Protein AF-M4S5E6-F1 (afdb_monomer_lite)

pLDDT: mean 72.38, std 21.4, range [24.56, 97.56]

Structure (mmCIF, N/CA/C/O backbone):
data_AF-M4S5E6-F1
#
_entry.id   AF-M4S5E6-F1
#
loop_
_atom_site.group_PDB
_atom_site.id
_atom_site.type_symbol
_atom_site.label_atom_id
_atom_site.label_alt_id
_atom_site.label_comp_id
_atom_site.label_asym_id
_atom_site.label_entity_id
_atom_site.label_seq_id
_atom_site.pdbx_PDB_ins_code
_atom_site.Cartn_x
_atom_site.Cartn_y
_atom_site.Cartn_z
_atom_site.occupancy
_atom_site.B_iso_or_equiv
_atom_site.auth_seq_id
_atom_site.auth_comp_id
_atom_site.auth_asym_id
_atom_site.auth_atom_id
_atom_site.pdbx_PDB_model_num
ATOM 1 N N . MET A 1 1 ? 58.798 8.214 -95.261 1.00 38.53 1 MET A N 1
ATOM 2 C CA . MET A 1 1 ? 59.029 8.785 -93.914 1.00 38.53 1 MET A CA 1
ATOM 3 C C . MET A 1 1 ? 57.693 8.671 -93.190 1.00 38.53 1 MET A C 1
ATOM 5 O O . MET A 1 1 ? 56.718 9.162 -93.731 1.00 38.53 1 MET A O 1
ATOM 9 N N . ALA A 1 2 ? 57.518 7.728 -92.259 1.00 44.12 2 ALA A N 1
ATOM 10 C CA . ALA A 1 2 ? 57.900 7.825 -90.839 1.00 44.12 2 ALA A CA 1
ATOM 11 C C . ALA A 1 2 ? 57.135 8.971 -90.123 1.00 44.12 2 ALA A C 1
ATOM 13 O O . ALA A 1 2 ? 57.183 10.090 -90.612 1.00 44.12 2 ALA A O 1
ATOM 14 N N . ALA A 1 3 ? 56.422 8.771 -89.004 1.00 45.62 3 ALA A N 1
ATOM 15 C CA . ALA A 1 3 ? 56.493 7.672 -88.029 1.00 45.62 3 ALA A CA 1
ATOM 16 C C . ALA A 1 3 ? 55.135 7.278 -87.394 1.00 45.62 3 ALA A C 1
ATOM 18 O O . ALA A 1 3 ? 54.182 8.052 -87.380 1.00 45.62 3 ALA A O 1
ATOM 19 N N . PHE A 1 4 ? 55.091 6.065 -86.830 1.00 50.75 4 PHE A N 1
ATOM 20 C CA . PHE A 1 4 ? 54.060 5.568 -85.904 1.00 50.75 4 PHE A CA 1
ATOM 21 C C . PHE A 1 4 ? 54.247 6.164 -84.492 1.00 50.75 4 PHE A C 1
ATOM 23 O O . PHE A 1 4 ? 55.373 6.459 -84.098 1.00 50.75 4 PHE A O 1
ATOM 30 N N . GLY A 1 5 ? 53.180 6.228 -83.684 1.00 39.44 5 GLY A N 1
ATOM 31 C CA . GLY A 1 5 ? 53.283 6.567 -82.256 1.00 39.44 5 GLY A CA 1
ATOM 32 C C . GLY A 1 5 ? 51.943 6.534 -81.514 1.00 39.44 5 GLY A C 1
ATOM 33 O O . GLY A 1 5 ? 51.248 7.542 -81.446 1.00 39.44 5 GLY A O 1
ATOM 34 N N . GLY A 1 6 ? 51.560 5.377 -80.967 1.00 51.69 6 GLY A N 1
ATOM 35 C CA . GLY A 1 6 ? 50.270 5.200 -80.286 1.00 51.69 6 GLY A CA 1
ATOM 36 C C . GLY A 1 6 ? 50.254 5.640 -78.814 1.00 51.69 6 GLY A C 1
ATOM 37 O O . GLY A 1 6 ? 51.246 5.495 -78.103 1.00 51.69 6 GLY A O 1
ATOM 38 N N . ARG A 1 7 ? 49.088 6.102 -78.335 1.00 46.75 7 ARG A N 1
ATOM 39 C CA . ARG A 1 7 ? 48.746 6.236 -76.904 1.00 46.75 7 ARG A CA 1
ATOM 40 C C . ARG A 1 7 ? 47.263 5.936 -76.655 1.00 46.75 7 ARG A C 1
ATOM 42 O O . ARG A 1 7 ? 46.425 6.831 -76.662 1.00 46.75 7 ARG A O 1
ATOM 49 N N . HIS A 1 8 ? 46.958 4.680 -76.347 1.00 49.62 8 HIS A N 1
ATOM 50 C CA . HIS A 1 8 ? 45.717 4.285 -75.678 1.00 49.62 8 HIS A CA 1
ATOM 51 C C . HIS A 1 8 ? 46.049 3.359 -74.498 1.00 49.62 8 HIS A C 1
ATOM 53 O O . HIS A 1 8 ? 47.057 2.661 -74.536 1.00 49.62 8 HIS A O 1
ATOM 59 N N . SER A 1 9 ? 45.174 3.346 -73.483 1.00 52.41 9 SER A N 1
ATOM 60 C CA . SER A 1 9 ? 45.289 2.606 -72.208 1.00 52.41 9 SER A CA 1
ATOM 61 C C . SER A 1 9 ? 46.124 3.257 -71.088 1.00 52.41 9 SER A C 1
ATOM 63 O O . SER A 1 9 ? 47.212 2.794 -70.758 1.00 52.41 9 SER A O 1
ATOM 65 N N . MET A 1 10 ? 45.570 4.286 -70.423 1.00 49.97 10 MET A N 1
ATOM 66 C CA . MET A 1 10 ? 45.970 4.630 -69.040 1.00 49.97 10 MET A CA 1
ATOM 67 C C . MET A 1 10 ? 44.893 5.373 -68.211 1.00 49.97 10 MET A C 1
ATOM 69 O O . MET A 1 10 ? 45.209 6.191 -67.358 1.00 49.97 10 MET A O 1
ATOM 73 N N . THR A 1 11 ? 43.601 5.096 -68.441 1.00 50.59 11 THR A N 1
ATOM 74 C CA . THR A 1 11 ? 42.473 5.803 -67.779 1.00 50.59 11 THR A CA 1
ATOM 75 C C . THR A 1 11 ? 41.405 4.889 -67.157 1.00 50.59 11 THR A C 1
ATOM 77 O O . THR A 1 11 ? 40.325 5.356 -66.809 1.00 50.59 11 THR A O 1
ATOM 80 N N . ARG A 1 12 ? 41.681 3.586 -66.976 1.00 49.38 12 ARG A N 1
ATOM 81 C CA . ARG A 1 12 ? 40.729 2.627 -66.364 1.00 49.38 12 ARG A CA 1
ATOM 82 C C . ARG A 1 12 ? 41.062 2.168 -64.936 1.00 49.38 12 ARG A C 1
ATOM 84 O O . ARG A 1 12 ? 40.238 1.491 -64.337 1.00 49.38 12 ARG A O 1
ATOM 91 N N . PHE A 1 13 ? 42.206 2.558 -64.367 1.00 51.47 13 PHE A N 1
ATOM 92 C CA . PHE A 1 13 ? 42.596 2.148 -63.004 1.00 51.47 13 PHE A CA 1
ATOM 93 C C . PHE A 1 13 ? 42.173 3.119 -61.885 1.00 51.47 13 PHE A C 1
ATOM 95 O O . PHE A 1 13 ? 42.012 2.689 -60.747 1.00 51.47 13 PHE A O 1
ATOM 102 N N . SER A 1 14 ? 41.928 4.401 -62.181 1.00 51.34 14 SER A N 1
ATOM 103 C CA . SER A 1 14 ? 41.626 5.402 -61.139 1.00 51.34 14 SER A CA 1
ATOM 104 C C . SER A 1 14 ? 40.183 5.370 -60.614 1.00 51.34 14 SER A C 1
ATOM 106 O O . SER A 1 14 ? 39.930 5.846 -59.512 1.00 51.34 14 SER A O 1
ATOM 108 N N . ALA A 1 15 ? 39.231 4.806 -61.367 1.00 50.84 15 ALA A N 1
ATOM 109 C CA . ALA A 1 15 ? 37.825 4.739 -60.950 1.00 50.84 15 ALA A CA 1
ATOM 110 C C . ALA A 1 15 ? 37.584 3.687 -59.849 1.00 50.84 15 ALA A C 1
ATOM 112 O O . ALA A 1 15 ? 36.850 3.939 -58.896 1.00 50.84 15 ALA A O 1
ATOM 113 N N . SER A 1 16 ? 38.246 2.529 -59.942 1.00 51.50 16 SER A N 1
ATOM 114 C CA . SER A 1 16 ? 38.062 1.415 -59.002 1.00 51.50 16 SER A CA 1
ATOM 115 C C . SER A 1 16 ? 38.546 1.735 -57.583 1.00 51.50 16 SER A C 1
ATOM 117 O O . SER A 1 16 ? 37.972 1.241 -56.615 1.00 51.50 16 SER A O 1
ATOM 119 N N . LEU A 1 17 ? 39.568 2.590 -57.443 1.00 51.94 17 LEU A N 1
ATOM 120 C CA . LEU A 1 17 ? 40.122 2.962 -56.138 1.00 51.94 17 LEU A CA 1
ATOM 121 C C . LEU A 1 17 ? 39.159 3.858 -55.332 1.00 51.94 17 LEU A C 1
ATOM 123 O O . LEU A 1 17 ? 39.015 3.677 -54.128 1.00 51.94 17 LEU A O 1
ATOM 127 N N . LEU A 1 18 ? 38.444 4.772 -56.001 1.00 52.03 18 LEU A N 1
ATOM 128 C CA . LEU A 1 18 ? 37.476 5.682 -55.366 1.00 52.03 18 LEU A CA 1
ATOM 129 C C . LEU A 1 18 ? 36.196 4.967 -54.895 1.00 52.03 18 LEU A C 1
ATOM 131 O O . LEU A 1 18 ? 35.620 5.332 -53.867 1.00 52.03 18 LEU A O 1
ATOM 135 N N . ILE A 1 19 ? 35.772 3.919 -55.609 1.00 55.81 19 ILE A N 1
ATOM 136 C CA . ILE A 1 19 ? 34.625 3.082 -55.217 1.00 55.81 19 ILE A CA 1
ATOM 137 C C . ILE A 1 19 ? 34.988 2.194 -54.010 1.00 55.81 19 ILE A C 1
ATOM 139 O O . ILE A 1 19 ? 34.179 2.024 -53.100 1.00 55.81 19 ILE A O 1
ATOM 143 N N . ALA A 1 20 ? 36.226 1.691 -53.935 1.00 55.38 20 ALA A N 1
ATOM 144 C CA . ALA A 1 20 ? 36.696 0.926 -52.778 1.00 55.38 20 ALA A CA 1
ATOM 145 C C . ALA A 1 20 ? 36.758 1.771 -51.488 1.00 55.38 20 ALA A C 1
ATOM 147 O O . ALA A 1 20 ? 36.385 1.293 -50.418 1.00 55.38 20 ALA A O 1
ATOM 148 N N . SER A 1 21 ? 37.176 3.041 -51.574 1.00 56.50 21 SER A N 1
ATOM 149 C CA . SER A 1 21 ? 37.283 3.927 -50.402 1.00 56.50 21 SER A CA 1
ATOM 150 C C . SER A 1 21 ? 35.936 4.305 -49.774 1.00 56.50 21 SER A C 1
ATOM 152 O O . SER A 1 21 ? 35.877 4.574 -48.576 1.00 56.50 21 SER A O 1
ATOM 154 N N . SER A 1 22 ? 34.851 4.330 -50.552 1.00 56.53 22 SER A N 1
ATOM 155 C CA . SER A 1 22 ? 33.526 4.759 -50.077 1.00 56.53 22 SER A CA 1
ATOM 156 C C . SER A 1 22 ? 32.744 3.649 -49.359 1.00 56.53 22 SER A C 1
ATOM 158 O O . SER A 1 22 ? 31.947 3.946 -48.471 1.00 56.53 22 SER A O 1
ATOM 160 N N . LEU A 1 23 ? 33.029 2.374 -49.649 1.00 55.16 23 LEU A N 1
ATOM 161 C CA . LEU A 1 23 ? 32.424 1.216 -48.969 1.00 55.16 23 LEU A CA 1
ATOM 162 C C . LEU A 1 23 ? 32.985 0.950 -47.556 1.00 55.16 23 LEU A C 1
ATOM 164 O O . LEU A 1 23 ? 32.375 0.218 -46.781 1.00 55.16 23 LEU A O 1
ATOM 168 N N . LEU A 1 24 ? 34.126 1.551 -47.201 1.00 57.75 24 LEU A N 1
ATOM 169 C CA . LEU A 1 24 ? 34.805 1.335 -45.914 1.00 57.75 24 LEU A CA 1
ATOM 170 C C . LEU A 1 24 ? 34.401 2.342 -44.817 1.00 57.75 24 LEU A C 1
ATOM 172 O O . LEU A 1 24 ? 34.719 2.136 -43.650 1.00 57.75 24 LEU A O 1
ATOM 176 N N . ALA A 1 25 ? 33.662 3.406 -45.151 1.00 60.62 25 ALA A N 1
ATOM 177 C CA . ALA A 1 25 ? 33.405 4.551 -44.265 1.00 60.62 25 ALA A CA 1
ATOM 178 C C . ALA A 1 25 ? 32.332 4.337 -43.162 1.00 60.62 25 ALA A C 1
ATOM 180 O O . ALA A 1 25 ? 31.805 5.299 -42.594 1.00 60.62 25 ALA A O 1
ATOM 181 N N . GLY A 1 26 ? 31.984 3.087 -42.841 1.00 68.00 26 GLY A N 1
ATOM 182 C CA . GLY A 1 26 ? 30.906 2.741 -41.909 1.00 68.00 26 GLY A CA 1
ATOM 183 C C . GLY A 1 26 ? 31.215 3.068 -40.440 1.00 68.00 26 GLY A C 1
ATOM 184 O O . GLY A 1 26 ? 31.973 2.363 -39.767 1.00 68.00 26 GLY A O 1
ATOM 185 N N . CYS A 1 27 ? 30.570 4.099 -39.886 1.00 78.12 27 CYS A N 1
ATOM 186 C CA . CYS A 1 27 ? 30.484 4.261 -38.429 1.00 78.12 27 CYS A CA 1
ATOM 187 C C . CYS A 1 27 ? 29.589 3.162 -37.842 1.00 78.12 27 CYS A C 1
ATOM 189 O O . CYS A 1 27 ? 28.492 2.945 -38.349 1.00 78.12 27 CYS A O 1
ATOM 191 N N . ALA A 1 28 ? 30.017 2.522 -36.752 1.00 81.31 28 ALA A N 1
ATOM 192 C CA . ALA A 1 28 ? 29.140 1.615 -36.018 1.00 81.31 28 ALA A CA 1
ATOM 193 C C . ALA A 1 28 ? 28.303 2.428 -35.023 1.00 81.31 28 ALA A C 1
ATOM 195 O O . ALA A 1 28 ? 28.844 3.224 -34.245 1.00 81.31 28 ALA A O 1
ATOM 196 N N . THR A 1 29 ? 26.986 2.250 -35.080 1.00 84.12 29 THR A N 1
ATOM 197 C CA . THR A 1 29 ? 26.014 2.882 -34.185 1.00 84.12 29 THR A CA 1
ATOM 198 C C . THR A 1 29 ? 24.998 1.846 -33.737 1.00 84.12 29 THR A C 1
ATOM 200 O O . THR A 1 29 ? 24.573 1.005 -34.525 1.00 84.12 29 THR A O 1
ATOM 203 N N . ILE A 1 30 ? 24.622 1.893 -32.461 1.00 86.75 30 ILE A N 1
ATOM 204 C CA . ILE A 1 30 ? 23.445 1.163 -31.982 1.00 86.75 30 ILE A CA 1
ATOM 205 C C . ILE A 1 30 ? 22.232 1.980 -32.386 1.00 86.75 30 ILE A C 1
ATOM 207 O O . ILE A 1 30 ? 22.284 3.206 -32.306 1.00 86.75 30 ILE A O 1
ATOM 211 N N . ARG A 1 31 ? 21.148 1.332 -32.795 1.00 88.00 31 ARG A N 1
ATOM 212 C CA . ARG A 1 31 ? 19.888 2.013 -33.085 1.00 88.00 31 ARG A CA 1
ATOM 213 C C . ARG A 1 31 ? 18.858 1.592 -32.054 1.00 88.00 31 ARG A C 1
ATOM 215 O O . ARG A 1 31 ? 18.537 0.411 -31.987 1.00 88.00 31 ARG A O 1
ATOM 222 N N . THR A 1 32 ? 18.336 2.536 -31.275 1.00 89.38 32 THR A N 1
ATOM 223 C CA . THR A 1 32 ? 17.132 2.277 -30.474 1.00 89.38 32 THR A CA 1
ATOM 224 C C . THR A 1 32 ? 15.900 2.771 -31.218 1.00 89.38 32 THR A C 1
ATOM 226 O O . THR A 1 32 ? 15.905 3.865 -31.786 1.00 89.38 32 THR A O 1
ATOM 229 N N . THR A 1 33 ? 14.836 1.975 -31.176 1.00 87.19 33 THR A N 1
ATOM 230 C CA . THR A 1 33 ? 13.482 2.352 -31.601 1.00 87.19 33 THR A CA 1
ATOM 231 C C . THR A 1 33 ? 12.485 2.103 -30.459 1.00 87.19 33 THR A C 1
ATOM 233 O O . THR A 1 33 ? 12.695 1.187 -29.655 1.00 87.19 33 THR A O 1
ATOM 236 N N . PRO A 1 34 ? 11.410 2.902 -30.325 1.00 85.25 34 PRO A N 1
ATOM 237 C CA . PRO A 1 34 ? 10.325 2.601 -29.393 1.00 85.25 34 PRO A CA 1
ATOM 238 C C . PRO A 1 34 ? 9.632 1.296 -29.800 1.00 85.25 34 PRO A C 1
ATOM 240 O O . PRO A 1 34 ? 9.165 1.173 -30.931 1.00 85.25 34 PRO A O 1
ATOM 243 N N . TYR A 1 35 ? 9.515 0.328 -28.889 1.00 81.50 35 TYR A N 1
ATOM 244 C CA . TYR A 1 35 ? 8.867 -0.947 -29.199 1.00 81.50 35 TYR A CA 1
ATOM 245 C C . TYR A 1 35 ? 7.342 -0.771 -29.178 1.00 81.50 35 TYR A C 1
ATOM 247 O O . TYR A 1 35 ? 6.707 -0.792 -28.120 1.00 81.50 35 TYR A O 1
ATOM 255 N N . ARG A 1 36 ? 6.764 -0.537 -30.361 1.00 69.75 36 ARG A N 1
ATOM 256 C CA . ARG A 1 36 ? 5.315 -0.353 -30.580 1.00 69.75 36 ARG A CA 1
ATOM 257 C C . ARG A 1 36 ? 4.696 -1.381 -31.515 1.00 69.75 36 ARG A C 1
ATOM 259 O O . ARG A 1 36 ? 3.475 -1.486 -31.572 1.00 69.75 36 ARG A O 1
ATOM 266 N N . GLU A 1 37 ? 5.524 -2.093 -32.262 1.00 60.28 37 GLU A N 1
ATOM 267 C CA . GLU A 1 37 ? 5.084 -2.976 -33.331 1.00 60.28 37 GLU A CA 1
ATOM 268 C C . GLU A 1 37 ? 4.768 -4.361 -32.762 1.00 60.28 37 GLU A C 1
ATOM 270 O O . GLU A 1 37 ? 5.607 -5.007 -32.136 1.00 60.28 37 GLU A O 1
ATOM 275 N N . GLN A 1 38 ? 3.534 -4.812 -32.978 1.00 60.75 38 GLN A N 1
ATOM 276 C CA . GLN A 1 38 ? 3.244 -6.239 -33.024 1.00 60.75 38 GLN A CA 1
ATOM 277 C C . GLN A 1 38 ? 3.497 -6.689 -34.460 1.00 60.75 38 GLN A C 1
ATOM 279 O O . GLN A 1 38 ? 3.002 -6.068 -35.400 1.00 60.75 38 GLN A O 1
ATOM 284 N N . THR A 1 39 ? 4.276 -7.752 -34.620 1.00 65.38 39 THR A N 1
ATOM 285 C CA . THR A 1 39 ? 4.518 -8.398 -35.912 1.00 65.38 39 THR A CA 1
ATOM 286 C C . THR A 1 39 ? 3.188 -8.888 -36.476 1.00 65.38 39 THR A C 1
ATOM 288 O O . THR A 1 39 ? 2.497 -9.657 -35.803 1.00 65.38 39 THR A O 1
ATOM 291 N N . VAL A 1 40 ? 2.812 -8.432 -37.674 1.00 70.62 40 VAL A N 1
ATOM 292 C CA . VAL A 1 40 ? 1.523 -8.797 -38.292 1.00 70.62 40 VAL A CA 1
ATOM 293 C C . VAL A 1 40 ? 1.488 -10.294 -38.601 1.00 70.62 40 VAL A C 1
ATOM 295 O O . VAL A 1 40 ? 0.469 -10.945 -38.372 1.00 70.62 40 VAL A O 1
ATOM 298 N N . GLU A 1 41 ? 2.619 -10.854 -39.034 1.00 75.00 41 GLU A N 1
ATOM 299 C CA . GLU A 1 41 ? 2.796 -12.284 -39.258 1.00 75.00 41 GLU A CA 1
ATOM 300 C C . GLU A 1 41 ? 3.919 -12.857 -38.383 1.00 75.00 41 GLU A C 1
ATOM 302 O O . GLU A 1 41 ? 4.901 -12.188 -38.064 1.00 75.00 41 GLU A O 1
ATOM 307 N N . ALA A 1 42 ? 3.815 -14.140 -38.022 1.00 66.75 42 ALA A N 1
ATOM 308 C CA . ALA A 1 42 ? 4.824 -14.828 -37.207 1.00 66.75 42 ALA A CA 1
ATOM 309 C C . ALA A 1 42 ? 6.194 -14.990 -37.909 1.00 66.75 42 ALA A C 1
ATOM 311 O O . ALA A 1 42 ? 7.170 -15.367 -37.262 1.00 66.75 42 ALA A O 1
ATOM 312 N N . GLY A 1 43 ? 6.265 -14.729 -39.221 1.00 65.94 43 GLY A N 1
ATOM 313 C CA . GLY A 1 43 ? 7.507 -14.705 -39.997 1.00 65.94 43 GLY A CA 1
ATOM 314 C C . GLY A 1 43 ? 8.288 -13.389 -39.895 1.00 65.94 43 GLY A C 1
ATOM 315 O O . GLY A 1 43 ? 9.497 -13.395 -40.126 1.00 65.94 43 GLY A O 1
ATOM 316 N N . ASP A 1 44 ? 7.643 -12.287 -39.498 1.00 73.44 44 ASP A N 1
ATOM 317 C CA . ASP A 1 44 ? 8.236 -10.943 -39.447 1.00 73.44 44 ASP A CA 1
ATOM 318 C C . ASP A 1 44 ? 9.049 -10.717 -38.162 1.00 73.44 44 ASP A C 1
ATOM 320 O O . ASP A 1 44 ? 8.851 -9.743 -37.438 1.00 73.44 44 ASP A O 1
ATOM 324 N N . ALA A 1 45 ? 9.959 -11.636 -37.831 1.00 70.81 45 ALA A N 1
ATOM 325 C CA . ALA A 1 45 ? 10.751 -11.559 -36.607 1.00 70.81 45 ALA A CA 1
ATOM 326 C C . ALA A 1 45 ? 11.546 -10.238 -36.532 1.00 70.81 45 ALA A C 1
ATOM 328 O O . ALA A 1 45 ? 12.524 -10.041 -37.261 1.00 70.81 45 ALA A O 1
ATOM 329 N N . LEU A 1 46 ? 11.135 -9.339 -35.629 1.00 72.94 46 LEU A N 1
ATOM 330 C CA . LEU A 1 46 ? 11.782 -8.042 -35.438 1.00 72.94 46 LEU A CA 1
ATOM 331 C C . LEU A 1 46 ? 13.248 -8.234 -35.005 1.00 72.94 46 LEU A C 1
ATOM 333 O O . LEU A 1 46 ? 13.508 -8.867 -33.977 1.00 72.94 46 LEU A O 1
ATOM 337 N N . PRO A 1 47 ? 14.226 -7.692 -35.752 1.00 75.50 47 PRO A N 1
ATOM 338 C CA . PRO A 1 47 ? 15.633 -7.838 -35.418 1.00 75.50 47 PRO A CA 1
ATOM 339 C C . PRO A 1 47 ? 16.010 -6.886 -34.279 1.00 75.50 47 PRO A C 1
ATOM 341 O O . PRO A 1 47 ? 16.075 -5.672 -34.468 1.00 75.50 47 PRO A O 1
ATOM 344 N N . GLY A 1 48 ? 16.320 -7.435 -33.106 1.00 84.88 48 GLY A N 1
ATOM 345 C CA . GLY A 1 48 ? 16.861 -6.652 -32.001 1.00 84.88 48 GLY A CA 1
ATOM 346 C C . GLY A 1 48 ? 16.808 -7.344 -30.644 1.00 84.88 48 GLY A C 1
ATOM 347 O O . GLY A 1 48 ? 16.275 -8.442 -30.501 1.00 84.88 48 GLY A O 1
ATOM 348 N N . LEU A 1 49 ? 17.351 -6.669 -29.632 1.00 90.50 49 LEU A N 1
ATOM 349 C CA . LEU A 1 49 ? 17.142 -6.995 -28.224 1.00 90.50 49 LEU A CA 1
ATOM 350 C C . LEU A 1 49 ? 16.164 -5.986 -27.620 1.00 90.50 49 LEU A C 1
ATOM 352 O O . LEU A 1 49 ? 16.418 -4.779 -27.609 1.00 90.50 49 LEU A O 1
ATOM 356 N N . THR A 1 50 ? 15.033 -6.472 -27.113 1.00 92.50 50 THR A N 1
ATOM 357 C CA . THR A 1 50 ? 14.045 -5.631 -26.433 1.00 92.50 50 THR A CA 1
ATOM 358 C C . THR A 1 50 ? 14.404 -5.441 -24.967 1.00 92.50 50 THR A C 1
ATOM 360 O O . THR A 1 50 ? 14.623 -6.426 -24.265 1.00 92.50 50 THR A O 1
ATOM 363 N N . TYR A 1 51 ? 14.344 -4.207 -24.474 1.00 94.88 51 TYR A N 1
ATOM 364 C CA . TYR A 1 51 ? 14.403 -3.904 -23.047 1.00 94.88 51 TYR A CA 1
ATOM 365 C C . TYR A 1 51 ? 13.229 -3.047 -22.606 1.00 94.88 51 TYR A C 1
ATOM 367 O O . TYR A 1 51 ? 12.508 -2.466 -23.420 1.00 94.88 51 TYR A O 1
ATOM 375 N N . ARG A 1 52 ? 13.028 -2.977 -21.291 1.00 95.00 52 ARG A N 1
ATOM 376 C CA . ARG A 1 52 ? 11.981 -2.163 -20.684 1.00 95.00 52 ARG A CA 1
ATOM 377 C C . ARG A 1 52 ? 12.559 -1.281 -19.594 1.00 95.00 52 ARG A C 1
ATOM 379 O O . ARG A 1 52 ? 13.304 -1.754 -18.730 1.00 95.00 52 ARG A O 1
ATOM 386 N N . LEU A 1 53 ? 12.199 -0.004 -19.641 1.00 94.88 53 LEU A N 1
ATOM 387 C CA . LEU A 1 53 ? 12.465 0.919 -18.546 1.00 94.88 53 LEU A CA 1
ATOM 388 C C . LEU A 1 53 ? 11.535 0.580 -17.371 1.00 94.88 53 LEU A C 1
ATOM 390 O O . LEU A 1 53 ? 10.412 0.116 -17.598 1.00 94.88 53 LEU A O 1
ATOM 394 N N . PRO A 1 54 ? 11.975 0.765 -16.118 1.00 96.12 54 PRO A N 1
ATOM 395 C CA . PRO A 1 54 ? 11.113 0.551 -14.967 1.00 96.12 54 PRO A CA 1
ATOM 396 C C . PRO A 1 54 ? 9.956 1.554 -14.935 1.00 96.12 54 PRO A C 1
ATOM 398 O O . PRO A 1 54 ? 9.981 2.603 -15.575 1.00 96.12 54 PRO A O 1
ATOM 401 N N . MET A 1 55 ? 8.935 1.210 -14.161 1.00 95.12 55 MET A N 1
ATOM 402 C CA . MET A 1 55 ? 7.772 2.025 -13.840 1.00 95.12 55 MET A CA 1
ATOM 403 C C . MET A 1 55 ? 7.374 1.726 -12.394 1.00 95.12 55 MET A C 1
ATOM 405 O O . MET A 1 55 ? 7.281 0.557 -12.015 1.00 95.12 55 MET A O 1
ATOM 409 N N . ALA A 1 56 ? 7.124 2.759 -11.592 1.00 95.75 56 ALA A N 1
ATOM 410 C CA . ALA A 1 56 ? 6.533 2.597 -10.268 1.00 95.75 56 ALA A CA 1
ATOM 411 C C . ALA A 1 56 ? 5.054 2.211 -10.413 1.00 95.75 56 ALA A C 1
ATOM 413 O O . ALA A 1 56 ? 4.301 2.920 -11.083 1.00 95.75 56 ALA A O 1
ATOM 414 N N . ARG A 1 57 ? 4.650 1.107 -9.781 1.00 95.75 57 ARG A N 1
ATOM 415 C CA . ARG A 1 57 ? 3.272 0.616 -9.705 1.00 95.75 57 ARG A CA 1
ATOM 416 C C . ARG A 1 57 ? 2.893 0.342 -8.258 1.00 95.75 57 ARG A C 1
ATOM 418 O O . ARG A 1 57 ? 3.578 -0.409 -7.566 1.00 95.75 57 ARG A O 1
ATOM 425 N N . TYR A 1 58 ? 1.766 0.899 -7.857 1.00 95.94 58 TYR A N 1
ATOM 426 C CA . TYR A 1 58 ? 1.171 0.763 -6.545 1.00 95.94 58 TYR A CA 1
ATOM 427 C C . TYR A 1 58 ? 0.041 -0.267 -6.570 1.00 95.94 58 TYR A C 1
ATOM 429 O O . TYR A 1 58 ? -0.802 -0.259 -7.473 1.00 95.94 58 TYR A O 1
ATOM 437 N N . GLU A 1 59 ? 0.022 -1.145 -5.572 1.00 96.81 59 GLU A N 1
ATOM 438 C CA . GLU A 1 59 ? -1.156 -1.923 -5.203 1.00 96.81 59 GLU A CA 1
ATOM 439 C C . GLU A 1 59 ? -1.826 -1.219 -4.015 1.00 96.81 59 GLU A C 1
ATOM 441 O O . GLU A 1 59 ? -1.271 -1.116 -2.923 1.00 96.81 59 GLU A O 1
ATOM 446 N N . LEU A 1 60 ? -2.996 -0.642 -4.278 1.00 95.81 60 LEU A N 1
ATOM 447 C CA . LEU A 1 60 ? -3.765 0.178 -3.354 1.00 95.81 60 LEU A CA 1
ATOM 448 C C . LEU A 1 60 ? -4.826 -0.691 -2.690 1.00 95.81 60 LEU A C 1
ATOM 450 O O . LEU A 1 60 ? -5.779 -1.122 -3.341 1.00 95.81 60 LEU A O 1
ATOM 454 N N . THR A 1 61 ? -4.668 -0.927 -1.394 1.00 96.75 61 THR A N 1
ATOM 455 C CA . THR A 1 61 ? -5.707 -1.502 -0.544 1.00 96.75 61 THR A CA 1
ATOM 456 C C . THR A 1 61 ? -6.585 -0.368 -0.032 1.00 96.75 61 THR A C 1
ATOM 458 O O . THR A 1 61 ? -6.143 0.442 0.778 1.00 96.75 61 THR A O 1
ATOM 461 N N . ILE A 1 62 ? -7.829 -0.318 -0.501 1.00 96.38 62 ILE A N 1
ATOM 462 C CA . ILE A 1 62 ? -8.812 0.703 -0.132 1.00 96.38 62 ILE A CA 1
ATOM 463 C C . ILE A 1 62 ? -9.865 0.035 0.748 1.00 96.38 62 ILE A C 1
ATOM 465 O O . ILE A 1 62 ? -10.578 -0.856 0.285 1.00 96.38 62 ILE A O 1
ATOM 469 N N . VAL A 1 63 ? -9.983 0.456 2.004 1.00 96.38 63 VAL A N 1
ATOM 470 C CA . VAL A 1 63 ? -11.021 -0.011 2.930 1.00 96.38 63 VAL A CA 1
ATOM 471 C C . VAL A 1 63 ? -12.014 1.120 3.147 1.00 96.38 63 VAL A C 1
ATOM 473 O O . VAL A 1 63 ? -11.666 2.163 3.691 1.00 96.38 63 VAL A O 1
ATOM 476 N N . ARG A 1 64 ? -13.264 0.930 2.721 1.00 95.88 64 ARG A N 1
ATOM 477 C CA . ARG A 1 64 ? -14.358 1.877 2.982 1.00 95.88 64 ARG A CA 1
ATOM 478 C C . ARG A 1 64 ? -15.273 1.292 4.038 1.00 95.88 64 ARG A C 1
ATOM 480 O O . ARG A 1 64 ? -15.797 0.202 3.832 1.00 95.88 64 ARG A O 1
ATOM 487 N N . THR A 1 65 ? -15.488 2.015 5.131 1.00 96.38 65 THR A N 1
ATOM 488 C CA . THR A 1 65 ? -16.282 1.550 6.277 1.00 96.38 65 THR A CA 1
ATOM 489 C C . THR A 1 65 ? -17.417 2.522 6.535 1.00 96.38 65 THR A C 1
ATOM 491 O O . THR A 1 65 ? -17.172 3.717 6.710 1.00 96.38 65 THR A O 1
ATOM 494 N N . LEU A 1 66 ? -18.656 2.028 6.578 1.00 96.31 66 LEU A N 1
ATOM 495 C CA . LEU A 1 66 ? -19.791 2.818 7.048 1.00 96.31 66 LEU A CA 1
ATOM 496 C C . LEU A 1 66 ? -19.566 3.158 8.527 1.00 96.31 66 LEU A C 1
ATOM 498 O O . LEU A 1 66 ? -19.535 2.265 9.370 1.00 96.31 66 LEU A O 1
ATOM 502 N N . ALA A 1 67 ? -19.364 4.442 8.821 1.00 94.38 67 ALA A N 1
ATOM 503 C CA . ALA A 1 67 ? -19.035 4.941 10.153 1.00 94.38 67 ALA A CA 1
ATOM 504 C C . ALA A 1 67 ? -20.255 5.543 10.863 1.00 94.38 67 ALA A C 1
ATOM 506 O O . ALA A 1 67 ? -20.346 5.474 12.085 1.00 94.38 67 ALA A O 1
ATOM 507 N N . GLU A 1 68 ? -21.192 6.126 10.110 1.00 92.75 68 GLU A N 1
ATOM 508 C CA . GLU A 1 68 ? -22.363 6.796 10.673 1.00 92.75 68 GLU A CA 1
ATOM 509 C C . GLU A 1 68 ? -23.565 6.735 9.727 1.00 92.75 68 GLU A C 1
ATOM 511 O O . GLU A 1 68 ? -23.428 6.877 8.509 1.00 92.75 68 GLU A O 1
ATOM 516 N N . CYS A 1 69 ? -24.751 6.542 10.305 1.00 91.00 69 CYS A N 1
ATOM 517 C CA . CYS A 1 69 ? -26.011 6.479 9.576 1.00 91.00 69 CYS A CA 1
ATOM 518 C C . CYS A 1 69 ? -26.781 7.801 9.648 1.00 91.00 69 CYS A C 1
ATOM 520 O O . CYS A 1 69 ? -26.864 8.394 10.728 1.00 91.00 69 CYS A O 1
ATOM 522 N N . PRO A 1 70 ? -27.429 8.222 8.549 1.00 84.00 70 PRO A N 1
ATOM 523 C CA . PRO A 1 70 ? -28.309 9.379 8.556 1.00 84.00 70 PRO A CA 1
ATOM 524 C C . PRO A 1 70 ? -29.593 9.093 9.344 1.00 84.00 70 PRO A C 1
ATOM 526 O O . PRO A 1 70 ? -30.112 7.972 9.336 1.00 84.00 70 PRO A O 1
ATOM 529 N N . GLY A 1 71 ? -30.119 10.127 10.003 1.00 70.12 71 GLY A N 1
ATOM 530 C CA . GLY A 1 71 ? -31.367 10.066 10.778 1.00 70.12 71 GLY A CA 1
ATOM 531 C C . GLY A 1 71 ? -31.189 9.982 12.298 1.00 70.12 71 GLY A C 1
ATOM 532 O O . GLY A 1 71 ? -32.181 9.890 13.019 1.00 70.12 71 GLY A O 1
ATOM 533 N N . GLY A 1 72 ? -29.954 10.050 12.797 1.00 58.38 72 GLY A N 1
ATOM 534 C CA . GLY A 1 72 ? -29.682 10.403 14.187 1.00 58.38 72 GLY A CA 1
ATOM 535 C C . GLY A 1 72 ? -29.805 11.913 14.409 1.00 58.38 72 GLY A C 1
ATOM 536 O O . GLY A 1 72 ? -29.635 12.711 13.486 1.00 58.38 72 GLY A O 1
ATOM 537 N N . MET A 1 73 ? -30.072 12.304 15.655 1.00 53.28 73 MET A N 1
ATOM 538 C CA . MET A 1 73 ? -29.876 13.670 16.141 1.00 53.28 73 MET A CA 1
ATOM 539 C C . MET A 1 73 ? -28.726 13.633 17.147 1.00 53.28 73 MET A C 1
ATOM 541 O O . MET A 1 73 ? -28.919 13.187 18.278 1.00 53.28 73 MET A O 1
ATOM 545 N N . ILE A 1 74 ? -27.538 14.078 16.741 1.00 56.94 74 ILE A N 1
ATOM 546 C CA . ILE A 1 74 ? -26.399 14.274 17.649 1.00 56.94 74 ILE A CA 1
ATOM 547 C C . ILE A 1 74 ? -26.336 15.770 17.949 1.00 56.94 74 ILE A C 1
ATOM 549 O O . ILE A 1 74 ? -26.274 16.585 17.033 1.00 56.94 74 ILE A O 1
ATOM 553 N N . GLU A 1 75 ? -26.444 16.137 19.228 1.00 65.50 75 GLU A N 1
ATOM 554 C CA . GLU A 1 75 ? -26.448 17.541 19.685 1.00 65.50 75 GLU A CA 1
ATOM 555 C C . GLU A 1 75 ? -27.499 18.428 18.974 1.00 65.50 75 GLU A C 1
ATOM 557 O O . GLU A 1 75 ? -27.296 19.619 18.753 1.00 65.50 75 GLU A O 1
ATOM 562 N N . GLY A 1 76 ? -28.637 17.837 18.587 1.00 65.44 76 GLY A N 1
ATOM 563 C CA . GLY A 1 76 ? -29.714 18.528 17.865 1.00 65.44 76 GLY A CA 1
ATOM 564 C C . GLY A 1 76 ? -29.448 18.771 16.374 1.00 65.44 76 GLY A C 1
ATOM 565 O O . GLY A 1 76 ? -30.269 19.407 15.715 1.00 65.44 76 GLY A O 1
ATOM 566 N N . LYS A 1 77 ? -28.341 18.258 15.824 1.00 66.25 77 LYS A N 1
ATOM 567 C CA . LYS A 1 77 ? -28.026 18.303 14.391 1.00 66.25 77 LYS A CA 1
ATOM 568 C C . LYS A 1 77 ? -28.338 16.957 13.726 1.00 66.25 77 LYS A C 1
ATOM 570 O O . LYS A 1 77 ? -28.089 15.913 14.338 1.00 66.25 77 LYS A O 1
ATOM 575 N N . PRO A 1 78 ? -28.857 16.953 12.484 1.00 66.19 78 PRO A N 1
ATOM 576 C CA . PRO A 1 78 ? -29.039 15.724 11.722 1.00 66.19 78 PRO A CA 1
ATOM 577 C C . PRO A 1 78 ? -27.679 15.096 11.413 1.00 66.19 78 PRO A C 1
ATOM 579 O O . PRO A 1 78 ? -26.772 15.773 10.929 1.00 66.19 78 PRO A O 1
ATOM 582 N N . THR A 1 79 ? -27.544 13.796 11.651 1.00 75.25 79 THR A N 1
ATOM 583 C CA . THR A 1 79 ? -26.366 13.048 11.203 1.00 75.25 79 THR A CA 1
ATOM 584 C C . THR A 1 79 ? -26.408 12.876 9.684 1.00 75.25 79 THR A C 1
ATOM 586 O O . THR A 1 79 ? -27.460 12.576 9.108 1.00 75.25 79 THR A O 1
ATOM 589 N N . SER A 1 80 ? -25.272 13.076 9.016 1.00 82.81 80 SER A N 1
ATOM 590 C CA . SER A 1 80 ? -25.107 12.743 7.600 1.00 82.81 80 SER A CA 1
ATOM 591 C C . SER A 1 80 ? -24.614 11.301 7.445 1.00 82.81 80 SER A C 1
ATOM 593 O O . SER A 1 80 ? -24.096 10.691 8.380 1.00 82.81 80 SER A O 1
ATOM 595 N N . LEU A 1 81 ? -24.792 10.727 6.254 1.00 88.38 81 LEU A N 1
ATOM 596 C CA . LEU A 1 81 ? -24.212 9.428 5.923 1.00 88.38 81 LEU A CA 1
ATOM 597 C C . LEU A 1 81 ? -22.687 9.574 5.843 1.00 88.38 81 LEU A C 1
ATOM 599 O O . LEU A 1 81 ? -22.182 10.240 4.939 1.00 88.38 81 LEU A O 1
ATOM 603 N N . LYS A 1 82 ? -21.952 8.955 6.773 1.00 91.06 82 LYS A N 1
ATOM 604 C CA . LYS A 1 82 ? -20.493 9.090 6.849 1.00 91.06 82 LYS A CA 1
ATOM 605 C C . LYS A 1 82 ? -19.803 7.757 6.612 1.00 91.06 82 LYS A C 1
ATOM 607 O O . LYS A 1 82 ? -20.027 6.784 7.331 1.00 91.06 82 LYS A O 1
ATOM 612 N N . PHE A 1 83 ? -18.886 7.754 5.653 1.00 92.88 83 PHE A N 1
ATOM 613 C CA . PHE A 1 83 ? -17.932 6.671 5.447 1.00 92.88 83 PHE A CA 1
ATOM 614 C C . PHE A 1 83 ? -16.532 7.113 5.881 1.00 92.88 83 PHE A C 1
ATOM 616 O O . PHE A 1 83 ? -16.078 8.206 5.515 1.00 92.88 83 PHE A O 1
ATOM 623 N N . SER A 1 84 ? -15.847 6.247 6.632 1.00 93.88 84 SER A N 1
ATOM 624 C CA . SER A 1 84 ? -14.385 6.277 6.724 1.00 93.88 84 SER A CA 1
ATOM 625 C C . SER A 1 84 ? -13.802 5.648 5.462 1.00 93.88 84 SER A C 1
ATOM 627 O O . SER A 1 84 ? -14.427 4.780 4.843 1.00 93.88 84 SER A O 1
ATOM 629 N N . THR A 1 85 ? -12.622 6.089 5.048 1.00 94.56 85 THR A N 1
ATOM 630 C CA . THR A 1 85 ? -11.904 5.481 3.927 1.00 94.56 85 THR A CA 1
ATOM 631 C C . THR A 1 85 ? -10.425 5.481 4.237 1.00 94.56 85 THR A C 1
ATOM 633 O O . THR A 1 85 ? -9.802 6.536 4.251 1.00 94.56 85 THR A O 1
ATOM 636 N N . ASP A 1 86 ? -9.897 4.288 4.470 1.00 94.19 86 ASP A N 1
ATOM 637 C CA . ASP A 1 86 ? -8.502 4.054 4.805 1.00 94.19 86 ASP A CA 1
ATOM 638 C C . ASP A 1 86 ? -7.812 3.499 3.551 1.00 94.19 86 ASP A C 1
ATOM 640 O O . ASP A 1 86 ? -8.288 2.529 2.950 1.00 94.19 86 ASP A O 1
ATOM 644 N N . VAL A 1 87 ? -6.714 4.123 3.120 1.00 94.69 87 VAL A N 1
ATOM 645 C CA . VAL A 1 87 ? -5.985 3.730 1.904 1.00 94.69 87 VAL A CA 1
ATOM 646 C C . VAL A 1 87 ? -4.544 3.387 2.260 1.00 94.69 87 VAL A C 1
ATOM 648 O O . VAL A 1 87 ? -3.790 4.234 2.727 1.00 94.69 87 VAL A O 1
ATOM 651 N N . ALA A 1 88 ? -4.150 2.142 2.004 1.00 94.31 88 ALA A N 1
ATOM 652 C CA . ALA A 1 88 ? -2.769 1.680 2.099 1.00 94.31 88 ALA A CA 1
ATOM 653 C C . ALA A 1 88 ? -2.211 1.425 0.693 1.00 94.31 88 ALA A C 1
ATOM 655 O O . ALA A 1 88 ? -2.916 0.898 -0.168 1.00 94.31 88 ALA A O 1
ATOM 656 N N . ALA A 1 89 ? -0.946 1.776 0.458 1.00 94.88 89 ALA A N 1
ATOM 657 C CA . ALA A 1 89 ? -0.322 1.718 -0.861 1.00 94.88 89 ALA A CA 1
ATOM 658 C C . ALA A 1 89 ? 1.015 0.967 -0.822 1.00 94.88 89 ALA A C 1
ATOM 660 O O . ALA A 1 89 ? 1.985 1.448 -0.240 1.00 94.88 89 ALA A O 1
ATOM 661 N N . GLU A 1 90 ? 1.091 -0.189 -1.482 1.00 95.56 90 GLU A N 1
ATOM 662 C CA . GLU A 1 90 ? 2.329 -0.962 -1.610 1.00 95.56 90 GLU A CA 1
ATOM 663 C C . GLU A 1 90 ? 3.011 -0.668 -2.952 1.00 95.56 90 GLU A C 1
ATOM 665 O O . GLU A 1 90 ? 2.406 -0.823 -4.012 1.00 95.56 90 GLU A O 1
ATOM 670 N N . LYS A 1 91 ? 4.277 -0.232 -2.925 1.00 95.12 91 LYS A N 1
ATOM 671 C CA . LYS A 1 91 ? 5.036 0.175 -4.118 1.00 95.12 91 LYS A CA 1
ATOM 672 C C . LYS A 1 91 ? 5.878 -0.974 -4.676 1.00 95.12 91 LYS A C 1
ATOM 674 O O . LYS A 1 91 ? 6.714 -1.538 -3.981 1.00 95.12 91 LYS A O 1
ATOM 679 N N . SER A 1 92 ? 5.752 -1.216 -5.977 1.00 95.56 92 SER A N 1
ATOM 680 C CA . SER A 1 92 ? 6.566 -2.157 -6.756 1.00 95.56 92 SER A CA 1
ATOM 681 C C . SER A 1 92 ? 7.151 -1.474 -7.998 1.00 95.56 92 SER A C 1
ATOM 683 O O . SER A 1 92 ? 6.541 -0.555 -8.544 1.00 95.56 92 SER A O 1
ATOM 685 N N . TYR A 1 93 ? 8.314 -1.922 -8.480 1.00 96.38 93 TYR A N 1
ATOM 686 C CA . TYR A 1 93 ? 8.835 -1.512 -9.791 1.00 96.38 93 TYR A CA 1
ATOM 687 C C . TYR A 1 93 ? 8.617 -2.622 -10.809 1.00 96.38 93 TYR A C 1
ATOM 689 O O . TYR A 1 93 ? 8.986 -3.773 -10.570 1.00 96.38 93 TYR A O 1
ATOM 697 N N . VAL A 1 94 ? 8.031 -2.271 -11.949 1.00 96.19 94 VAL A N 1
ATOM 698 C CA . VAL A 1 94 ? 7.661 -3.210 -13.014 1.00 96.19 94 VAL A CA 1
ATOM 699 C C . VAL A 1 94 ? 8.086 -2.703 -14.391 1.00 96.19 94 VAL A C 1
ATOM 701 O O . VAL A 1 94 ? 8.386 -1.517 -14.532 1.00 96.19 94 VAL A O 1
ATOM 704 N N . PRO A 1 95 ? 8.106 -3.556 -15.428 1.00 96.12 95 PRO A N 1
ATOM 705 C CA . PRO A 1 95 ? 8.461 -3.131 -16.776 1.00 96.12 95 PRO A CA 1
ATOM 706 C C . PRO A 1 95 ? 7.404 -2.190 -17.379 1.00 96.12 95 PRO A C 1
ATOM 708 O O . PRO A 1 95 ? 6.250 -2.582 -17.553 1.00 96.12 95 PRO A O 1
ATOM 711 N N . GLY A 1 96 ? 7.817 -0.961 -17.696 1.00 93.75 96 GLY A N 1
ATOM 712 C CA . GLY A 1 96 ? 7.013 0.103 -18.302 1.00 93.75 96 GLY A CA 1
ATOM 713 C C . GLY A 1 96 ? 7.218 0.210 -19.816 1.00 93.75 96 GLY A C 1
ATOM 714 O O . GLY A 1 96 ? 6.956 -0.745 -20.547 1.00 93.75 96 GLY A O 1
ATOM 715 N N . GLU A 1 97 ? 7.669 1.380 -20.290 1.00 91.25 97 GLU A N 1
ATOM 716 C CA . GLU A 1 97 ? 8.019 1.607 -21.702 1.00 91.25 97 GLU A CA 1
ATOM 717 C C . GLU A 1 97 ? 9.016 0.563 -22.215 1.00 91.25 97 GLU A C 1
ATOM 719 O O . GLU A 1 97 ? 10.040 0.296 -21.580 1.00 91.25 97 GLU A O 1
ATOM 724 N N . ALA A 1 98 ? 8.727 0.018 -23.396 1.00 92.19 98 ALA A N 1
ATOM 725 C CA . ALA A 1 98 ? 9.573 -0.935 -24.094 1.00 92.19 98 ALA A CA 1
ATOM 726 C C . ALA A 1 98 ? 10.314 -0.267 -25.261 1.00 92.19 98 ALA A C 1
ATOM 728 O O . ALA A 1 98 ? 9.762 0.568 -25.981 1.00 92.19 98 ALA A O 1
ATOM 729 N N . TYR A 1 99 ? 11.557 -0.684 -25.467 1.00 91.94 99 TYR A N 1
ATOM 730 C CA . TYR A 1 99 ? 12.454 -0.204 -26.511 1.00 91.94 99 TYR A CA 1
ATOM 731 C C . TYR A 1 99 ? 13.168 -1.392 -27.152 1.00 91.94 99 TYR A C 1
ATOM 733 O O . TYR A 1 99 ? 13.436 -2.391 -26.484 1.00 91.94 99 TYR A O 1
ATOM 741 N N . MET A 1 100 ? 13.489 -1.285 -28.437 1.00 91.38 100 MET A N 1
ATOM 742 C CA . MET A 1 100 ? 14.239 -2.294 -29.179 1.00 91.38 100 MET A CA 1
ATOM 743 C C . MET A 1 100 ? 15.587 -1.725 -29.611 1.00 91.38 100 MET A C 1
ATOM 745 O O . MET A 1 100 ? 15.638 -0.719 -30.321 1.00 91.38 100 MET A O 1
ATOM 749 N N . LEU A 1 101 ? 16.665 -2.381 -29.184 1.00 90.88 101 LEU A N 1
ATOM 750 C CA . LEU A 1 101 ? 18.020 -2.148 -29.671 1.00 90.88 101 LEU A CA 1
ATOM 751 C C . LEU A 1 101 ? 18.235 -3.029 -30.893 1.00 90.88 101 LEU A C 1
ATOM 753 O O . LEU A 1 101 ? 18.284 -4.248 -30.758 1.00 90.88 101 LEU A O 1
ATOM 757 N N . ASP A 1 102 ? 18.402 -2.430 -32.063 1.00 87.94 102 ASP A N 1
ATOM 758 C CA . ASP A 1 102 ? 18.906 -3.132 -33.238 1.00 87.94 102 ASP A CA 1
ATOM 759 C C . ASP A 1 102 ? 20.450 -3.162 -33.162 1.00 87.94 102 ASP A C 1
ATOM 761 O O . ASP A 1 102 ? 21.093 -2.106 -33.268 1.00 87.94 102 ASP A O 1
ATOM 765 N N . PRO A 1 103 ? 21.078 -4.341 -32.960 1.00 73.31 103 PRO A N 1
ATOM 766 C CA . PRO A 1 103 ? 22.523 -4.493 -32.872 1.00 73.31 103 PRO A CA 1
ATOM 767 C C . PRO A 1 103 ? 23.189 -4.547 -34.257 1.00 73.31 103 PRO A C 1
ATOM 769 O O . PRO A 1 103 ? 24.269 -5.126 -34.379 1.00 73.31 103 PRO A O 1
ATOM 772 N N . ARG A 1 104 ? 22.592 -3.950 -35.306 1.00 69.75 104 ARG A N 1
ATOM 773 C CA . ARG A 1 104 ? 23.211 -3.708 -36.628 1.00 69.75 104 ARG A CA 1
ATOM 774 C C . ARG A 1 104 ? 24.403 -2.741 -36.563 1.00 69.75 104 ARG A C 1
ATOM 776 O O . ARG A 1 104 ? 24.472 -1.713 -37.233 1.00 69.75 104 ARG A O 1
ATOM 783 N N . LEU A 1 105 ? 25.428 -3.162 -35.835 1.00 62.69 105 LEU A N 1
ATOM 784 C CA . LEU A 1 105 ? 26.790 -2.636 -35.803 1.00 62.69 105 LEU A CA 1
ATOM 785 C C . LEU A 1 105 ? 27.592 -3.162 -37.017 1.00 62.69 105 LEU A C 1
ATOM 787 O O . LEU A 1 105 ? 28.812 -3.310 -36.972 1.00 62.69 105 LEU A O 1
ATOM 791 N N . THR A 1 106 ? 26.886 -3.454 -38.116 1.00 53.34 106 THR A N 1
ATOM 792 C CA . THR A 1 106 ? 27.339 -4.202 -39.291 1.00 53.34 106 THR A CA 1
ATOM 793 C C . THR A 1 106 ? 28.216 -3.356 -40.208 1.00 53.34 106 THR A C 1
ATOM 795 O O . THR A 1 106 ? 27.807 -2.941 -41.292 1.00 53.34 106 THR A O 1
ATOM 798 N N . GLY A 1 107 ? 29.460 -3.141 -39.791 1.00 60.47 107 GLY A N 1
ATOM 799 C CA . GLY A 1 107 ? 30.576 -3.113 -40.730 1.00 60.47 107 GLY A CA 1
ATOM 800 C C . GLY A 1 107 ? 31.171 -4.518 -40.813 1.00 60.47 107 GLY A C 1
ATOM 801 O O . GLY A 1 107 ? 31.415 -5.121 -39.775 1.00 60.47 107 GLY A O 1
ATOM 802 N N . PHE A 1 108 ? 31.469 -5.022 -42.016 1.00 62.03 108 PHE A N 1
ATOM 803 C CA . PHE A 1 108 ? 32.159 -6.316 -42.219 1.00 62.03 108 PHE A CA 1
ATOM 804 C C . PHE A 1 108 ? 33.475 -6.441 -41.416 1.00 62.03 108 PHE A C 1
ATOM 806 O O . PHE A 1 108 ? 33.934 -7.536 -41.114 1.00 62.03 108 PHE A O 1
ATOM 813 N N . LEU A 1 109 ? 34.063 -5.300 -41.048 1.00 64.88 109 LEU A N 1
ATOM 814 C CA . LEU A 1 109 ? 35.334 -5.165 -40.341 1.00 64.88 109 LEU A CA 1
ATOM 815 C C . LEU A 1 109 ? 35.183 -4.869 -38.839 1.00 64.88 109 LEU A C 1
ATOM 817 O O . LEU A 1 109 ? 36.166 -4.502 -38.202 1.00 64.88 109 LEU A O 1
ATOM 821 N N . LYS A 1 110 ? 33.979 -4.962 -38.259 1.00 70.62 110 LYS A N 1
ATOM 822 C CA . LYS A 1 110 ? 33.726 -4.585 -36.859 1.00 70.62 110 LYS A CA 1
ATOM 823 C C . LYS A 1 110 ? 33.174 -5.754 -36.061 1.00 70.62 110 LYS A C 1
ATOM 825 O O . LYS A 1 110 ? 32.218 -6.399 -36.478 1.00 70.62 110 LYS A O 1
ATOM 830 N N . THR A 1 111 ? 33.762 -6.002 -34.895 1.00 77.38 111 THR A N 1
ATOM 831 C CA . THR A 1 111 ? 33.215 -6.942 -33.912 1.00 77.38 111 THR A CA 1
ATOM 832 C C . THR A 1 111 ? 32.594 -6.172 -32.771 1.00 77.38 111 THR A C 1
ATOM 834 O O . THR A 1 111 ? 33.236 -5.306 -32.179 1.00 77.38 111 THR A O 1
ATOM 837 N N . SER A 1 112 ? 31.353 -6.512 -32.447 1.00 82.19 112 SER A N 1
ATOM 838 C CA . SER A 1 112 ? 30.612 -5.909 -31.350 1.00 82.19 112 SER A CA 1
ATOM 839 C C . SER A 1 112 ? 30.046 -6.959 -30.413 1.00 82.19 112 SER A C 1
ATOM 841 O O . SER A 1 112 ? 29.460 -7.937 -30.878 1.00 82.19 112 SER A O 1
ATOM 843 N N . SER A 1 113 ? 30.137 -6.707 -29.112 1.00 86.19 113 SER A N 1
ATOM 844 C CA . SER A 1 113 ? 29.359 -7.407 -28.095 1.00 86.19 113 SER A CA 1
ATOM 845 C C . SER A 1 113 ? 28.317 -6.458 -27.510 1.00 86.19 113 SER A C 1
ATOM 847 O O . SER A 1 113 ? 28.608 -5.300 -27.209 1.00 86.19 113 SER A O 1
ATOM 849 N N . LEU A 1 114 ? 27.093 -6.960 -27.362 1.00 89.88 114 LEU A N 1
ATOM 850 C CA . LEU A 1 114 ? 26.003 -6.306 -26.649 1.00 89.88 114 LEU A CA 1
ATOM 851 C C . LEU A 1 114 ? 25.570 -7.256 -25.533 1.00 89.88 114 LEU A C 1
ATOM 853 O O . LEU A 1 114 ? 25.083 -8.350 -25.805 1.00 89.88 114 LEU A O 1
ATOM 857 N N . GLU A 1 115 ? 25.784 -6.842 -24.292 1.00 92.62 115 GLU A N 1
ATOM 858 C CA . GLU A 1 115 ? 25.389 -7.564 -23.088 1.00 92.62 115 GLU A CA 1
ATOM 859 C C . GLU A 1 115 ? 24.283 -6.779 -22.385 1.00 92.62 115 GLU A C 1
ATOM 861 O O . GLU A 1 115 ? 24.372 -5.558 -22.235 1.00 92.62 115 GLU A O 1
ATOM 866 N N . MET A 1 116 ? 23.229 -7.469 -21.958 1.00 94.62 116 MET A N 1
ATOM 867 C CA . MET A 1 116 ? 22.097 -6.850 -21.277 1.00 94.62 116 MET A CA 1
ATOM 868 C C . MET A 1 116 ? 21.706 -7.689 -20.073 1.00 94.62 116 MET A C 1
ATOM 870 O O . MET A 1 116 ? 21.330 -8.851 -20.219 1.00 94.62 116 MET A O 1
ATOM 874 N N . ASN A 1 117 ? 21.765 -7.083 -18.892 1.00 95.88 117 ASN A N 1
ATOM 875 C CA . ASN A 1 117 ? 21.348 -7.717 -17.651 1.00 95.88 117 ASN A CA 1
ATOM 876 C C . ASN A 1 117 ? 20.028 -7.113 -17.178 1.00 95.88 117 ASN A C 1
ATOM 878 O O . ASN A 1 117 ? 19.792 -5.908 -17.313 1.00 95.88 117 ASN A O 1
ATOM 882 N N . TYR A 1 118 ? 19.191 -7.950 -16.571 1.00 97.38 118 TYR A N 1
ATOM 883 C CA . TYR A 1 118 ? 17.861 -7.590 -16.089 1.00 97.38 118 TYR A CA 1
ATOM 884 C C . TYR A 1 118 ? 17.724 -7.891 -14.597 1.00 97.38 118 TYR A C 1
ATOM 886 O O . TYR A 1 118 ? 18.392 -8.773 -14.056 1.00 97.38 118 TYR A O 1
ATOM 894 N N . TYR A 1 119 ? 16.847 -7.151 -13.928 1.00 97.19 119 TYR A N 1
ATOM 895 C CA . TYR A 1 119 ? 16.371 -7.493 -12.591 1.00 97.19 119 TYR A CA 1
ATOM 896 C C . TYR A 1 119 ? 15.316 -8.619 -12.654 1.00 97.19 119 TYR A C 1
ATOM 898 O O . TYR A 1 119 ? 14.702 -8.817 -13.705 1.00 97.19 119 TYR A O 1
ATOM 906 N N . PRO A 1 120 ? 15.032 -9.331 -11.542 1.00 96.62 120 PRO A N 1
ATOM 907 C CA . PRO A 1 120 ? 14.014 -10.393 -11.507 1.00 96.62 120 PRO A CA 1
ATOM 908 C C . PRO A 1 120 ? 12.593 -9.946 -11.894 1.00 96.62 120 PRO A C 1
ATOM 910 O O . PRO A 1 120 ? 11.779 -10.763 -12.310 1.00 96.62 120 PRO A O 1
ATOM 913 N N . ASN A 1 121 ? 12.289 -8.650 -11.790 1.00 92.56 121 ASN A N 1
ATOM 914 C CA . ASN A 1 121 ? 11.033 -8.045 -12.247 1.00 92.56 121 ASN A CA 1
ATOM 915 C C . ASN A 1 121 ? 10.983 -7.790 -13.773 1.00 92.56 121 ASN A C 1
ATOM 917 O O . ASN A 1 121 ? 9.971 -7.294 -14.264 1.00 92.56 121 ASN A O 1
ATOM 921 N N . GLY A 1 122 ? 12.056 -8.077 -14.519 1.00 94.75 122 GLY A N 1
ATOM 922 C CA . GLY A 1 122 ? 12.169 -7.851 -15.962 1.00 94.75 122 GLY A CA 1
ATOM 923 C C . GLY A 1 122 ? 12.537 -6.421 -16.382 1.00 94.75 122 GLY A C 1
ATOM 924 O O . GLY A 1 122 ? 12.439 -6.105 -17.569 1.00 94.75 122 GLY A O 1
ATOM 925 N N . THR A 1 123 ? 12.932 -5.537 -15.457 1.00 95.62 123 THR A N 1
ATOM 926 C CA . THR A 1 123 ? 13.441 -4.198 -15.809 1.00 95.62 123 THR A CA 1
ATOM 927 C C . THR A 1 123 ? 14.936 -4.243 -16.115 1.00 95.62 123 THR A C 1
ATOM 929 O O . THR A 1 123 ? 15.665 -5.119 -15.644 1.00 95.62 123 THR A O 1
ATOM 932 N N . LEU A 1 124 ? 15.405 -3.306 -16.940 1.00 95.62 124 LEU A N 1
ATOM 933 C CA . LEU A 1 124 ? 16.815 -3.218 -17.309 1.00 95.62 124 LEU A CA 1
ATOM 934 C C . LEU A 1 124 ? 17.704 -2.900 -16.089 1.00 95.62 124 LEU A C 1
ATOM 936 O O . LEU A 1 124 ? 17.479 -1.896 -15.417 1.00 95.62 124 LEU A O 1
ATOM 940 N N . LYS A 1 125 ? 18.738 -3.720 -15.856 1.00 96.44 125 LYS A N 1
ATOM 941 C CA . LYS A 1 125 ? 19.778 -3.514 -14.829 1.00 96.44 125 LYS A CA 1
ATOM 942 C C . LYS A 1 125 ? 21.059 -2.931 -15.422 1.00 96.44 125 LYS A C 1
ATOM 944 O O . LYS A 1 125 ? 21.608 -1.974 -14.886 1.00 96.44 125 LYS A O 1
ATOM 949 N N . SER A 1 126 ? 21.555 -3.483 -16.529 1.00 95.56 126 SER A N 1
ATOM 950 C CA . SER A 1 126 ? 22.702 -2.893 -17.227 1.00 95.56 126 SER A CA 1
ATOM 951 C C . SER A 1 126 ? 22.720 -3.180 -18.722 1.00 95.56 126 SER A C 1
ATOM 953 O O . SER A 1 126 ? 22.164 -4.177 -19.183 1.00 95.56 126 SER A O 1
ATOM 955 N N . ILE A 1 127 ? 23.380 -2.291 -19.467 1.00 94.06 127 ILE A N 1
ATOM 956 C CA . ILE A 1 127 ? 23.747 -2.474 -20.874 1.00 94.06 127 ILE A CA 1
ATOM 957 C C . ILE A 1 127 ? 25.256 -2.273 -20.987 1.00 94.06 127 ILE A C 1
ATOM 959 O O . ILE A 1 127 ? 25.765 -1.183 -20.714 1.00 94.06 127 ILE A O 1
ATOM 963 N N . GLY A 1 128 ? 25.953 -3.328 -21.397 1.00 91.88 128 GLY A N 1
ATOM 964 C CA . GLY A 1 128 ? 27.341 -3.288 -21.835 1.00 91.88 128 GLY A CA 1
ATOM 965 C C . GLY A 1 128 ? 27.398 -3.349 -23.356 1.00 91.88 128 GLY A C 1
ATOM 966 O O . GLY A 1 128 ? 26.780 -4.216 -23.968 1.00 91.88 128 GLY A O 1
ATOM 967 N N . VAL A 1 129 ? 28.138 -2.440 -23.979 1.00 89.81 129 VAL A N 1
ATOM 968 C CA . VAL A 1 129 ? 28.381 -2.458 -25.424 1.00 89.81 129 VAL A CA 1
ATOM 969 C C . VAL A 1 129 ? 29.859 -2.254 -25.654 1.00 89.81 129 VAL A C 1
ATOM 971 O O . VAL A 1 129 ? 30.372 -1.193 -25.314 1.00 89.81 129 VAL A O 1
ATOM 974 N N . ALA A 1 130 ? 30.534 -3.216 -26.266 1.00 88.50 130 ALA A N 1
ATOM 975 C CA . ALA A 1 130 ? 31.860 -2.995 -26.825 1.00 88.50 130 ALA A CA 1
ATOM 976 C C . ALA A 1 130 ? 31.765 -3.084 -28.346 1.00 88.50 130 ALA A C 1
ATOM 978 O O . ALA A 1 130 ? 31.076 -3.951 -28.886 1.00 88.50 130 ALA A O 1
ATOM 979 N N . ALA A 1 131 ? 32.454 -2.193 -29.051 1.00 87.56 131 ALA A N 1
ATOM 980 C CA . ALA A 1 131 ? 32.631 -2.298 -30.492 1.00 87.56 131 ALA A CA 1
ATOM 981 C C . ALA A 1 131 ? 34.085 -1.990 -30.853 1.00 87.56 131 ALA A C 1
ATOM 983 O O . ALA A 1 131 ? 34.593 -0.907 -30.558 1.00 87.56 131 ALA A O 1
ATOM 984 N N . GLU A 1 132 ? 34.730 -2.956 -31.501 1.00 83.56 132 GLU A N 1
ATOM 985 C CA . GLU A 1 132 ? 36.124 -2.929 -31.932 1.00 83.56 132 GLU A CA 1
ATOM 986 C C . G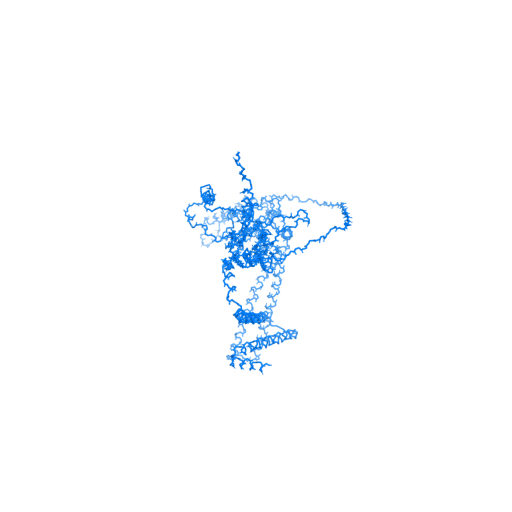LU A 1 132 ? 36.196 -2.853 -33.463 1.00 83.56 132 GLU A C 1
ATOM 988 O O . GLU A 1 132 ? 35.537 -3.618 -34.175 1.00 83.56 132 GLU A O 1
ATOM 993 N N . ASP A 1 133 ? 37.012 -1.931 -33.977 1.00 76.44 133 ASP A N 1
ATOM 994 C CA . ASP A 1 133 ? 37.299 -1.815 -35.404 1.00 76.44 133 ASP A CA 1
ATOM 995 C C . ASP A 1 133 ? 38.504 -2.686 -35.788 1.00 76.44 133 ASP A C 1
ATOM 997 O O . ASP A 1 133 ? 39.657 -2.343 -35.516 1.00 76.44 133 ASP A O 1
ATOM 1001 N N . ARG A 1 134 ? 38.236 -3.818 -36.446 1.00 72.00 134 ARG A N 1
ATOM 1002 C CA . ARG A 1 134 ? 39.244 -4.780 -36.908 1.00 72.00 134 ARG A CA 1
ATOM 1003 C C . ARG A 1 134 ? 39.794 -4.468 -38.295 1.00 72.00 134 ARG A C 1
ATOM 1005 O O . ARG A 1 134 ? 40.515 -5.298 -38.844 1.00 72.00 134 ARG A O 1
ATOM 1012 N N . THR A 1 135 ? 39.538 -3.285 -38.863 1.00 67.00 135 THR A N 1
ATOM 1013 C CA . THR A 1 135 ? 40.091 -2.898 -40.175 1.00 67.00 135 THR A CA 1
ATOM 1014 C C . THR A 1 135 ? 41.615 -3.081 -40.234 1.00 67.00 135 THR A C 1
ATOM 1016 O O . THR A 1 135 ? 42.123 -3.575 -41.236 1.00 67.00 135 THR A O 1
ATOM 1019 N N . GLY A 1 136 ? 42.347 -2.800 -39.145 1.00 60.25 136 GLY A N 1
ATOM 1020 C CA . GLY A 1 136 ? 43.789 -3.078 -39.058 1.00 60.25 136 GLY A CA 1
ATOM 1021 C C . GLY A 1 136 ? 44.138 -4.570 -39.175 1.00 60.25 136 GLY A C 1
ATOM 1022 O O . GLY A 1 136 ? 44.954 -4.948 -40.012 1.00 60.25 136 GLY A O 1
ATOM 1023 N N . GLN A 1 137 ? 43.463 -5.429 -38.402 1.00 60.56 137 GLN A N 1
ATOM 1024 C CA . GLN A 1 137 ? 43.669 -6.886 -38.433 1.00 60.56 137 GLN A CA 1
ATOM 1025 C C . GLN A 1 137 ? 43.267 -7.503 -39.781 1.00 60.56 137 GLN A C 1
ATOM 1027 O O . GLN A 1 137 ? 43.885 -8.465 -40.228 1.00 60.56 137 GLN A O 1
ATOM 1032 N N . VAL A 1 138 ? 42.239 -6.971 -40.451 1.00 57.31 138 VAL A N 1
ATOM 1033 C CA . VAL A 1 138 ? 41.806 -7.476 -41.762 1.00 57.31 138 VAL A CA 1
ATOM 1034 C C . VAL A 1 138 ? 42.715 -6.988 -42.889 1.00 57.31 138 VAL A C 1
ATOM 1036 O O . VAL A 1 138 ? 42.921 -7.745 -43.827 1.00 57.31 138 VAL A O 1
ATOM 1039 N N . VAL A 1 139 ? 43.337 -5.808 -42.798 1.00 54.78 139 VAL A N 1
ATOM 1040 C CA . VAL A 1 139 ? 44.412 -5.420 -43.733 1.00 54.78 139 VAL A CA 1
ATOM 1041 C C . VAL A 1 139 ? 45.637 -6.328 -43.555 1.00 54.78 139 VAL A C 1
ATOM 1043 O O . VAL A 1 139 ? 46.179 -6.820 -44.545 1.00 54.78 139 VAL A O 1
ATOM 1046 N N . GLU A 1 140 ? 46.027 -6.634 -42.314 1.00 49.00 140 GLU A N 1
ATOM 1047 C CA . GLU A 1 140 ? 47.126 -7.568 -42.030 1.00 49.00 140 GLU A CA 1
ATOM 1048 C C . GLU A 1 140 ? 46.812 -8.999 -42.509 1.00 49.00 140 GLU A C 1
ATOM 1050 O O . GLU A 1 140 ? 47.648 -9.662 -43.124 1.00 49.00 140 GLU A O 1
ATOM 1055 N N . ASN A 1 141 ? 45.583 -9.473 -42.289 1.00 45.47 141 ASN A N 1
ATOM 1056 C CA . ASN A 1 141 ? 45.158 -10.791 -42.749 1.00 45.47 141 ASN A CA 1
ATOM 1057 C C . ASN A 1 141 ? 44.892 -10.834 -44.259 1.00 45.47 141 ASN A C 1
ATOM 1059 O O . ASN A 1 141 ? 45.160 -11.863 -44.862 1.00 45.47 141 ASN A O 1
ATOM 1063 N N . ALA A 1 142 ? 44.470 -9.750 -44.914 1.00 43.28 142 ALA A N 1
ATOM 1064 C CA . ALA A 1 142 ? 44.369 -9.686 -46.375 1.00 43.28 142 ALA A CA 1
ATOM 1065 C C . ALA A 1 142 ? 45.751 -9.795 -47.043 1.00 43.28 142 ALA A C 1
ATOM 1067 O O . ALA A 1 142 ? 45.882 -10.467 -48.066 1.00 43.28 142 ALA A O 1
ATOM 1068 N N . ALA A 1 143 ? 46.798 -9.234 -46.424 1.00 36.56 143 ALA A N 1
ATOM 1069 C CA . ALA A 1 143 ? 48.180 -9.447 -46.856 1.00 36.56 143 ALA A CA 1
ATOM 1070 C C . ALA A 1 143 ? 48.630 -10.919 -46.715 1.00 36.56 143 ALA A C 1
ATOM 1072 O O . ALA A 1 143 ? 49.431 -11.390 -47.518 1.00 36.56 143 ALA A O 1
ATOM 1073 N N . L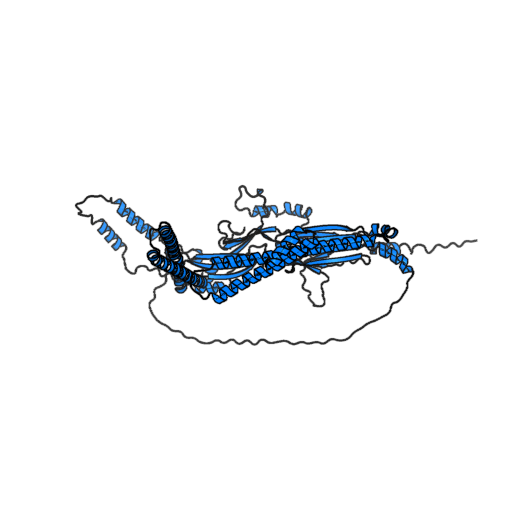YS A 1 144 ? 48.083 -11.670 -45.745 1.00 39.75 144 LYS A N 1
ATOM 1074 C CA . LYS A 1 144 ? 48.344 -13.114 -45.553 1.00 39.75 144 LYS A CA 1
ATOM 1075 C C . LYS A 1 144 ? 47.435 -14.021 -46.404 1.00 39.75 144 LYS A C 1
ATOM 1077 O O . LYS A 1 144 ? 47.852 -15.100 -46.810 1.00 39.75 144 LYS A O 1
ATOM 1082 N N . ILE A 1 145 ? 46.213 -13.589 -46.720 1.00 35.66 145 ILE A N 1
ATOM 1083 C CA . ILE A 1 145 ? 45.195 -14.354 -47.469 1.00 35.66 145 ILE A CA 1
ATOM 1084 C C . ILE A 1 145 ? 45.415 -14.284 -48.991 1.00 35.66 145 ILE A C 1
ATOM 1086 O O . ILE A 1 145 ? 44.901 -15.124 -49.727 1.00 35.66 145 ILE A O 1
ATOM 1090 N N . ALA A 1 146 ? 46.313 -13.416 -49.470 1.00 31.09 146 ALA A N 1
ATOM 1091 C CA . ALA A 1 146 ? 46.886 -13.521 -50.816 1.00 31.09 146 ALA A CA 1
ATOM 1092 C C . ALA A 1 146 ? 47.625 -14.860 -51.087 1.00 31.09 146 ALA A C 1
ATOM 1094 O O . ALA A 1 146 ? 48.009 -15.117 -52.226 1.00 31.09 146 ALA A O 1
ATOM 1095 N N . ALA A 1 147 ? 47.812 -15.714 -50.069 1.00 30.98 147 ALA A N 1
ATOM 1096 C CA . ALA A 1 147 ? 48.468 -17.020 -50.159 1.00 30.98 147 ALA A CA 1
ATOM 1097 C C . ALA A 1 147 ? 47.535 -18.248 -49.998 1.00 30.98 147 ALA A C 1
ATOM 1099 O O . ALA A 1 147 ? 48.038 -19.369 -49.949 1.00 30.98 147 ALA A O 1
ATOM 1100 N N . ALA A 1 148 ? 46.204 -18.089 -49.920 1.00 26.94 148 ALA A N 1
ATOM 1101 C CA . ALA A 1 148 ? 45.277 -19.223 -49.770 1.00 26.94 148 ALA A CA 1
ATOM 1102 C C . ALA A 1 148 ? 44.004 -19.058 -50.617 1.00 26.94 148 ALA A C 1
ATOM 1104 O O . ALA A 1 148 ? 43.126 -18.257 -50.304 1.00 26.94 148 ALA A O 1
ATOM 1105 N N . GLY A 1 149 ? 43.897 -19.836 -51.697 1.00 25.11 149 GLY A N 1
ATOM 1106 C CA . GLY A 1 149 ? 42.757 -19.803 -52.613 1.00 25.11 149 GLY A CA 1
ATOM 1107 C C . GLY A 1 149 ? 41.781 -20.975 -52.459 1.00 25.11 149 GLY A C 1
ATOM 1108 O O . GLY A 1 149 ? 42.191 -22.091 -52.170 1.00 25.11 149 GLY A O 1
ATOM 1109 N N . VAL A 1 150 ? 40.517 -20.690 -52.801 1.00 25.64 150 VAL A N 1
ATOM 1110 C CA . VAL A 1 150 ? 39.507 -21.605 -53.379 1.00 25.64 150 VAL A CA 1
ATOM 1111 C C . VAL A 1 150 ? 39.018 -22.789 -52.521 1.00 25.64 150 VAL A C 1
ATOM 1113 O O . VAL A 1 150 ? 39.711 -23.785 -52.377 1.00 25.64 150 VAL A O 1
ATOM 1116 N N . MET A 1 151 ? 37.728 -22.759 -52.150 1.00 28.47 151 MET A N 1
ATOM 1117 C CA . MET A 1 151 ? 36.712 -23.724 -52.629 1.00 28.47 151 MET A CA 1
ATOM 1118 C C . MET A 1 151 ? 35.282 -23.172 -52.449 1.00 28.47 151 MET A C 1
ATOM 1120 O O . MET A 1 151 ? 34.966 -22.535 -51.449 1.00 28.47 151 MET A O 1
ATOM 1124 N N . LEU A 1 152 ? 34.421 -23.431 -53.439 1.00 29.09 152 LEU A N 1
ATOM 1125 C CA . LEU A 1 152 ? 32.980 -23.136 -53.482 1.00 29.09 152 LEU A CA 1
ATOM 1126 C C . LEU A 1 152 ? 32.256 -24.401 -53.965 1.00 29.09 152 LEU A C 1
ATOM 1128 O O . LEU A 1 152 ? 32.639 -24.906 -55.018 1.00 29.09 152 LEU A O 1
ATOM 1132 N N . ALA A 1 153 ? 31.194 -24.854 -53.283 1.00 24.56 153 ALA A N 1
ATOM 1133 C CA . ALA A 1 153 ? 30.151 -25.719 -53.863 1.00 24.56 153 ALA A CA 1
ATOM 1134 C C . ALA A 1 153 ? 28.917 -25.885 -52.941 1.00 24.56 153 ALA A C 1
ATOM 1136 O O . ALA A 1 153 ? 29.087 -26.306 -51.806 1.00 24.56 153 ALA A O 1
ATOM 1137 N N . ALA A 1 154 ? 27.723 -25.596 -53.496 1.00 27.95 154 ALA A N 1
ATOM 1138 C CA . ALA A 1 154 ? 26.406 -26.283 -53.392 1.00 27.95 154 ALA A CA 1
ATOM 1139 C C . ALA A 1 154 ? 25.833 -26.771 -52.022 1.00 27.95 154 ALA A C 1
ATOM 1141 O O . ALA A 1 154 ? 26.563 -27.188 -51.141 1.00 27.95 154 ALA A O 1
ATOM 1142 N N . GLY A 1 155 ? 24.510 -26.835 -51.779 1.00 25.98 155 GLY A N 1
ATOM 1143 C CA . GLY A 1 155 ? 23.319 -26.661 -52.637 1.00 25.98 155 GLY A CA 1
ATOM 1144 C C . GLY A 1 155 ? 21.983 -26.665 -51.836 1.00 25.98 155 GLY A C 1
ATOM 1145 O O . GLY A 1 155 ? 21.999 -26.474 -50.625 1.00 25.98 155 GLY A O 1
ATOM 1146 N N . VAL A 1 156 ? 20.835 -26.833 -52.521 1.00 27.09 156 VAL A N 1
ATOM 1147 C CA . VAL A 1 156 ? 19.417 -26.497 -52.143 1.00 27.09 156 VAL A CA 1
ATOM 1148 C C . VAL A 1 156 ? 18.457 -27.383 -53.016 1.00 27.09 156 VAL A C 1
ATOM 1150 O O . VAL A 1 156 ? 18.982 -27.806 -54.053 1.00 27.09 156 VAL A O 1
ATOM 1153 N N . PRO A 1 157 ? 17.132 -27.689 -52.768 1.00 36.56 157 PRO A N 1
ATOM 1154 C CA . PRO A 1 157 ? 16.117 -27.133 -51.827 1.00 36.56 157 PRO A CA 1
ATOM 1155 C C . PRO A 1 157 ? 15.393 -28.057 -50.756 1.00 36.56 157 PRO A C 1
ATOM 1157 O O . PRO A 1 157 ? 15.945 -28.102 -49.661 1.00 36.56 157 PRO A O 1
ATOM 1160 N N . PRO A 1 158 ? 14.157 -28.653 -50.890 1.00 39.81 158 PRO A N 1
ATOM 1161 C CA . PRO A 1 158 ? 13.098 -28.481 -49.847 1.00 39.81 158 PRO A CA 1
ATOM 1162 C C . PRO A 1 158 ? 12.299 -29.754 -49.410 1.00 39.81 158 PRO A C 1
ATOM 1164 O O . PRO A 1 158 ? 12.616 -30.841 -49.878 1.00 39.81 158 PRO A O 1
ATOM 1167 N N . VAL A 1 159 ? 11.212 -29.614 -48.601 1.00 25.00 159 VAL A N 1
ATOM 1168 C CA . VAL A 1 159 ? 9.854 -30.232 -48.816 1.00 25.00 159 VAL A CA 1
ATOM 1169 C C . VAL A 1 159 ? 8.781 -29.906 -47.723 1.00 25.00 159 VAL A C 1
ATOM 1171 O O . VAL A 1 159 ? 9.052 -29.969 -46.532 1.00 25.00 159 VAL A O 1
ATOM 1174 N N . ALA A 1 160 ? 7.558 -29.595 -48.198 1.00 28.67 160 ALA A N 1
ATOM 1175 C CA . ALA A 1 160 ? 6.169 -29.717 -47.666 1.00 28.67 160 ALA A CA 1
ATOM 1176 C C . ALA A 1 160 ? 5.720 -29.421 -46.199 1.00 28.67 160 ALA A C 1
ATOM 1178 O O . ALA A 1 160 ? 5.904 -30.212 -45.282 1.00 28.67 160 ALA A O 1
ATOM 1179 N N . VAL A 1 161 ? 4.902 -28.361 -46.071 1.00 27.59 161 VAL A N 1
ATOM 1180 C CA . VAL A 1 161 ? 3.443 -28.349 -45.745 1.00 27.59 161 VAL A CA 1
ATOM 1181 C C . VAL A 1 161 ? 2.811 -29.525 -44.963 1.00 27.59 161 VAL A C 1
ATOM 1183 O O . VAL A 1 161 ? 2.712 -30.629 -45.492 1.00 27.59 161 VAL A O 1
ATOM 1186 N N . VAL A 1 162 ? 2.119 -29.202 -43.854 1.00 28.67 162 VAL A N 1
ATOM 1187 C CA . VAL A 1 162 ? 0.813 -29.797 -43.468 1.00 28.67 162 VAL A CA 1
ATOM 1188 C C . VAL A 1 162 ? -0.117 -28.689 -42.946 1.00 28.67 162 VAL A C 1
ATOM 1190 O O . VAL A 1 162 ? 0.311 -27.831 -42.179 1.00 28.67 162 VAL A O 1
ATOM 1193 N N . ALA A 1 163 ? -1.386 -28.703 -43.365 1.00 28.03 163 ALA A N 1
ATOM 1194 C CA . ALA A 1 163 ? -2.431 -27.777 -42.916 1.00 28.03 163 ALA A CA 1
ATOM 1195 C C . ALA A 1 163 ? -3.345 -28.415 -41.851 1.00 28.03 163 ALA A C 1
ATOM 1197 O O . ALA A 1 163 ? -3.507 -29.633 -41.823 1.00 28.03 163 ALA A O 1
ATOM 1198 N N . GLY A 1 164 ? -3.998 -27.594 -41.022 1.00 28.89 164 GLY A N 1
ATOM 1199 C CA . GLY A 1 164 ? -4.957 -28.060 -40.015 1.00 28.89 164 GLY A CA 1
ATOM 1200 C C . GLY A 1 164 ? -5.905 -26.954 -39.557 1.00 28.89 164 GLY A C 1
ATOM 1201 O O . GLY A 1 164 ? -5.605 -26.230 -38.614 1.00 28.89 164 GLY A O 1
ATOM 1202 N N . ALA A 1 165 ? -7.047 -26.819 -40.234 1.00 27.14 165 ALA A N 1
ATOM 1203 C CA . ALA A 1 165 ? -8.129 -25.924 -39.829 1.00 27.14 165 ALA A CA 1
ATOM 1204 C C . ALA A 1 165 ? -9.114 -26.638 -38.883 1.00 27.14 165 ALA A C 1
ATOM 1206 O O . ALA A 1 165 ? -9.366 -27.832 -39.034 1.00 27.14 165 ALA A O 1
ATOM 1207 N N . GLY A 1 166 ? -9.723 -25.895 -37.956 1.00 28.17 166 GLY A N 1
ATOM 1208 C CA . GLY A 1 166 ? -10.796 -26.386 -37.086 1.00 28.17 166 GLY A CA 1
ATOM 1209 C C . GLY A 1 166 ? -11.471 -25.226 -36.356 1.00 28.17 166 GLY A C 1
ATOM 1210 O O . GLY A 1 166 ? -10.801 -24.468 -35.663 1.00 28.17 166 GLY A O 1
ATOM 1211 N N . ALA A 1 167 ? -12.781 -25.056 -36.547 1.00 27.14 167 ALA A N 1
ATOM 1212 C CA . ALA A 1 167 ? -13.542 -23.901 -36.069 1.00 27.14 167 ALA A CA 1
ATOM 1213 C C . ALA A 1 167 ? -14.851 -24.311 -35.371 1.00 27.14 167 ALA A C 1
ATOM 1215 O O . ALA A 1 167 ? -15.382 -25.386 -35.641 1.00 27.14 167 ALA A O 1
ATOM 1216 N N . ALA A 1 168 ? -15.402 -23.371 -34.587 1.00 28.41 168 ALA A N 1
ATOM 1217 C CA . ALA A 1 168 ? -16.740 -23.386 -33.970 1.00 28.41 168 ALA A CA 1
ATOM 1218 C C . ALA A 1 168 ? -16.953 -24.427 -32.829 1.00 28.41 168 ALA A C 1
ATOM 1220 O O . ALA A 1 168 ? -16.172 -25.356 -32.676 1.00 28.41 168 ALA A O 1
ATOM 1221 N N . ALA A 1 169 ? -17.952 -24.306 -31.941 1.00 30.17 169 ALA A N 1
ATOM 1222 C CA . ALA A 1 169 ? -19.076 -23.360 -31.873 1.00 30.17 169 ALA A CA 1
ATOM 1223 C C . ALA A 1 169 ? -19.506 -23.042 -30.417 1.00 30.17 169 ALA A C 1
ATOM 1225 O O . ALA A 1 169 ? -19.168 -23.763 -29.482 1.00 30.17 169 ALA A O 1
ATOM 1226 N N . ILE A 1 170 ? -20.316 -21.989 -30.255 1.00 34.34 170 ILE A N 1
ATOM 1227 C CA . ILE A 1 170 ? -21.029 -21.602 -29.020 1.00 34.34 170 ILE A CA 1
ATOM 1228 C C . ILE A 1 170 ? -22.480 -22.121 -29.085 1.00 34.34 170 ILE A C 1
ATOM 1230 O O . ILE A 1 170 ? -23.084 -22.017 -30.154 1.00 34.34 170 ILE A O 1
ATOM 1234 N N . PRO A 1 171 ? -23.094 -22.557 -27.968 1.00 40.16 171 PRO A N 1
ATOM 1235 C CA . PRO A 1 171 ? -24.548 -22.615 -27.818 1.00 40.16 171 PRO A CA 1
ATOM 1236 C C . PRO A 1 171 ? -25.085 -21.556 -26.821 1.00 40.16 171 PRO A C 1
ATOM 1238 O O . PRO A 1 171 ? -24.571 -21.452 -25.706 1.00 40.16 171 PRO A O 1
ATOM 1241 N N . PRO A 1 172 ? -26.139 -20.792 -27.167 1.00 40.84 172 PRO A N 1
ATOM 1242 C CA . PRO A 1 172 ? -26.904 -19.975 -26.225 1.00 40.84 172 PRO A CA 1
ATOM 1243 C C . PRO A 1 172 ? -28.226 -20.654 -25.820 1.00 40.84 172 PRO A C 1
ATOM 1245 O O . PRO A 1 172 ? -28.874 -21.292 -26.647 1.00 40.84 172 PRO A O 1
ATOM 1248 N N . THR A 1 173 ? -28.698 -20.419 -24.593 1.00 34.00 173 THR A N 1
ATOM 1249 C CA . THR A 1 173 ? -30.107 -20.646 -24.210 1.00 34.00 173 THR A CA 1
ATOM 1250 C C . THR A 1 173 ? -30.572 -19.593 -23.210 1.00 34.00 173 THR A C 1
ATOM 1252 O O . THR A 1 173 ? -30.058 -19.522 -22.094 1.00 34.00 173 THR A O 1
ATOM 1255 N N . SER A 1 174 ? -31.560 -18.795 -23.611 1.00 35.16 174 SER A N 1
ATOM 1256 C CA . SER A 1 174 ? -32.362 -17.926 -22.745 1.00 35.16 174 SER A CA 1
ATOM 1257 C C . SER A 1 174 ? -33.581 -18.678 -22.194 1.00 35.16 174 SER A C 1
ATOM 1259 O O . SER A 1 174 ? -34.013 -19.678 -22.768 1.00 35.16 174 SER A O 1
ATOM 1261 N N . GLY A 1 175 ? -34.160 -18.181 -21.099 1.00 31.47 175 GLY A N 1
ATOM 1262 C CA . GLY A 1 175 ? -35.409 -18.698 -20.544 1.00 31.47 175 GLY A CA 1
ATOM 1263 C C . GLY A 1 175 ? -36.153 -17.636 -19.738 1.00 31.47 175 GLY A C 1
ATOM 1264 O O . GLY A 1 175 ? -35.697 -17.246 -18.667 1.00 31.47 175 GLY A O 1
ATOM 1265 N N . ASP A 1 176 ? -37.301 -17.200 -20.253 1.00 31.41 176 ASP A N 1
ATOM 1266 C CA . ASP A 1 176 ? -38.281 -16.356 -19.560 1.00 31.41 176 ASP A CA 1
ATOM 1267 C C . ASP A 1 176 ? -39.414 -17.219 -18.978 1.00 31.41 176 ASP A C 1
ATOM 1269 O O . ASP A 1 176 ? -39.818 -18.178 -19.635 1.00 31.41 176 ASP A O 1
ATOM 1273 N N . ALA A 1 177 ? -39.974 -16.851 -17.810 1.00 28.77 177 ALA A N 1
ATOM 1274 C CA . ALA A 1 177 ? -41.432 -16.796 -17.549 1.00 28.77 177 ALA A CA 1
ATOM 1275 C C . ALA A 1 177 ? -41.821 -16.594 -16.060 1.00 28.77 177 ALA A C 1
ATOM 1277 O O . ALA A 1 177 ? -41.184 -17.116 -15.152 1.00 28.77 177 ALA A O 1
ATOM 1278 N N . ASN A 1 178 ? -42.993 -15.963 -15.880 1.00 30.80 178 ASN A N 1
ATOM 1279 C CA . ASN A 1 178 ? -43.867 -15.873 -14.690 1.00 30.80 178 ASN A CA 1
ATOM 1280 C C . ASN A 1 178 ? -43.390 -15.007 -13.498 1.00 30.80 178 ASN A C 1
ATOM 1282 O O . ASN A 1 178 ? -42.317 -15.221 -12.957 1.00 30.80 178 ASN A O 1
ATOM 1286 N N . VAL A 1 179 ? -44.081 -13.943 -13.048 1.00 29.28 179 VAL A N 1
ATOM 1287 C CA . VAL A 1 179 ? -45.526 -13.618 -12.845 1.00 29.28 179 VAL A CA 1
ATOM 1288 C C . VAL A 1 179 ? -46.103 -14.135 -11.518 1.00 29.28 179 VAL A C 1
ATOM 1290 O O . VAL A 1 179 ? -46.363 -15.324 -11.383 1.00 29.28 179 VAL A O 1
ATOM 1293 N N . LEU A 1 180 ? -46.357 -13.188 -10.596 1.00 30.17 180 LEU A N 1
ATOM 1294 C CA . LEU A 1 180 ? -47.501 -13.016 -9.664 1.00 30.17 180 LEU A CA 1
ATOM 1295 C C . LEU A 1 180 ? -47.049 -11.995 -8.587 1.00 30.17 180 LEU A C 1
ATOM 1297 O O . LEU A 1 180 ? -46.178 -12.287 -7.783 1.00 30.17 180 LEU A O 1
ATOM 1301 N N . SER A 1 181 ? -47.439 -10.716 -8.611 1.00 33.91 181 SER A N 1
ATOM 1302 C CA . SER A 1 181 ? -48.785 -10.176 -8.352 1.00 33.91 181 SER A CA 1
ATOM 1303 C C . SER A 1 181 ? -49.386 -10.640 -7.020 1.00 33.91 181 SER A C 1
ATOM 1305 O O . SER A 1 181 ? -50.049 -11.673 -6.963 1.00 33.91 181 SER A O 1
ATOM 1307 N N . ASN A 1 182 ? -49.249 -9.818 -5.974 1.00 30.06 182 ASN A N 1
ATOM 1308 C CA . ASN A 1 182 ? -50.186 -9.831 -4.853 1.00 30.06 182 ASN A CA 1
ATOM 1309 C C . ASN A 1 182 ? -50.541 -8.392 -4.440 1.00 30.06 182 ASN A C 1
ATOM 1311 O O . ASN A 1 182 ? -49.662 -7.583 -4.144 1.00 30.06 182 ASN A O 1
ATOM 1315 N N . LYS A 1 183 ? -51.836 -8.061 -4.465 1.00 36.66 183 LYS A N 1
ATOM 1316 C CA . LYS A 1 183 ? -52.374 -6.762 -4.038 1.00 36.66 183 LYS A CA 1
ATOM 1317 C C . LYS A 1 183 ? -52.790 -6.863 -2.574 1.00 36.66 183 LYS A C 1
ATOM 1319 O O . LYS A 1 183 ? -53.666 -7.656 -2.253 1.00 36.66 183 LYS A O 1
ATOM 1324 N N . SER A 1 184 ? -52.271 -5.976 -1.730 1.00 33.03 184 SER A N 1
ATOM 1325 C CA . SER A 1 184 ? -52.911 -5.624 -0.459 1.00 33.03 184 SER A CA 1
ATOM 1326 C C . SER A 1 184 ? -53.164 -4.119 -0.416 1.00 33.03 184 SER A C 1
ATOM 1328 O O . SER A 1 184 ? -52.445 -3.337 -1.041 1.00 33.03 184 SER A O 1
ATOM 1330 N N . SER A 1 185 ? -54.254 -3.719 0.231 1.00 37.03 185 SER A N 1
ATOM 1331 C CA . SER A 1 185 ? -54.936 -2.453 -0.032 1.00 37.03 185 SER A CA 1
ATOM 1332 C C . SER A 1 185 ? -54.959 -1.493 1.157 1.00 37.03 185 SER A C 1
ATOM 1334 O O . SER A 1 185 ? -55.289 -1.881 2.271 1.00 37.03 185 SER A O 1
ATOM 1336 N N . ASN A 1 186 ? -54.801 -0.207 0.831 1.00 39.34 186 ASN A N 1
ATOM 1337 C CA . ASN A 1 186 ? -55.398 0.944 1.519 1.00 39.34 186 ASN A CA 1
ATOM 1338 C C . ASN A 1 186 ? -54.881 1.336 2.917 1.00 39.34 186 ASN A C 1
ATOM 1340 O O . ASN A 1 186 ? -55.631 1.347 3.887 1.00 39.34 186 ASN A O 1
ATOM 1344 N N . PHE A 1 187 ? -53.681 1.925 2.947 1.00 36.44 187 PHE A N 1
ATOM 1345 C CA . PHE A 1 187 ? -53.489 3.193 3.667 1.00 36.44 187 PHE A CA 1
ATOM 1346 C C . PHE A 1 187 ? -52.511 4.095 2.894 1.00 36.44 187 PHE A C 1
ATOM 1348 O O . PHE A 1 187 ? -51.300 3.891 2.927 1.00 36.44 187 PHE A O 1
ATOM 1355 N N . LYS A 1 188 ? -53.028 5.074 2.134 1.00 36.88 188 LYS A N 1
ATOM 1356 C CA . LYS A 1 188 ? -52.194 6.030 1.383 1.00 36.88 188 LYS A CA 1
ATOM 1357 C C . LYS A 1 188 ? -51.774 7.199 2.276 1.00 36.88 188 LYS A C 1
ATOM 1359 O O . LYS A 1 188 ? -52.330 8.290 2.181 1.00 36.88 188 LYS A O 1
ATOM 1364 N N . LEU A 1 189 ? -50.727 6.989 3.068 1.00 46.06 189 LEU A N 1
ATOM 1365 C CA . LEU A 1 189 ? -49.813 8.089 3.373 1.00 46.06 189 LEU A CA 1
ATOM 1366 C C . LEU A 1 189 ? -49.180 8.518 2.045 1.00 46.06 189 LEU A C 1
ATOM 1368 O O . LEU A 1 189 ? -48.551 7.699 1.377 1.00 46.06 189 LEU A O 1
ATOM 1372 N N . GLN A 1 190 ? -49.374 9.770 1.629 1.00 49.31 190 GLN A N 1
ATOM 1373 C CA . GLN A 1 190 ? -48.579 10.334 0.541 1.00 49.31 190 GLN A CA 1
ATOM 1374 C C . GLN A 1 190 ? -47.195 10.680 1.109 1.00 49.31 190 GLN A C 1
ATOM 1376 O O . GLN A 1 190 ? -47.118 11.521 2.007 1.00 49.31 190 GLN A O 1
ATOM 1381 N N . PRO A 1 191 ? -46.099 10.063 0.634 1.00 49.94 191 PRO A N 1
ATOM 1382 C CA . PRO A 1 191 ? -44.766 10.497 1.014 1.00 49.94 191 PRO A CA 1
ATOM 1383 C C . PRO A 1 191 ? -44.458 11.818 0.297 1.00 49.94 191 PRO A C 1
ATOM 1385 O O . PRO A 1 191 ? -44.102 11.832 -0.875 1.00 49.94 191 PRO A O 1
ATOM 1388 N N . ILE A 1 192 ? -44.620 12.933 1.011 1.00 57.62 192 ILE A N 1
ATOM 1389 C CA . ILE A 1 192 ? -44.277 14.291 0.536 1.00 57.62 192 ILE A CA 1
ATOM 1390 C C . ILE A 1 192 ? -42.831 14.663 0.957 1.00 57.62 192 ILE A C 1
ATOM 1392 O O . ILE A 1 192 ? -42.360 15.775 0.741 1.00 57.62 192 ILE A O 1
ATOM 1396 N N . GLY A 1 193 ? -42.100 13.731 1.580 1.00 62.88 193 GLY A N 1
ATOM 1397 C CA . GLY A 1 193 ? -40.688 13.903 1.924 1.00 62.88 193 GLY A CA 1
ATOM 1398 C C . GLY A 1 193 ? -39.765 13.598 0.736 1.00 62.88 193 GLY A C 1
ATOM 1399 O O . GLY A 1 193 ? -40.077 12.689 -0.037 1.00 62.88 193 GLY A O 1
ATOM 1400 N N . PRO A 1 194 ? -38.620 14.294 0.600 1.00 72.75 194 PRO A N 1
ATOM 1401 C CA . PRO A 1 194 ? -37.596 13.906 -0.363 1.00 72.75 194 PRO A CA 1
ATOM 1402 C C . PRO A 1 194 ? -37.109 12.482 -0.067 1.00 72.75 194 PRO A C 1
ATOM 1404 O O . PRO A 1 194 ? -37.031 12.063 1.094 1.00 72.75 194 PRO A O 1
ATOM 1407 N N . THR A 1 195 ? -36.764 11.741 -1.116 1.00 73.75 195 THR A N 1
ATOM 1408 C CA . THR A 1 195 ? -36.096 10.447 -0.968 1.00 73.75 195 THR A CA 1
ATOM 1409 C C . THR A 1 195 ? -34.715 10.680 -0.365 1.00 73.75 195 THR A C 1
ATOM 1411 O O . THR A 1 195 ? -33.944 11.490 -0.872 1.00 73.75 195 THR A O 1
ATOM 1414 N N . GLN A 1 196 ? -34.407 9.989 0.725 1.00 83.19 196 GLN A N 1
ATOM 1415 C CA . GLN A 1 196 ? -33.129 10.073 1.422 1.00 83.19 196 GLN A CA 1
ATOM 1416 C C . GLN A 1 196 ? -32.493 8.687 1.472 1.00 83.19 196 GLN A C 1
ATOM 1418 O O . GLN A 1 196 ? -33.185 7.665 1.486 1.00 83.19 196 GLN A O 1
ATOM 1423 N N . VAL A 1 197 ? -31.165 8.644 1.518 1.00 87.81 197 VAL A N 1
ATOM 1424 C CA . VAL A 1 197 ? -30.462 7.407 1.857 1.00 87.81 197 VAL A CA 1
ATOM 1425 C C . VAL A 1 197 ? -30.687 7.135 3.342 1.00 87.81 197 VAL A C 1
ATOM 1427 O O . VAL A 1 197 ? -30.495 8.026 4.165 1.00 87.81 197 VAL A O 1
ATOM 1430 N N . ILE A 1 198 ? -31.094 5.918 3.686 1.00 90.31 198 ILE A N 1
ATOM 1431 C CA . ILE A 1 198 ? -31.241 5.433 5.061 1.00 90.31 198 ILE A CA 1
ATOM 1432 C C . ILE A 1 198 ? -30.454 4.135 5.223 1.00 90.31 198 ILE A C 1
ATOM 1434 O O . ILE A 1 198 ? -30.337 3.352 4.287 1.00 90.31 198 ILE A O 1
ATOM 1438 N N . CYS A 1 199 ? -29.912 3.875 6.409 1.00 94.12 199 CYS A N 1
ATOM 1439 C CA . CYS A 1 199 ? -29.276 2.586 6.671 1.00 94.12 199 CYS A CA 1
ATOM 1440 C C . CYS A 1 199 ? -30.298 1.456 6.814 1.00 94.12 199 CYS A C 1
ATOM 1442 O O . CYS A 1 199 ? -31.391 1.659 7.359 1.00 94.12 199 CYS A O 1
ATOM 1444 N N . THR A 1 200 ? -29.903 0.250 6.407 1.00 95.38 200 THR A N 1
ATOM 1445 C CA . THR A 1 200 ? -30.626 -0.980 6.748 1.00 95.38 200 THR A CA 1
ATOM 1446 C C . THR A 1 200 ? -30.542 -1.256 8.249 1.00 95.38 200 THR A C 1
ATOM 1448 O O . THR A 1 200 ? -29.650 -0.766 8.946 1.00 95.38 200 THR A O 1
ATOM 1451 N N . ASP A 1 201 ? -31.490 -2.027 8.782 1.00 95.19 201 ASP A N 1
ATOM 1452 C CA . ASP A 1 201 ? -31.513 -2.332 10.217 1.00 95.19 201 ASP A CA 1
ATOM 1453 C C . ASP A 1 201 ? -30.329 -3.215 10.641 1.00 95.19 201 ASP A C 1
ATOM 1455 O O . ASP A 1 201 ? -29.802 -3.041 11.737 1.00 95.19 201 ASP A O 1
ATOM 1459 N N . GLU A 1 202 ? -29.826 -4.060 9.736 1.00 96.62 202 GLU A N 1
ATOM 1460 C CA . GLU A 1 202 ? -28.569 -4.797 9.906 1.00 96.62 202 GLU A CA 1
ATOM 1461 C C . GLU A 1 202 ? -27.362 -3.849 10.036 1.00 96.62 202 GLU A C 1
ATOM 1463 O O . GLU A 1 202 ? -26.558 -3.992 10.956 1.00 96.62 202 GLU A O 1
ATOM 1468 N N . ALA A 1 203 ? -27.254 -2.825 9.180 1.00 96.56 203 ALA A N 1
ATOM 1469 C CA . ALA A 1 203 ? -26.188 -1.829 9.284 1.00 96.56 203 ALA A CA 1
ATOM 1470 C C . ALA A 1 203 ? -26.270 -1.029 10.599 1.00 96.56 203 ALA A C 1
ATOM 1472 O O . ALA A 1 203 ? -25.255 -0.835 11.270 1.00 96.56 203 ALA A O 1
ATOM 1473 N N . LYS A 1 204 ? -27.479 -0.631 11.028 1.00 95.56 204 LYS A N 1
ATOM 1474 C CA . LYS A 1 204 ? -27.702 0.016 12.338 1.00 95.56 204 LYS A CA 1
ATOM 1475 C C . LYS A 1 204 ? -27.303 -0.899 13.499 1.00 95.56 204 LYS A C 1
ATOM 1477 O O . LYS A 1 204 ? -26.674 -0.437 14.449 1.00 95.56 204 LYS A O 1
ATOM 1482 N N . GLN A 1 205 ? -27.653 -2.186 13.429 1.00 96.56 205 GLN A N 1
ATOM 1483 C CA . GLN A 1 205 ? -27.295 -3.169 14.449 1.00 96.56 205 GLN A CA 1
ATOM 1484 C C . GLN A 1 205 ? -25.776 -3.339 14.538 1.00 96.56 205 GLN A C 1
ATOM 1486 O O . GLN A 1 205 ? -25.232 -3.257 15.636 1.00 96.56 205 GLN A O 1
ATOM 1491 N N . ASN A 1 206 ? -25.083 -3.486 13.407 1.00 97.25 206 ASN A N 1
ATOM 1492 C CA . ASN A 1 206 ? -23.626 -3.606 13.382 1.00 97.25 206 ASN A CA 1
ATOM 1493 C C . ASN A 1 206 ? -22.926 -2.334 13.898 1.00 97.25 206 ASN A C 1
ATOM 1495 O O . ASN A 1 206 ? -21.979 -2.442 14.672 1.00 97.25 206 ASN A O 1
ATOM 1499 N N . LEU A 1 207 ? -23.415 -1.131 13.570 1.00 96.06 207 LEU A N 1
ATOM 1500 C CA . LEU A 1 207 ? -22.885 0.131 14.122 1.00 96.06 207 LEU A CA 1
ATOM 1501 C C . LEU A 1 207 ? -23.102 0.258 15.632 1.00 96.06 207 LEU A C 1
ATOM 1503 O O . LEU A 1 207 ? -22.237 0.761 16.356 1.00 96.06 207 LEU A O 1
ATOM 1507 N N . LYS A 1 208 ? -24.239 -0.235 16.131 1.00 95.75 208 LYS A N 1
ATOM 1508 C CA . LYS A 1 208 ? -24.472 -0.337 17.569 1.00 95.75 208 LYS A CA 1
ATOM 1509 C C . LYS A 1 208 ? -23.488 -1.323 18.205 1.00 95.75 208 LYS A C 1
ATOM 1511 O O . LYS A 1 208 ? -22.832 -0.954 19.170 1.00 95.75 208 LYS A O 1
ATOM 1516 N N . THR A 1 209 ? -23.318 -2.521 17.641 1.00 96.44 209 THR A N 1
ATOM 1517 C CA . THR A 1 209 ? -22.333 -3.510 18.112 1.00 96.44 209 THR A CA 1
ATOM 1518 C C . THR A 1 209 ? -20.909 -2.955 18.106 1.00 96.44 209 THR A C 1
ATOM 1520 O O . THR A 1 209 ? -20.170 -3.203 19.053 1.00 96.44 209 THR A O 1
ATOM 1523 N N . LEU A 1 210 ? -20.534 -2.159 17.100 1.00 96.12 210 LEU A N 1
ATOM 1524 C CA . LEU A 1 210 ? -19.246 -1.465 17.042 1.00 96.12 210 LEU A CA 1
ATOM 1525 C C . LEU A 1 210 ? -19.065 -0.514 18.239 1.00 96.12 210 LEU A C 1
ATOM 1527 O O . LEU A 1 210 ? -18.046 -0.560 18.927 1.00 96.12 210 LEU A O 1
ATOM 1531 N N . THR A 1 211 ? -20.086 0.301 18.512 1.00 95.19 211 THR A N 1
ATOM 1532 C CA . THR A 1 211 ? -20.106 1.287 19.604 1.00 95.19 211 THR A CA 1
ATOM 1533 C C . THR A 1 211 ? -20.095 0.617 20.983 1.00 95.19 211 THR A C 1
ATOM 1535 O O . THR A 1 211 ? -19.322 1.006 21.860 1.00 95.19 211 THR A O 1
ATOM 1538 N N . ASP A 1 212 ? -20.921 -0.416 21.165 1.00 96.38 212 ASP A N 1
ATOM 1539 C CA . ASP A 1 212 ? -21.010 -1.211 22.392 1.00 96.38 212 ASP A CA 1
ATOM 1540 C C . ASP A 1 212 ? -19.684 -1.951 22.659 1.00 96.38 212 ASP A C 1
ATOM 1542 O O . ASP A 1 212 ? -19.208 -1.969 23.795 1.00 96.38 212 ASP A O 1
ATOM 1546 N N . ALA A 1 213 ? -19.036 -2.491 21.619 1.00 95.38 213 ALA A N 1
ATOM 1547 C CA . ALA A 1 213 ? -17.726 -3.133 21.723 1.00 95.38 213 ALA A CA 1
ATOM 1548 C C . ALA A 1 213 ? -16.609 -2.138 22.080 1.00 95.38 213 ALA A C 1
ATOM 1550 O O . ALA A 1 213 ? -15.806 -2.420 22.968 1.00 95.38 213 ALA A O 1
ATOM 1551 N N . ASP A 1 214 ? -16.568 -0.954 21.459 1.00 92.69 214 ASP A N 1
ATOM 1552 C CA . ASP A 1 214 ? -15.589 0.086 21.807 1.00 92.69 214 ASP A CA 1
ATOM 1553 C C . ASP A 1 214 ? -15.776 0.624 23.231 1.00 92.69 214 ASP A C 1
ATOM 1555 O O . ASP A 1 214 ? -14.796 0.941 23.915 1.00 92.69 214 ASP A O 1
ATOM 1559 N N . LYS A 1 215 ? -17.021 0.695 23.712 1.00 96.75 215 LYS A N 1
ATOM 1560 C CA . LYS A 1 215 ? -17.313 1.002 25.113 1.00 96.75 215 LYS A CA 1
ATOM 1561 C C . LYS A 1 215 ? -16.823 -0.117 26.039 1.00 96.75 215 LYS A C 1
ATOM 1563 O O . LYS A 1 215 ? -16.100 0.179 26.990 1.00 96.75 215 LYS A O 1
ATOM 1568 N N . ALA A 1 216 ? -17.145 -1.376 25.737 1.00 95.94 216 ALA A N 1
ATOM 1569 C CA . ALA A 1 216 ? -16.724 -2.531 26.530 1.00 95.94 216 ALA A CA 1
ATOM 1570 C C . ALA A 1 216 ? -15.193 -2.643 26.626 1.00 95.94 216 ALA A C 1
ATOM 1572 O O . ALA A 1 216 ? -14.664 -2.804 27.722 1.00 95.94 216 ALA A O 1
ATOM 1573 N N . ILE A 1 217 ? -14.463 -2.455 25.517 1.00 90.56 217 ILE A N 1
ATOM 1574 C CA . ILE A 1 217 ? -12.990 -2.436 25.513 1.00 90.56 217 ILE A CA 1
ATOM 1575 C C . ILE A 1 217 ? -12.460 -1.352 26.464 1.00 90.56 217 ILE A C 1
ATOM 1577 O O . ILE A 1 217 ? -11.554 -1.627 27.250 1.00 90.56 217 ILE A O 1
ATOM 1581 N N . LYS A 1 218 ? -13.023 -0.135 26.445 1.00 91.69 218 LYS A N 1
ATOM 1582 C CA . LYS A 1 218 ? -12.599 0.964 27.337 1.00 91.69 218 LYS A CA 1
ATOM 1583 C C . LYS A 1 218 ? -12.903 0.678 28.811 1.00 91.69 218 LYS A C 1
ATOM 1585 O O . LYS A 1 218 ? -12.055 0.938 29.666 1.00 91.69 218 LYS A O 1
ATOM 1590 N N . GLU A 1 219 ? -14.088 0.152 29.115 1.00 96.88 219 GLU A N 1
ATOM 1591 C CA . GLU A 1 219 ? -14.515 -0.159 30.486 1.00 96.88 219 GLU A CA 1
ATOM 1592 C C . GLU A 1 219 ? -13.712 -1.328 31.082 1.00 96.88 219 GLU A C 1
ATOM 1594 O O . GLU A 1 219 ? -13.177 -1.202 32.185 1.00 96.88 219 GLU A O 1
ATOM 1599 N N . GLU A 1 220 ? -13.515 -2.413 30.331 1.00 95.81 220 GLU A N 1
ATOM 1600 C CA . GLU A 1 220 ? -12.740 -3.579 30.777 1.00 95.81 220 GLU A CA 1
ATOM 1601 C C . GLU A 1 220 ? -11.226 -3.293 30.811 1.00 95.81 220 GLU A C 1
ATOM 1603 O O . GLU A 1 220 ? -10.533 -3.760 31.712 1.00 95.81 220 GLU A O 1
ATOM 1608 N N . THR A 1 221 ? -10.693 -2.432 29.930 1.00 86.50 221 THR A N 1
ATOM 1609 C CA . THR A 1 221 ? -9.298 -1.950 30.050 1.00 86.50 221 THR A CA 1
ATOM 1610 C C . THR A 1 221 ? -9.097 -1.158 31.345 1.00 86.50 221 THR A C 1
ATOM 1612 O O . THR A 1 221 ? -8.075 -1.304 32.017 1.00 86.50 221 THR A O 1
ATOM 1615 N N . LYS A 1 222 ? -10.084 -0.349 31.751 1.00 92.44 222 LYS A N 1
ATOM 1616 C CA . LYS A 1 222 ? -10.049 0.361 33.038 1.00 92.44 222 LYS A CA 1
ATOM 1617 C C . LYS A 1 222 ? -10.124 -0.608 34.226 1.00 92.44 222 LYS A C 1
ATOM 1619 O O . LYS A 1 222 ? -9.409 -0.394 35.206 1.00 92.44 222 LYS A O 1
ATOM 1624 N N . ALA A 1 223 ? -10.930 -1.669 34.139 1.00 94.00 223 ALA A N 1
ATOM 1625 C CA . ALA A 1 223 ? -10.968 -2.732 35.146 1.00 94.00 223 ALA A CA 1
ATOM 1626 C C . ALA A 1 223 ? -9.618 -3.468 35.248 1.00 94.00 223 ALA A C 1
ATOM 1628 O O . ALA A 1 223 ? -9.091 -3.639 36.345 1.00 94.00 223 ALA A O 1
ATOM 1629 N N . LEU A 1 224 ? -8.995 -3.797 34.111 1.00 89.50 224 LEU A N 1
ATOM 1630 C CA . LEU A 1 224 ? -7.677 -4.433 34.043 1.00 89.50 224 LEU A CA 1
ATOM 1631 C C . LEU A 1 224 ? -6.577 -3.583 34.705 1.00 89.50 224 LEU A C 1
ATOM 1633 O O . LEU A 1 224 ? -5.776 -4.101 35.483 1.00 89.50 224 LEU A O 1
ATOM 1637 N N . ILE A 1 225 ? -6.567 -2.268 34.455 1.00 86.62 225 ILE A N 1
ATOM 1638 C CA . ILE A 1 225 ? -5.660 -1.319 35.126 1.00 86.62 225 ILE A CA 1
ATOM 1639 C C . ILE A 1 225 ? -5.921 -1.293 36.643 1.00 86.62 225 ILE A C 1
ATOM 1641 O O . ILE A 1 225 ? -4.974 -1.294 37.431 1.00 86.62 225 ILE A O 1
ATOM 1645 N N . GLY A 1 226 ? -7.191 -1.319 37.065 1.00 92.88 226 GLY A N 1
ATOM 1646 C CA . GLY A 1 226 ? -7.578 -1.405 38.477 1.00 92.88 226 GLY A CA 1
ATOM 1647 C C . GLY A 1 226 ? -7.080 -2.681 39.164 1.00 92.88 226 GLY A C 1
ATOM 1648 O O . GLY A 1 226 ? -6.487 -2.604 40.241 1.00 92.88 226 GLY A O 1
ATOM 1649 N N . ALA A 1 227 ? -7.245 -3.838 38.517 1.00 92.06 227 ALA A N 1
ATOM 1650 C CA . ALA A 1 227 ? -6.761 -5.128 39.005 1.00 92.06 227 ALA A CA 1
ATOM 1651 C C . ALA A 1 227 ? -5.226 -5.160 39.120 1.00 92.06 227 ALA A C 1
ATOM 1653 O O . ALA A 1 227 ? -4.693 -5.602 40.140 1.00 92.06 227 ALA A O 1
ATOM 1654 N N . ASN A 1 228 ? -4.507 -4.623 38.126 1.00 86.12 228 ASN A N 1
ATOM 1655 C CA . ASN A 1 228 ? -3.047 -4.504 38.172 1.00 86.12 228 ASN A CA 1
ATOM 1656 C C . ASN A 1 228 ? -2.591 -3.628 39.354 1.00 86.12 228 ASN A C 1
ATOM 1658 O O . ASN A 1 228 ? -1.743 -4.054 40.136 1.00 86.12 228 ASN A O 1
ATOM 1662 N N . LYS A 1 229 ? -3.219 -2.465 39.572 1.00 94.06 229 LYS A N 1
ATOM 1663 C CA . LYS A 1 229 ? -2.925 -1.613 40.736 1.00 94.06 229 LYS A CA 1
ATOM 1664 C C . LYS A 1 229 ? -3.224 -2.319 42.068 1.00 94.06 229 LYS A C 1
ATOM 1666 O O . LYS A 1 229 ? -2.435 -2.240 43.005 1.00 94.06 229 LYS A O 1
ATOM 1671 N N . ALA A 1 230 ? -4.333 -3.054 42.165 1.00 96.38 230 ALA A N 1
ATOM 1672 C CA . ALA A 1 230 ? -4.654 -3.833 43.363 1.00 96.38 230 ALA A CA 1
ATOM 1673 C C . ALA A 1 230 ? -3.623 -4.951 43.639 1.00 96.38 230 ALA A C 1
ATOM 1675 O O . ALA A 1 230 ? -3.415 -5.323 44.799 1.00 96.38 230 ALA A O 1
ATOM 1676 N N . MET A 1 231 ? -2.968 -5.470 42.594 1.00 93.88 231 MET A N 1
ATOM 1677 C CA . MET A 1 231 ? -1.862 -6.427 42.691 1.00 93.88 231 MET A CA 1
ATOM 1678 C C . MET A 1 231 ? -0.585 -5.772 43.238 1.00 93.88 231 MET A C 1
ATOM 1680 O O . MET A 1 231 ? 0.068 -6.349 44.109 1.00 93.88 231 MET A O 1
ATOM 1684 N N . GLU A 1 232 ? -0.258 -4.558 42.785 1.00 91.81 232 GLU A N 1
ATOM 1685 C CA . GLU A 1 232 ? 0.853 -3.745 43.307 1.00 91.81 232 GLU A CA 1
ATOM 1686 C C . GLU A 1 232 ? 0.641 -3.401 44.791 1.00 91.81 232 GLU A C 1
ATOM 1688 O O . GLU A 1 232 ? 1.510 -3.672 45.621 1.00 91.81 232 GLU A O 1
ATOM 1693 N N . GLU A 1 233 ? -0.550 -2.911 45.157 1.00 95.81 233 GLU A N 1
ATOM 1694 C CA . GLU A 1 233 ? -0.924 -2.622 46.550 1.00 95.81 233 GLU A CA 1
ATOM 1695 C C . GLU A 1 233 ? -0.786 -3.855 47.454 1.00 95.81 233 GLU A C 1
ATOM 1697 O O . GLU A 1 233 ? -0.227 -3.770 48.547 1.00 95.81 233 GLU A O 1
ATOM 1702 N N . LEU A 1 234 ? -1.264 -5.022 47.007 1.00 94.69 234 LEU A N 1
ATOM 1703 C CA . LEU A 1 234 ? -1.133 -6.272 47.759 1.00 94.69 234 LEU A CA 1
ATOM 1704 C C . LEU A 1 234 ? 0.330 -6.735 47.879 1.00 94.69 234 LEU A C 1
ATOM 1706 O O . LEU A 1 234 ? 0.707 -7.346 48.882 1.00 94.69 234 LEU A O 1
ATOM 1710 N N . THR A 1 235 ? 1.157 -6.436 46.877 1.00 91.69 235 THR A N 1
ATOM 1711 C CA . THR A 1 235 ? 2.591 -6.746 46.889 1.00 91.69 235 THR A CA 1
ATOM 1712 C C . THR A 1 235 ? 3.324 -5.883 47.919 1.00 91.69 235 THR A C 1
ATOM 1714 O O . THR A 1 235 ? 4.088 -6.424 48.720 1.00 91.69 235 THR A O 1
ATOM 1717 N N . GLU A 1 236 ? 3.032 -4.581 48.002 1.00 93.81 236 GLU A N 1
ATOM 1718 C CA . GLU A 1 236 ? 3.586 -3.715 49.055 1.00 93.81 236 GLU A CA 1
ATOM 1719 C C . GLU A 1 236 ? 3.024 -4.040 50.452 1.00 93.81 236 GLU A C 1
ATOM 1721 O O . GLU A 1 236 ? 3.788 -4.075 51.415 1.00 93.81 236 GLU A O 1
ATOM 1726 N N . GLU A 1 237 ? 1.736 -4.384 50.594 1.00 94.38 237 GLU A N 1
ATOM 1727 C CA . GLU A 1 237 ? 1.174 -4.878 51.867 1.00 94.38 237 GLU A CA 1
ATOM 1728 C C . GLU A 1 237 ? 1.924 -6.118 52.389 1.00 94.38 237 GLU A C 1
ATOM 1730 O O . GLU A 1 237 ? 2.173 -6.238 53.593 1.00 94.38 237 GLU A O 1
ATOM 1735 N N . LEU A 1 238 ? 2.300 -7.038 51.493 1.00 91.19 238 LEU A N 1
ATOM 1736 C CA . LEU A 1 238 ? 3.126 -8.202 51.817 1.00 91.19 238 LEU A CA 1
ATOM 1737 C C . LEU A 1 238 ? 4.571 -7.806 52.148 1.00 91.19 238 LEU A C 1
ATOM 1739 O O . LEU A 1 238 ? 5.124 -8.305 53.132 1.00 91.19 238 LEU A O 1
ATOM 1743 N N . ARG A 1 239 ? 5.173 -6.891 51.377 1.00 93.94 239 ARG A N 1
ATOM 1744 C CA . ARG A 1 239 ? 6.547 -6.400 51.587 1.00 93.94 239 ARG A CA 1
ATOM 1745 C C . ARG A 1 239 ? 6.711 -5.724 52.950 1.00 93.94 239 ARG A C 1
ATOM 1747 O O . ARG A 1 239 ? 7.690 -5.973 53.651 1.00 93.94 239 ARG A O 1
ATOM 1754 N N . LEU A 1 240 ? 5.715 -4.938 53.352 1.00 94.56 240 LEU A N 1
ATOM 1755 C CA . LEU A 1 240 ? 5.624 -4.265 54.651 1.00 94.56 240 LEU A CA 1
ATOM 1756 C C . LEU A 1 240 ? 5.139 -5.188 55.789 1.00 94.56 240 LEU A C 1
ATOM 1758 O O . LEU A 1 240 ? 5.006 -4.735 56.924 1.00 94.56 240 LEU A O 1
ATOM 1762 N N . LYS A 1 241 ? 4.879 -6.477 55.513 1.00 92.81 241 LYS A N 1
ATOM 1763 C CA . LYS A 1 241 ? 4.347 -7.479 56.460 1.00 92.81 241 LYS A CA 1
ATOM 1764 C C . LYS A 1 241 ? 3.005 -7.092 57.108 1.00 92.81 241 LYS A C 1
ATOM 1766 O O . LYS A 1 241 ? 2.655 -7.622 58.160 1.00 92.81 241 LYS A O 1
ATOM 1771 N N . LEU A 1 242 ? 2.225 -6.217 56.467 1.00 90.44 242 LEU A N 1
ATOM 1772 C CA . LEU A 1 242 ? 0.915 -5.761 56.953 1.00 90.44 242 LEU A CA 1
ATOM 1773 C C . LEU A 1 242 ? -0.165 -6.851 56.856 1.00 90.44 242 LEU A C 1
ATOM 1775 O O . LEU A 1 242 ? -1.181 -6.777 57.547 1.00 90.44 242 LEU A O 1
ATOM 1779 N N . LYS A 1 243 ? 0.041 -7.870 56.011 1.00 87.69 243 LYS A N 1
ATOM 1780 C CA . LYS A 1 243 ? -0.838 -9.043 55.893 1.00 87.69 243 LYS A CA 1
ATOM 1781 C C . LYS A 1 243 ? -0.048 -10.341 55.926 1.00 87.69 243 LYS A C 1
ATOM 1783 O O . LYS A 1 243 ? 1.061 -10.438 55.405 1.00 87.69 243 LYS A O 1
ATOM 1788 N N . THR A 1 244 ? -0.660 -11.378 56.493 1.00 92.81 244 THR A N 1
ATOM 1789 C CA . THR A 1 244 ? -0.109 -12.737 56.422 1.00 92.81 244 THR A CA 1
ATOM 1790 C C . THR A 1 244 ? -0.263 -13.308 55.003 1.00 92.81 244 THR A C 1
ATOM 1792 O O . THR A 1 244 ? -1.264 -13.018 54.336 1.00 92.81 244 THR A O 1
ATOM 1795 N N . PRO A 1 245 ? 0.634 -14.204 54.542 1.00 90.56 245 PRO A N 1
ATOM 1796 C CA . PRO A 1 245 ? 0.497 -14.861 53.236 1.00 90.56 245 PRO A CA 1
ATOM 1797 C C . PRO A 1 245 ? -0.852 -15.573 53.039 1.00 90.56 245 PRO A C 1
ATOM 1799 O O . PRO A 1 245 ? -1.388 -15.614 51.933 1.00 90.56 245 PRO A O 1
ATOM 1802 N N . ARG A 1 246 ? -1.450 -16.090 54.125 1.00 92.69 246 ARG A N 1
ATOM 1803 C CA . ARG A 1 246 ? -2.767 -16.745 54.103 1.00 92.69 246 ARG A CA 1
ATOM 1804 C C . ARG A 1 246 ? -3.911 -15.763 53.825 1.00 92.69 246 ARG A C 1
ATOM 1806 O O . ARG A 1 246 ? -4.826 -16.122 53.091 1.00 92.69 246 ARG A O 1
ATOM 1813 N N . GLN A 1 247 ? -3.851 -14.542 54.364 1.00 89.38 247 GLN A N 1
ATOM 1814 C CA . GLN A 1 247 ? -4.810 -13.471 54.055 1.00 89.38 247 GLN A CA 1
ATOM 1815 C C . GLN A 1 247 ? -4.608 -12.934 52.632 1.00 89.38 247 GLN A C 1
ATOM 1817 O O . GLN A 1 247 ? -5.579 -12.722 51.908 1.00 89.38 247 GLN A O 1
ATOM 1822 N N . ALA A 1 248 ? -3.352 -12.764 52.206 1.00 92.31 248 ALA A N 1
ATOM 1823 C CA . ALA A 1 248 ? -3.036 -12.268 50.870 1.00 92.31 248 ALA A CA 1
ATOM 1824 C C . ALA A 1 248 ? -3.493 -13.221 49.754 1.00 92.31 248 ALA A C 1
ATOM 1826 O O . ALA A 1 248 ? -4.011 -12.757 48.742 1.00 92.31 248 ALA A O 1
ATOM 1827 N N . LYS A 1 249 ? -3.384 -14.545 49.953 1.00 94.06 249 LYS A N 1
ATOM 1828 C CA . LYS A 1 249 ? -3.777 -15.559 48.957 1.00 94.06 249 LYS A CA 1
ATOM 1829 C C . LYS A 1 249 ? -5.206 -15.372 48.427 1.00 94.06 249 LYS A C 1
ATOM 1831 O O . LYS A 1 249 ? -5.413 -15.499 47.225 1.00 94.06 249 LYS A O 1
ATOM 1836 N N . GLY A 1 250 ? -6.169 -15.042 49.293 1.00 94.06 250 GLY A N 1
ATOM 1837 C CA . GLY A 1 250 ? -7.561 -14.816 48.884 1.00 94.06 250 GLY A CA 1
ATOM 1838 C C . GLY A 1 250 ? -7.728 -13.576 47.998 1.00 94.06 250 GLY A C 1
ATOM 1839 O O . GLY A 1 250 ? -8.316 -13.667 46.923 1.00 94.06 250 GLY A O 1
ATOM 1840 N N . ARG A 1 251 ? -7.146 -12.434 48.403 1.00 95.38 251 ARG A N 1
ATOM 1841 C CA . ARG A 1 251 ? -7.170 -11.188 47.608 1.00 95.38 251 ARG A CA 1
ATOM 1842 C C . ARG A 1 251 ? -6.429 -11.370 46.277 1.00 95.38 251 ARG A C 1
ATOM 1844 O O . ARG A 1 251 ? -6.940 -10.953 45.248 1.00 95.38 251 ARG A O 1
ATOM 1851 N N . TRP A 1 252 ? -5.293 -12.069 46.277 1.00 93.81 252 TRP A N 1
ATOM 1852 C CA . TRP A 1 252 ? -4.531 -12.408 45.070 1.00 93.81 252 TRP A CA 1
ATOM 1853 C C . TRP A 1 252 ? -5.341 -13.263 44.083 1.00 93.81 252 TRP A C 1
ATOM 1855 O O . TRP A 1 252 ? -5.376 -12.972 42.891 1.00 93.81 252 TRP A O 1
ATOM 1865 N N . GLN A 1 253 ? -6.036 -14.299 44.569 1.00 96.06 253 GLN A N 1
ATOM 1866 C CA . GLN A 1 253 ? -6.899 -15.136 43.726 1.00 96.06 253 GLN A CA 1
ATOM 1867 C C . GLN A 1 253 ? -8.077 -14.350 43.132 1.00 96.06 253 GLN A C 1
ATOM 1869 O O . GLN A 1 253 ? -8.414 -14.575 41.971 1.00 96.06 253 GLN A O 1
ATOM 1874 N N . ALA A 1 254 ? -8.665 -13.416 43.887 1.00 96.06 254 ALA A N 1
ATOM 1875 C CA . ALA A 1 254 ? -9.709 -12.527 43.380 1.00 96.06 254 ALA A CA 1
ATOM 1876 C C . ALA A 1 254 ? -9.179 -11.585 42.282 1.00 96.06 254 ALA A C 1
ATOM 1878 O O . ALA A 1 254 ? -9.776 -11.519 41.211 1.00 96.06 254 ALA A O 1
ATOM 1879 N N . ILE A 1 255 ? -8.023 -10.946 42.503 1.00 94.31 255 ILE A N 1
ATOM 1880 C CA . ILE A 1 255 ? -7.372 -10.061 41.521 1.00 94.31 255 ILE A CA 1
ATOM 1881 C C . ILE A 1 255 ? -7.039 -10.816 40.226 1.00 94.31 255 ILE A C 1
ATOM 1883 O O . ILE A 1 255 ? -7.354 -10.336 39.141 1.00 94.31 255 ILE A O 1
ATOM 1887 N N . LEU A 1 256 ? -6.465 -12.023 40.307 1.00 93.12 256 LEU A N 1
ATOM 1888 C CA . LEU A 1 256 ? -6.186 -12.833 39.112 1.00 93.12 256 LEU A CA 1
ATOM 1889 C C . LEU A 1 256 ? -7.459 -13.265 38.368 1.00 93.12 256 LEU A C 1
ATOM 1891 O O . LEU A 1 256 ? -7.442 -13.382 37.142 1.00 93.12 256 LEU A O 1
ATOM 1895 N N . LEU A 1 257 ? -8.558 -13.525 39.083 1.00 96.19 257 LEU A N 1
ATOM 1896 C CA . LEU A 1 257 ? -9.841 -13.856 38.462 1.00 96.19 257 LEU A CA 1
ATOM 1897 C C . LEU A 1 257 ? -10.436 -12.641 37.734 1.00 96.19 257 LEU A C 1
ATOM 1899 O O . LEU A 1 257 ? -10.919 -12.786 36.613 1.00 96.19 257 LEU A O 1
ATOM 1903 N N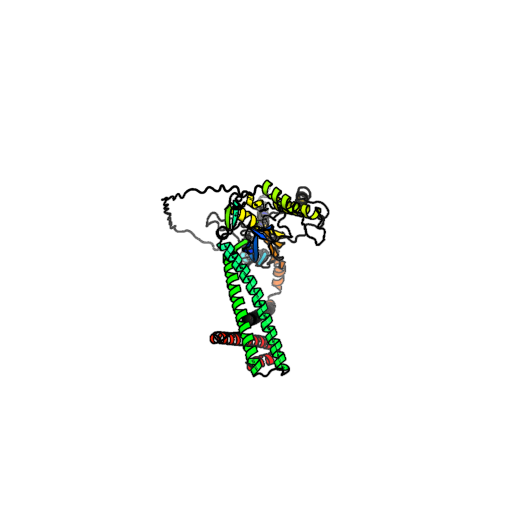 . GLU A 1 258 ? -10.357 -11.456 38.339 1.00 95.25 258 GLU A N 1
ATOM 1904 C CA . GLU A 1 258 ? -10.765 -10.185 37.735 1.00 95.25 258 GLU A CA 1
ATOM 1905 C C . GLU A 1 258 ? -9.922 -9.859 36.493 1.00 95.25 258 GLU A C 1
ATOM 1907 O O . GLU A 1 258 ? -10.479 -9.622 35.424 1.00 95.25 258 GLU A O 1
ATOM 1912 N N . GLN A 1 259 ? -8.594 -9.980 36.585 1.00 94.19 259 GLN A N 1
ATOM 1913 C CA . GLN A 1 259 ? -7.668 -9.781 35.466 1.00 94.19 259 GLN A CA 1
ATOM 1914 C C . GLN A 1 259 ? -7.980 -10.724 34.287 1.00 94.19 259 GLN A C 1
ATOM 1916 O O . GLN A 1 259 ? -8.018 -10.299 33.132 1.00 94.19 259 GLN A O 1
ATOM 1921 N N . ARG A 1 260 ? -8.257 -12.009 34.561 1.00 94.38 260 ARG A N 1
ATOM 1922 C CA . ARG A 1 260 ? -8.672 -12.982 33.532 1.00 94.38 260 ARG A CA 1
ATOM 1923 C C . ARG A 1 260 ? -10.032 -12.656 32.926 1.00 94.38 260 ARG A C 1
ATOM 1925 O O . ARG A 1 260 ? -10.183 -12.790 31.715 1.00 94.38 260 ARG A O 1
ATOM 1932 N N . ARG A 1 261 ? -11.005 -12.238 33.742 1.00 97.56 261 ARG A N 1
ATOM 1933 C CA . ARG A 1 261 ? -12.337 -11.834 33.275 1.00 97.56 261 ARG A CA 1
ATOM 1934 C C . ARG A 1 261 ? -12.248 -10.622 32.348 1.00 97.56 261 ARG A C 1
ATOM 1936 O O . ARG A 1 261 ? -12.800 -10.690 31.255 1.00 97.56 261 ARG A O 1
ATOM 1943 N N . ALA A 1 262 ? -11.531 -9.576 32.756 1.00 91.94 262 ALA A N 1
ATOM 1944 C CA . ALA A 1 262 ? -11.347 -8.366 31.959 1.00 91.94 262 ALA A CA 1
ATOM 1945 C C . ALA A 1 262 ? -10.653 -8.677 30.624 1.00 91.94 262 ALA A C 1
ATOM 1947 O O . ALA A 1 262 ? -11.149 -8.294 29.570 1.00 91.94 262 ALA A O 1
ATOM 1948 N N . ASN A 1 263 ? -9.574 -9.470 30.639 1.00 89.00 263 ASN A N 1
ATOM 1949 C CA . ASN A 1 263 ? -8.907 -9.914 29.409 1.00 89.00 263 ASN A CA 1
ATOM 1950 C C . ASN A 1 263 ? -9.847 -10.707 28.481 1.00 89.00 263 ASN A C 1
ATOM 1952 O O . ASN A 1 263 ? -9.914 -10.420 27.290 1.00 89.00 263 ASN A O 1
ATOM 1956 N N . ALA A 1 264 ? -10.613 -11.668 29.009 1.00 93.56 264 ALA A N 1
ATOM 1957 C CA . ALA A 1 264 ? -11.566 -12.440 28.206 1.00 93.56 264 ALA A CA 1
ATOM 1958 C C . ALA A 1 264 ? -12.692 -11.565 27.618 1.00 93.56 264 ALA A C 1
ATOM 1960 O O . ALA A 1 264 ? -13.113 -11.784 26.482 1.00 93.56 264 ALA A O 1
ATOM 1961 N N . ALA A 1 265 ? -13.157 -10.559 28.365 1.00 95.12 265 ALA A N 1
ATOM 1962 C CA . ALA A 1 265 ? -14.146 -9.595 27.894 1.00 95.12 265 ALA A CA 1
ATOM 1963 C C . ALA A 1 265 ? -13.577 -8.656 26.813 1.00 95.12 265 ALA A C 1
ATOM 1965 O O . ALA A 1 265 ? -14.259 -8.397 25.823 1.00 95.12 265 ALA A O 1
ATOM 1966 N N . ILE A 1 266 ? -12.320 -8.213 26.946 1.00 90.19 266 ILE A N 1
ATOM 1967 C CA . ILE A 1 266 ? -11.611 -7.424 25.926 1.00 90.19 266 ILE A CA 1
ATOM 1968 C C . ILE A 1 266 ? -11.481 -8.211 24.617 1.00 90.19 266 ILE A C 1
ATOM 1970 O O . ILE A 1 266 ? -11.814 -7.667 23.566 1.00 90.19 266 ILE A O 1
ATOM 1974 N N . GLU A 1 267 ? -11.051 -9.478 24.651 1.00 92.06 267 GLU A N 1
ATOM 1975 C CA . GLU A 1 267 ? -10.947 -10.290 23.427 1.00 92.06 267 GLU A CA 1
ATOM 1976 C C . GLU A 1 267 ? -12.325 -10.557 22.798 1.00 92.06 267 GLU A C 1
ATOM 1978 O O . GLU A 1 267 ? -12.504 -10.331 21.603 1.00 92.06 267 GLU A O 1
ATOM 1983 N N . GLY A 1 268 ? -13.348 -10.904 23.590 1.00 93.62 268 GLY A N 1
ATOM 1984 C CA . GLY A 1 268 ? -14.714 -11.066 23.073 1.00 93.62 268 GLY A CA 1
ATOM 1985 C C . GLY A 1 268 ? -15.302 -9.781 22.465 1.00 93.62 268 GLY A C 1
ATOM 1986 O O . GLY A 1 268 ? -16.039 -9.831 21.473 1.00 93.62 268 GLY A O 1
ATOM 1987 N N . ALA A 1 269 ? -14.951 -8.614 23.012 1.00 96.12 269 ALA A N 1
ATOM 1988 C CA . ALA A 1 269 ? -15.328 -7.321 22.452 1.00 96.12 269 ALA A CA 1
ATOM 1989 C C . ALA A 1 269 ? -14.536 -6.988 21.173 1.00 96.12 269 ALA A C 1
ATOM 1991 O O . ALA A 1 269 ? -15.135 -6.502 20.215 1.00 96.12 269 ALA A O 1
ATOM 1992 N N . LYS A 1 270 ? -13.235 -7.308 21.096 1.00 92.62 270 LYS A N 1
ATOM 1993 C CA . LYS A 1 270 ? -12.437 -7.194 19.858 1.00 92.62 270 LYS A CA 1
ATOM 1994 C C . LYS A 1 270 ? -12.996 -8.068 18.736 1.00 92.62 270 LYS A C 1
ATOM 1996 O O . LYS A 1 270 ? -13.169 -7.563 17.631 1.00 92.62 270 LYS A O 1
ATOM 2001 N N . ASP A 1 271 ? -13.347 -9.322 19.017 1.00 95.56 271 ASP A N 1
ATOM 2002 C CA . ASP A 1 271 ? -13.978 -10.229 18.047 1.00 95.56 271 ASP A CA 1
ATOM 2003 C C . ASP A 1 271 ? -15.318 -9.678 17.543 1.00 95.56 271 ASP A C 1
ATOM 2005 O O . ASP A 1 271 ? -15.619 -9.718 16.348 1.00 95.56 271 ASP A O 1
ATOM 2009 N N . SER A 1 272 ? -16.127 -9.132 18.455 1.00 96.94 272 SER A N 1
ATOM 2010 C CA . SER A 1 272 ? -17.410 -8.504 18.120 1.00 96.94 272 SER A CA 1
ATOM 2011 C C . SER A 1 272 ? -17.211 -7.250 17.262 1.00 96.94 272 SER A C 1
ATOM 2013 O O . SER A 1 272 ? -17.914 -7.066 16.267 1.00 96.94 272 SER A O 1
ATOM 2015 N N . LYS A 1 273 ? -16.206 -6.426 17.592 1.00 95.69 273 LYS A N 1
ATOM 2016 C CA . LYS A 1 273 ? -15.801 -5.253 16.811 1.00 95.69 273 LYS A CA 1
ATOM 2017 C C . LYS A 1 273 ? -15.319 -5.651 15.415 1.00 95.69 273 LYS A C 1
ATOM 2019 O O . LYS A 1 273 ? -15.739 -5.036 14.441 1.00 95.69 273 LYS A O 1
ATOM 2024 N N . ALA A 1 274 ? -14.482 -6.682 15.305 1.00 94.25 274 ALA A N 1
ATOM 2025 C CA . ALA A 1 274 ? -13.948 -7.168 14.036 1.00 94.25 274 ALA A CA 1
ATOM 2026 C C . ALA A 1 274 ? -15.062 -7.663 13.102 1.00 94.25 274 ALA A C 1
ATOM 2028 O O . ALA A 1 274 ? -15.104 -7.251 11.947 1.00 94.25 274 ALA A O 1
ATOM 2029 N N . LYS A 1 275 ? -16.017 -8.453 13.613 1.00 97.38 275 LYS A N 1
ATOM 2030 C CA . LYS A 1 275 ? -17.189 -8.915 12.843 1.00 97.38 275 LYS A CA 1
ATOM 2031 C C . LYS A 1 275 ? -18.093 -7.761 12.405 1.00 97.38 275 LYS A C 1
ATOM 2033 O O . LYS A 1 275 ? -18.531 -7.729 11.258 1.00 97.38 275 LYS A O 1
ATOM 2038 N N . ALA A 1 276 ? -18.342 -6.792 13.290 1.00 97.38 276 ALA A N 1
ATOM 2039 C CA . ALA A 1 276 ? -19.118 -5.600 12.950 1.00 97.38 276 ALA A CA 1
ATOM 2040 C C . ALA A 1 276 ? -18.421 -4.756 11.867 1.00 97.38 276 ALA A C 1
ATOM 2042 O O . ALA A 1 276 ? -19.068 -4.335 10.909 1.00 97.38 276 ALA A O 1
ATOM 2043 N N . LEU A 1 277 ? -17.101 -4.558 11.969 1.00 96.81 277 LEU A N 1
ATOM 2044 C CA . LEU A 1 277 ? -16.300 -3.899 10.933 1.00 96.81 277 LEU A CA 1
ATOM 2045 C C . LEU A 1 277 ? -16.320 -4.679 9.618 1.00 96.81 277 LEU A C 1
ATOM 2047 O O . LEU A 1 277 ? -16.505 -4.073 8.571 1.00 96.81 277 LEU A O 1
ATOM 2051 N N . GLU A 1 278 ? -16.167 -6.003 9.635 1.00 96.44 278 GLU A N 1
ATOM 2052 C CA . GLU A 1 278 ? -16.222 -6.832 8.426 1.00 96.44 278 GLU A CA 1
ATOM 2053 C C . GLU A 1 278 ? -17.583 -6.726 7.722 1.00 96.44 278 GLU A C 1
ATOM 2055 O O . GLU A 1 278 ? -17.631 -6.652 6.494 1.00 96.44 278 GLU A O 1
ATOM 2060 N N . ALA A 1 279 ? -18.687 -6.650 8.469 1.00 97.25 279 ALA A N 1
ATOM 2061 C CA . ALA A 1 279 ? -20.015 -6.418 7.905 1.00 97.25 279 ALA A CA 1
ATOM 2062 C C . ALA A 1 279 ? -20.165 -4.999 7.317 1.00 97.25 279 ALA A C 1
ATOM 2064 O O . ALA A 1 279 ? -20.653 -4.848 6.198 1.00 97.25 279 ALA A O 1
ATOM 2065 N N . LEU A 1 280 ? -19.704 -3.969 8.039 1.00 97.56 280 LEU A N 1
ATOM 2066 C CA . LEU A 1 280 ? -19.837 -2.547 7.677 1.00 97.56 280 LEU A CA 1
ATOM 2067 C C . LEU A 1 280 ? -18.818 -2.035 6.650 1.00 97.56 280 LEU A C 1
ATOM 2069 O O . LEU A 1 280 ? -18.970 -0.919 6.145 1.00 97.56 280 LEU A O 1
ATOM 2073 N N . SER A 1 281 ? -17.760 -2.799 6.379 1.00 97.25 281 SER A N 1
ATOM 2074 C CA . SER A 1 281 ? -16.655 -2.382 5.517 1.00 97.25 281 SER A CA 1
ATOM 2075 C C . SER A 1 281 ? -16.582 -3.158 4.214 1.00 97.25 281 SER A C 1
ATOM 2077 O O . SER A 1 281 ? -17.050 -4.292 4.086 1.00 97.25 281 SER A O 1
ATOM 2079 N N . VAL A 1 282 ? -15.930 -2.557 3.227 1.00 97.31 282 VAL A N 1
ATOM 2080 C CA . VAL A 1 282 ? -15.509 -3.252 2.022 1.00 97.31 282 VAL A CA 1
ATOM 2081 C C . VAL A 1 282 ? -14.065 -2.928 1.682 1.00 97.31 282 VAL A C 1
ATOM 2083 O O . VAL A 1 282 ? -13.653 -1.769 1.688 1.00 97.31 282 VAL A O 1
ATOM 2086 N N . LYS A 1 283 ? -13.303 -3.986 1.402 1.00 97.00 283 LYS A N 1
ATOM 2087 C CA . LYS A 1 283 ? -11.908 -3.932 0.977 1.00 97.00 283 LYS A CA 1
ATOM 2088 C C . LYS A 1 283 ? -11.844 -4.111 -0.535 1.00 97.00 283 LYS A C 1
ATOM 2090 O O . LYS A 1 283 ? -12.298 -5.127 -1.056 1.00 97.00 283 LYS A O 1
ATOM 2095 N N . GLU A 1 284 ? -11.234 -3.156 -1.216 1.00 96.56 284 GLU A N 1
ATOM 2096 C CA . GLU A 1 284 ? -10.880 -3.242 -2.629 1.00 96.56 284 GLU A CA 1
ATOM 2097 C C . GLU A 1 284 ? -9.364 -3.240 -2.801 1.00 96.56 284 GLU A C 1
ATOM 2099 O O . GLU A 1 284 ? -8.634 -2.664 -1.994 1.00 96.56 284 GLU A O 1
ATOM 2104 N N . ILE A 1 285 ? -8.900 -3.878 -3.874 1.00 96.00 285 ILE A N 1
ATOM 2105 C CA . ILE A 1 285 ? -7.504 -3.834 -4.304 1.00 96.00 285 ILE A CA 1
ATOM 2106 C C . ILE A 1 285 ? -7.478 -3.244 -5.711 1.00 96.00 285 ILE A C 1
ATOM 2108 O O . ILE A 1 285 ? -7.980 -3.851 -6.659 1.00 96.00 285 ILE A O 1
ATOM 2112 N N . ALA A 1 286 ? -6.896 -2.056 -5.846 1.00 95.25 286 ALA A N 1
ATOM 2113 C CA . ALA A 1 286 ? -6.716 -1.373 -7.120 1.00 95.25 286 ALA A CA 1
ATOM 2114 C C . ALA A 1 286 ? -5.230 -1.317 -7.487 1.00 95.25 286 ALA A C 1
ATOM 2116 O O . ALA A 1 286 ? -4.379 -1.063 -6.642 1.00 95.25 286 ALA A O 1
ATOM 2117 N N . ARG A 1 287 ? -4.899 -1.533 -8.762 1.00 95.50 287 ARG A N 1
ATOM 2118 C CA . ARG A 1 287 ? -3.525 -1.392 -9.270 1.00 95.50 287 ARG A CA 1
ATOM 2119 C C . ARG A 1 287 ? -3.407 -0.114 -10.079 1.00 95.50 287 ARG A C 1
ATOM 2121 O O . ARG A 1 287 ? -4.184 0.075 -11.015 1.00 95.50 287 ARG A O 1
ATOM 2128 N N . TRP A 1 288 ? -2.432 0.721 -9.732 1.00 94.00 288 TRP A N 1
ATOM 2129 C CA . TRP A 1 288 ? -2.213 2.015 -10.367 1.00 94.00 288 TRP A CA 1
ATOM 2130 C C . TRP A 1 288 ? -0.715 2.326 -10.550 1.00 94.00 288 TRP A C 1
ATOM 2132 O O . TRP A 1 288 ? 0.054 2.143 -9.609 1.00 94.00 288 TRP A O 1
ATOM 2142 N N . PRO A 1 289 ? -0.271 2.822 -11.716 1.00 93.31 289 PRO A N 1
ATOM 2143 C CA . PRO A 1 289 ? -0.969 2.765 -12.998 1.00 93.31 289 PRO A CA 1
ATOM 2144 C C . PRO A 1 289 ? -1.138 1.306 -13.468 1.00 93.31 289 PRO A C 1
ATOM 2146 O O . PRO A 1 289 ? -0.334 0.427 -13.141 1.00 93.31 289 PRO A O 1
ATOM 2149 N N . LYS A 1 290 ? -2.164 1.038 -14.277 1.00 89.69 290 LYS A N 1
ATOM 2150 C CA . LYS A 1 290 ? -2.311 -0.219 -15.033 1.00 89.69 290 LYS A CA 1
ATOM 2151 C C . LYS A 1 290 ? -1.388 -0.218 -16.249 1.00 89.69 290 LYS A C 1
ATOM 2153 O O . LYS A 1 290 ? -0.801 -1.248 -16.581 1.00 89.69 290 LYS A O 1
ATOM 2158 N N . HIS A 1 291 ? -1.232 0.947 -16.879 1.00 86.75 291 HIS A N 1
ATOM 2159 C CA . HIS A 1 291 ? -0.411 1.149 -18.071 1.00 86.75 291 HIS A CA 1
ATOM 2160 C C . HIS A 1 291 ? 0.459 2.402 -17.953 1.00 86.75 291 HIS A C 1
ATOM 2162 O O . HIS A 1 291 ? 0.047 3.410 -17.391 1.00 86.75 291 HIS A O 1
ATOM 2168 N N . TYR A 1 292 ? 1.646 2.373 -18.561 1.00 81.12 292 TYR A N 1
ATOM 2169 C CA . TYR A 1 292 ? 2.641 3.447 -18.468 1.00 81.12 292 TYR A CA 1
ATOM 2170 C C . TYR A 1 292 ? 2.097 4.870 -18.704 1.00 81.12 292 TYR A C 1
ATOM 2172 O O . TYR A 1 292 ? 2.455 5.795 -17.979 1.00 81.12 292 TYR A O 1
ATOM 2180 N N . GLY A 1 293 ? 1.201 5.044 -19.681 1.00 78.44 293 GLY A N 1
ATOM 2181 C CA . GLY A 1 293 ? 0.631 6.351 -20.026 1.00 78.44 293 GLY A CA 1
ATOM 2182 C C . GLY A 1 293 ? -0.342 6.948 -18.998 1.00 78.44 293 GLY A C 1
ATOM 2183 O O . GLY A 1 293 ? -0.741 8.097 -19.168 1.00 78.44 293 GLY A O 1
ATOM 2184 N N . GLU A 1 294 ? -0.736 6.203 -17.962 1.00 80.56 294 GLU A N 1
ATOM 2185 C CA . GLU A 1 294 ? -1.695 6.662 -16.946 1.00 80.56 294 GLU A CA 1
ATOM 2186 C C . GLU A 1 294 ? -1.027 7.465 -15.820 1.00 80.56 294 GLU A C 1
ATOM 2188 O O . GLU A 1 294 ? -1.648 8.357 -15.260 1.00 80.56 294 GLU A O 1
ATOM 2193 N N . ALA A 1 295 ? 0.252 7.215 -15.515 1.00 70.88 295 ALA A N 1
ATOM 2194 C CA . ALA A 1 295 ? 0.900 7.766 -14.319 1.00 70.88 295 ALA A CA 1
ATOM 2195 C C . ALA A 1 295 ? 1.030 9.298 -14.284 1.00 70.88 295 ALA A C 1
ATOM 2197 O O . ALA A 1 295 ? 1.168 9.879 -13.212 1.00 70.88 295 ALA A O 1
ATOM 2198 N N . GLY A 1 296 ? 1.053 9.935 -15.458 1.00 66.06 296 GLY A N 1
ATOM 2199 C CA . GLY A 1 296 ? 1.122 11.391 -15.615 1.00 66.06 296 GLY A CA 1
ATOM 2200 C C . GLY A 1 296 ? -0.245 12.058 -15.742 1.00 66.06 296 GLY A C 1
ATOM 2201 O O . GLY A 1 296 ? -0.311 13.223 -16.121 1.00 66.06 296 GLY A O 1
ATOM 2202 N N . ARG A 1 297 ? -1.333 11.320 -15.502 1.00 73.81 297 ARG A N 1
ATOM 2203 C CA . ARG A 1 297 ? -2.696 11.844 -15.507 1.00 73.81 297 ARG A CA 1
ATOM 2204 C C . ARG A 1 297 ? -3.307 11.667 -14.128 1.00 73.81 297 ARG A C 1
ATOM 2206 O O . ARG A 1 297 ? -3.193 10.607 -13.519 1.00 73.81 297 ARG A O 1
ATOM 2213 N N . GLN A 1 298 ? -4.003 12.708 -13.691 1.00 80.69 298 GLN A N 1
ATOM 2214 C CA . GLN A 1 298 ? -5.070 12.581 -12.711 1.00 80.69 298 GLN A CA 1
ATOM 2215 C C . GLN A 1 298 ? -6.015 11.453 -13.141 1.00 80.69 298 GLN A C 1
ATOM 2217 O O . GLN A 1 298 ? -6.395 11.372 -14.315 1.00 80.69 298 GLN A O 1
ATOM 2222 N N . GLN A 1 299 ? -6.351 10.561 -12.215 1.00 88.00 299 GLN A N 1
ATOM 2223 C CA . GLN A 1 299 ? -7.185 9.404 -12.514 1.00 88.00 299 GLN A CA 1
ATOM 2224 C C . GLN A 1 299 ? -8.197 9.172 -11.401 1.00 88.00 299 GLN A C 1
ATOM 2226 O O . GLN A 1 299 ? -7.844 9.072 -10.229 1.00 88.00 299 GLN A O 1
ATOM 2231 N N . ASP A 1 300 ? -9.455 9.013 -11.797 1.00 91.25 300 ASP A N 1
ATOM 2232 C CA . ASP A 1 300 ? -10.502 8.554 -10.898 1.00 91.25 300 ASP A CA 1
ATOM 2233 C C . ASP A 1 300 ? -10.390 7.037 -10.683 1.00 91.25 300 ASP A C 1
ATOM 2235 O O . ASP A 1 300 ? -10.221 6.249 -11.622 1.00 91.25 300 ASP A O 1
ATOM 2239 N N . LEU A 1 301 ? -10.530 6.628 -9.426 1.00 91.88 301 LEU A N 1
ATOM 2240 C CA . LEU A 1 301 ? -10.761 5.260 -8.983 1.00 91.88 301 LEU A CA 1
ATOM 2241 C C . LEU A 1 301 ? -12.264 5.086 -8.727 1.00 91.88 301 LEU A C 1
ATOM 2243 O O . LEU A 1 301 ? -12.731 5.387 -7.620 1.00 91.88 301 LEU A O 1
ATOM 2247 N N . PRO A 1 302 ? -13.031 4.598 -9.722 1.00 92.69 302 PRO A N 1
ATOM 2248 C CA . PRO A 1 302 ? -14.430 4.265 -9.513 1.00 92.69 302 PRO A CA 1
ATOM 2249 C C . PRO A 1 302 ? -14.564 3.152 -8.472 1.00 92.69 302 PRO A C 1
ATOM 2251 O O . PRO A 1 302 ? -13.736 2.239 -8.404 1.00 92.69 302 PRO A O 1
ATOM 2254 N N . LEU A 1 303 ? -15.639 3.212 -7.688 1.00 92.19 303 LEU A N 1
ATOM 2255 C CA . LEU A 1 303 ? -16.026 2.148 -6.765 1.00 92.19 303 LEU A CA 1
ATOM 2256 C C . LEU A 1 303 ? -16.318 0.865 -7.565 1.00 92.19 303 LEU A C 1
ATOM 2258 O O . LEU A 1 303 ? -17.180 0.858 -8.449 1.00 92.19 303 LEU A O 1
ATOM 2262 N N . GLY A 1 304 ? -15.608 -0.228 -7.285 1.00 93.81 304 GLY A N 1
ATOM 2263 C CA . GLY A 1 304 ? -15.781 -1.477 -8.021 1.00 93.81 304 GLY A CA 1
ATOM 2264 C C . GLY A 1 304 ? -17.154 -2.102 -7.776 1.00 93.81 304 GLY A C 1
ATOM 2265 O O . GLY A 1 304 ? -17.743 -1.970 -6.705 1.00 93.81 304 GLY A O 1
ATOM 2266 N N . ASN A 1 305 ? -17.679 -2.822 -8.773 1.00 95.38 305 ASN A N 1
ATOM 2267 C CA . ASN A 1 305 ? -19.057 -3.335 -8.739 1.00 95.38 305 ASN A CA 1
ATOM 2268 C C . ASN A 1 305 ? -19.365 -4.205 -7.506 1.00 95.38 305 ASN A C 1
ATOM 2270 O O . ASN A 1 305 ? -20.428 -4.044 -6.918 1.00 95.38 305 ASN A O 1
ATOM 2274 N N . SER A 1 306 ? -18.435 -5.072 -7.088 1.00 94.62 306 SER A N 1
ATOM 2275 C CA . SER A 1 306 ? -18.593 -5.907 -5.883 1.00 94.62 306 SER A CA 1
ATOM 2276 C C . SER A 1 306 ? -18.636 -5.068 -4.599 1.00 94.62 306 SER A C 1
ATOM 2278 O O . SER A 1 306 ? -19.446 -5.317 -3.706 1.00 94.62 306 SER A O 1
ATOM 2280 N N . ALA A 1 307 ? -17.811 -4.018 -4.521 1.00 94.38 307 ALA A N 1
ATOM 2281 C CA . ALA A 1 307 ? -17.802 -3.121 -3.375 1.00 94.38 307 ALA A CA 1
ATOM 2282 C C . ALA A 1 307 ? -19.062 -2.267 -3.305 1.00 94.38 307 ALA A C 1
ATOM 2284 O O . ALA A 1 307 ? -19.678 -2.154 -2.247 1.00 94.38 307 ALA A O 1
ATOM 2285 N N . ARG A 1 308 ? -19.488 -1.744 -4.455 1.00 95.25 308 ARG A N 1
ATOM 2286 C CA . ARG A 1 308 ? -20.751 -1.034 -4.607 1.00 95.25 308 ARG A CA 1
ATOM 2287 C C . ARG A 1 308 ? -21.937 -1.905 -4.194 1.00 95.25 308 ARG A C 1
ATOM 2289 O O . ARG A 1 308 ? -22.714 -1.461 -3.363 1.00 95.25 308 ARG A O 1
ATOM 2296 N N . GLU A 1 309 ? -22.032 -3.150 -4.663 1.00 95.75 309 GLU A N 1
ATOM 2297 C CA . GLU A 1 309 ? -23.110 -4.072 -4.270 1.00 95.75 309 GLU A CA 1
ATOM 2298 C C . GLU A 1 309 ? -23.104 -4.375 -2.758 1.00 95.75 309 GLU A C 1
ATOM 2300 O O . GLU A 1 309 ? -24.165 -4.456 -2.139 1.00 95.75 309 GLU A O 1
ATOM 2305 N N . LYS A 1 310 ? -21.925 -4.512 -2.128 1.00 96.38 310 LYS A N 1
ATOM 2306 C CA . LYS A 1 310 ? -21.841 -4.696 -0.669 1.00 96.38 310 LYS A CA 1
ATOM 2307 C C . LYS A 1 310 ? -22.328 -3.455 0.086 1.00 96.38 310 LYS A C 1
ATOM 2309 O O . LYS A 1 310 ? -23.078 -3.593 1.048 1.00 96.38 310 LYS A O 1
ATOM 2314 N N . LEU A 1 311 ? -21.957 -2.252 -0.355 1.00 95.31 311 LEU A N 1
ATOM 2315 C CA . LEU A 1 311 ? -22.398 -1.003 0.276 1.00 95.31 311 LEU A CA 1
ATOM 2316 C C . LEU A 1 311 ? -23.886 -0.705 0.014 1.00 95.31 311 LEU A C 1
ATOM 2318 O O . LEU A 1 311 ? -24.582 -0.277 0.931 1.00 95.31 311 LEU A O 1
ATOM 2322 N N . GLU A 1 312 ? -24.411 -1.032 -1.171 1.00 94.94 312 GLU A N 1
ATOM 2323 C CA . GLU A 1 312 ? -25.845 -0.977 -1.515 1.00 94.94 312 GLU A CA 1
ATOM 2324 C C . GLU A 1 312 ? -26.713 -1.937 -0.660 1.00 94.94 312 GLU A C 1
ATOM 2326 O O . GLU A 1 312 ? -27.933 -1.804 -0.649 1.00 94.94 312 GLU A O 1
ATOM 2331 N N . LYS A 1 313 ? -26.120 -2.875 0.102 1.00 96.38 313 LYS A N 1
ATOM 2332 C CA . LYS A 1 313 ? -26.825 -3.698 1.115 1.00 96.38 313 LYS A CA 1
ATOM 2333 C C . LYS A 1 313 ? -26.835 -3.072 2.517 1.00 96.38 313 LYS A C 1
ATOM 2335 O O . LYS A 1 313 ? -27.670 -3.435 3.345 1.00 96.38 313 LYS A O 1
ATOM 2340 N N . LEU A 1 314 ? -25.942 -2.121 2.796 1.00 96.50 314 LEU A N 1
ATOM 2341 C CA . LEU A 1 314 ? -25.892 -1.399 4.075 1.00 96.50 314 LEU A CA 1
ATOM 2342 C C . LEU A 1 314 ? -26.833 -0.187 4.104 1.00 96.50 314 LEU A C 1
ATOM 2344 O O . LEU A 1 314 ? -27.235 0.267 5.176 1.00 96.50 314 LEU A O 1
ATOM 2348 N N . VAL A 1 315 ? -27.199 0.335 2.933 1.00 95.06 315 VAL A N 1
ATOM 2349 C CA . VAL A 1 315 ? -28.056 1.513 2.778 1.00 95.06 315 VAL A CA 1
ATOM 2350 C C . VAL A 1 315 ? -29.125 1.303 1.709 1.00 95.06 315 VAL A C 1
ATOM 2352 O O . VAL A 1 315 ? -28.893 0.648 0.703 1.00 95.06 315 VAL A O 1
ATOM 2355 N N . THR A 1 316 ? -30.302 1.889 1.903 1.00 93.00 316 THR A N 1
ATOM 2356 C CA . THR A 1 316 ? -31.429 1.852 0.965 1.00 93.00 316 THR A CA 1
ATOM 2357 C C . THR A 1 316 ? -31.990 3.253 0.739 1.00 93.00 316 THR A C 1
ATOM 2359 O O . THR A 1 316 ? -31.794 4.163 1.544 1.00 93.00 316 THR A O 1
ATOM 2362 N N . MET A 1 317 ? -32.700 3.449 -0.374 1.00 87.81 317 MET A N 1
ATOM 2363 C CA . MET A 1 317 ? -33.461 4.680 -0.605 1.00 87.81 317 MET A CA 1
ATOM 2364 C C . MET A 1 317 ? -34.795 4.587 0.135 1.00 87.81 317 MET A C 1
ATOM 2366 O O . MET A 1 317 ? -35.620 3.729 -0.178 1.00 87.81 317 MET A O 1
ATOM 2370 N N . GLY A 1 318 ? -35.015 5.478 1.097 1.00 83.12 318 GLY A N 1
ATOM 2371 C CA . GLY A 1 318 ? -36.255 5.580 1.856 1.00 83.12 318 GLY A CA 1
ATOM 2372 C C . GLY A 1 318 ? -36.858 6.973 1.748 1.00 83.12 318 GLY A C 1
ATOM 2373 O O . GLY A 1 318 ? -36.156 7.982 1.756 1.00 83.12 318 GLY A O 1
ATOM 2374 N N . THR A 1 319 ? -38.182 7.065 1.687 1.00 76.50 319 THR A N 1
ATOM 2375 C CA . THR A 1 319 ? -38.857 8.344 1.930 1.00 76.50 319 THR A CA 1
ATOM 2376 C C . THR A 1 319 ? -38.756 8.642 3.417 1.00 76.50 319 THR A C 1
ATOM 2378 O O . THR A 1 319 ? -39.301 7.878 4.221 1.00 76.50 319 THR A O 1
ATOM 2381 N N . ALA A 1 320 ? -38.075 9.725 3.794 1.00 66.19 320 ALA A N 1
ATOM 2382 C CA . ALA A 1 320 ? -37.970 10.114 5.193 1.00 66.19 320 ALA A CA 1
ATOM 2383 C C . ALA A 1 320 ? -39.377 10.318 5.772 1.00 66.19 320 ALA A C 1
ATOM 2385 O O . ALA A 1 320 ? -40.092 11.250 5.390 1.00 66.19 320 ALA A O 1
ATOM 2386 N N . GLN A 1 321 ? -39.792 9.433 6.686 1.00 62.06 321 GLN A N 1
ATOM 2387 C CA . GLN A 1 321 ? -41.035 9.610 7.425 1.00 62.06 321 GLN A CA 1
ATOM 2388 C C . GLN A 1 321 ? -40.839 10.772 8.392 1.00 62.06 321 GLN A C 1
ATOM 2390 O O . GLN A 1 321 ? -40.428 10.598 9.538 1.00 62.06 321 GLN A O 1
ATOM 2395 N N . ARG A 1 322 ? -41.144 11.982 7.918 1.00 58.84 322 ARG A N 1
ATOM 2396 C CA . ARG A 1 322 ? -41.348 13.123 8.799 1.00 58.84 322 ARG A CA 1
ATOM 2397 C C . ARG A 1 322 ? -42.542 12.770 9.675 1.00 58.84 322 ARG A C 1
ATOM 2399 O O . ARG A 1 322 ? -43.683 12.861 9.224 1.00 58.84 322 ARG A O 1
ATOM 2406 N N . VAL A 1 323 ? -42.270 12.353 10.911 1.00 51.34 323 VAL A N 1
ATOM 2407 C CA . VAL A 1 323 ? -43.279 12.219 11.963 1.00 51.34 323 VAL A CA 1
ATOM 2408 C C . VAL A 1 323 ? -43.729 13.633 12.316 1.00 51.34 323 VAL A C 1
ATOM 2410 O O . VAL A 1 323 ? -43.298 14.231 13.297 1.00 51.34 323 VAL A O 1
ATOM 2413 N N . VAL A 1 324 ? -44.566 14.203 11.451 1.00 54.00 324 VAL A N 1
ATOM 2414 C CA . VAL A 1 324 ? -45.419 15.324 11.816 1.00 54.00 324 VAL A CA 1
ATOM 2415 C C . VAL A 1 324 ? -46.340 14.752 12.890 1.00 54.00 324 VAL A C 1
ATOM 2417 O O . VAL A 1 324 ? -47.046 13.785 12.592 1.00 54.00 324 VAL A O 1
ATOM 2420 N N . PRO A 1 325 ? -46.306 15.250 14.138 1.00 47.91 325 PRO A N 1
ATOM 2421 C CA . PRO A 1 325 ? -47.181 14.731 15.175 1.00 47.91 325 PRO A CA 1
ATOM 2422 C C . PRO A 1 325 ? -48.626 14.909 14.710 1.00 47.91 325 PRO A C 1
ATOM 2424 O O . PRO A 1 325 ? -49.097 16.033 14.560 1.00 47.91 325 PRO A O 1
ATOM 2427 N N . VAL A 1 326 ? -49.333 13.800 14.466 1.00 47.03 326 VAL A N 1
ATOM 2428 C CA . VAL A 1 326 ? -50.739 13.798 14.019 1.00 47.03 326 VAL A CA 1
ATOM 2429 C C . VAL A 1 326 ? -51.672 14.022 15.216 1.00 47.03 326 VAL A C 1
ATOM 2431 O O . VAL A 1 326 ? -52.657 13.323 15.427 1.00 47.03 326 VAL A O 1
ATOM 2434 N N . GLY A 1 327 ? -51.333 15.018 16.028 1.00 46.91 327 GLY A N 1
ATOM 2435 C CA . GLY A 1 327 ? -52.299 15.783 16.786 1.00 46.91 327 GLY A CA 1
ATOM 2436 C C . GLY A 1 327 ? -52.510 17.074 16.014 1.00 46.91 327 GLY A C 1
ATOM 2437 O O . GLY A 1 327 ? -51.539 17.760 15.696 1.00 46.91 327 GLY A O 1
ATOM 2438 N N . GLY A 1 328 ? -53.764 17.417 15.725 1.00 44.91 328 GLY A N 1
ATOM 2439 C CA . GLY A 1 328 ? -54.131 18.759 15.287 1.00 44.91 328 GLY A CA 1
ATOM 2440 C C . GLY A 1 328 ? -53.926 19.748 16.430 1.00 44.91 328 GLY A C 1
ATOM 2441 O O . GLY A 1 328 ? -54.897 20.260 16.979 1.00 44.91 328 GLY A O 1
ATOM 2442 N N . VAL A 1 329 ? -52.667 19.987 16.804 1.00 49.88 329 VAL A N 1
ATOM 2443 C CA . VAL A 1 329 ? -52.268 21.135 17.605 1.00 49.88 329 VAL A CA 1
ATOM 2444 C C . VAL A 1 329 ? -52.481 22.328 16.695 1.00 49.88 329 VAL A C 1
ATOM 2446 O O . VAL A 1 329 ? -51.607 22.720 15.922 1.00 49.88 329 VAL A O 1
ATOM 2449 N N . ASP A 1 330 ? -53.698 22.858 16.743 1.00 53.50 330 ASP A N 1
ATOM 2450 C CA . ASP A 1 330 ? -53.979 24.185 16.246 1.00 53.50 330 ASP A CA 1
ATOM 2451 C C . ASP A 1 330 ? -52.960 25.117 16.911 1.00 53.50 330 ASP A C 1
ATOM 2453 O O . ASP A 1 330 ? -52.976 25.340 18.123 1.00 53.50 330 ASP A O 1
ATOM 2457 N N . MET A 1 331 ? -52.010 25.613 16.119 1.00 53.69 331 MET A N 1
ATOM 2458 C CA . MET A 1 331 ? -50.950 26.488 16.615 1.00 53.69 331 MET A CA 1
ATOM 2459 C C . MET A 1 331 ? -51.539 27.782 17.193 1.00 53.69 331 MET A C 1
ATOM 2461 O O . MET A 1 331 ? -50.910 28.408 18.046 1.00 53.69 331 MET A O 1
ATOM 2465 N N . SER A 1 332 ? -52.766 28.157 16.805 1.00 57.22 332 SER A N 1
ATOM 2466 C CA . SER A 1 332 ? -53.514 29.227 17.458 1.00 57.22 332 SER A CA 1
ATOM 2467 C C . SER A 1 332 ? -53.932 28.826 18.879 1.00 57.22 332 SER A C 1
ATOM 2469 O O . SER A 1 332 ? -53.658 29.595 19.804 1.00 57.22 332 SER A O 1
ATOM 2471 N N . ALA A 1 333 ? -54.446 27.605 19.084 1.00 54.25 333 ALA A N 1
ATOM 2472 C CA . ALA A 1 333 ? -54.794 27.056 20.394 1.00 54.25 333 ALA A CA 1
ATOM 2473 C C . ALA A 1 333 ? -53.564 26.933 21.307 1.00 54.25 333 ALA A C 1
ATOM 2475 O O . ALA A 1 333 ? -53.593 27.466 22.415 1.00 54.25 333 ALA A O 1
ATOM 2476 N N . LEU A 1 334 ? -52.443 26.378 20.828 1.00 54.69 334 LEU A N 1
ATOM 2477 C CA . LEU A 1 334 ? -51.207 26.308 21.623 1.00 54.69 334 LEU A CA 1
ATOM 2478 C C . LEU A 1 334 ? -50.660 27.711 21.948 1.00 54.69 334 LEU A C 1
ATOM 2480 O O . LEU A 1 334 ? -50.255 27.976 23.078 1.00 54.69 334 LEU A O 1
ATOM 2484 N N . SER A 1 335 ? -50.727 28.664 21.007 1.00 60.41 335 SER A N 1
ATOM 2485 C CA . SER A 1 335 ? -50.379 30.068 21.290 1.00 60.41 335 SER A CA 1
ATOM 2486 C C . SER A 1 335 ? -51.343 30.746 22.275 1.00 60.41 335 SER A C 1
ATOM 2488 O O . SER A 1 335 ? -50.990 31.768 22.871 1.00 60.41 335 SER A O 1
ATOM 2490 N N . SER A 1 336 ? -52.565 30.222 22.417 1.00 57.62 336 SER A N 1
ATOM 2491 C CA . SER A 1 336 ? -53.580 30.712 23.348 1.00 57.62 336 SER A CA 1
ATOM 2492 C C . SER A 1 336 ? -53.393 30.111 24.741 1.00 57.62 336 SER A C 1
ATOM 2494 O O . SER A 1 336 ? -53.466 30.858 25.708 1.00 57.62 336 SER A O 1
ATOM 2496 N N . GLU A 1 337 ? -53.020 28.832 24.856 1.00 57.50 337 GLU A N 1
ATOM 2497 C CA . GLU A 1 337 ? -52.649 28.198 26.126 1.00 57.50 337 GLU A CA 1
ATOM 2498 C C . GLU A 1 337 ? -51.327 28.749 26.662 1.00 57.50 337 GLU A C 1
ATOM 2500 O O . GLU A 1 337 ? -51.241 29.073 27.841 1.00 57.50 337 GLU A O 1
ATOM 2505 N N . ILE A 1 338 ? -50.327 28.981 25.804 1.00 62.00 338 ILE A N 1
ATOM 2506 C CA . ILE A 1 338 ? -49.080 29.660 26.195 1.00 62.00 338 ILE A CA 1
ATOM 2507 C C . ILE A 1 338 ? -49.370 31.104 26.647 1.00 62.00 338 ILE A C 1
ATOM 2509 O O . ILE A 1 338 ? -48.801 31.562 27.638 1.00 62.00 338 ILE A O 1
ATOM 2513 N N . ARG A 1 339 ? -50.310 31.817 26.003 1.00 61.72 339 ARG A N 1
ATOM 2514 C CA . ARG A 1 339 ? -50.780 33.134 26.482 1.00 61.72 339 ARG A CA 1
ATOM 2515 C C . ARG A 1 339 ? -51.616 33.057 27.761 1.00 61.72 339 ARG A C 1
ATOM 2517 O O . ARG A 1 339 ? -51.520 33.971 28.573 1.00 61.72 339 ARG A O 1
ATOM 2524 N N . ALA A 1 340 ? -52.394 31.998 27.971 1.00 58.91 340 ALA A N 1
ATOM 2525 C CA . ALA A 1 340 ? -53.165 31.782 29.192 1.00 58.91 340 ALA A CA 1
ATOM 2526 C C . ALA A 1 340 ? -52.250 31.434 30.376 1.00 58.91 340 ALA A C 1
ATOM 2528 O O . ALA A 1 340 ? -52.423 31.986 31.456 1.00 58.91 340 ALA A O 1
ATOM 2529 N N . LEU A 1 341 ? -51.219 30.614 30.161 1.00 51.31 341 LEU A N 1
ATOM 2530 C CA . LEU A 1 341 ? -50.170 30.303 31.137 1.00 51.31 341 LEU A CA 1
ATOM 2531 C C . LEU A 1 341 ? -49.298 31.528 31.449 1.00 51.31 341 LEU A C 1
ATOM 2533 O O . LEU A 1 341 ? -49.023 31.791 32.615 1.00 51.31 341 LEU A O 1
ATOM 2537 N N . ALA A 1 342 ? -48.954 32.349 30.450 1.00 54.75 342 ALA A N 1
ATOM 2538 C CA . ALA A 1 342 ? -48.311 33.649 30.676 1.00 54.75 342 ALA A CA 1
ATOM 2539 C C . ALA A 1 342 ? -49.247 34.689 31.339 1.00 54.75 342 ALA A C 1
ATOM 2541 O O . ALA A 1 342 ? -48.778 35.653 31.949 1.00 54.75 342 ALA A O 1
ATOM 2542 N N . GLY A 1 343 ? -50.567 34.507 31.219 1.00 52.72 343 GLY A N 1
ATOM 2543 C CA . GLY A 1 343 ? -51.604 35.302 31.882 1.00 52.72 343 GLY A CA 1
ATOM 2544 C C . GLY A 1 343 ? -51.898 34.858 33.319 1.00 52.72 343 GLY A C 1
ATOM 2545 O O . GLY A 1 343 ? -52.263 35.693 34.148 1.00 52.72 343 GLY A O 1
ATOM 2546 N N . MET A 1 344 ? -51.677 33.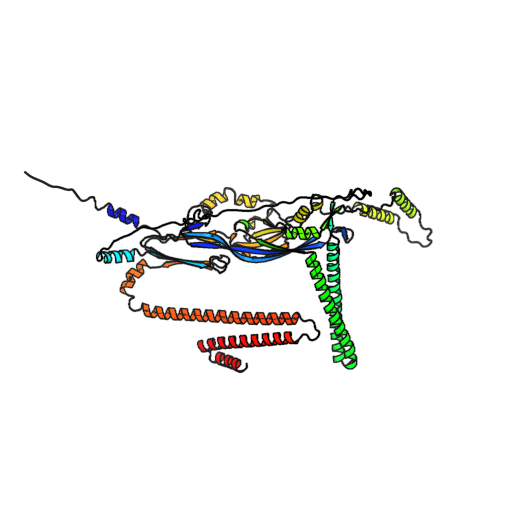580 33.645 1.00 44.78 344 MET A N 1
ATOM 2547 C CA . MET A 1 344 ? -51.769 33.009 34.993 1.00 44.78 344 MET A CA 1
ATOM 2548 C C . MET A 1 344 ? -50.561 33.416 35.845 1.00 44.78 344 MET A C 1
ATOM 2550 O O . MET A 1 344 ? -49.743 32.609 36.285 1.00 44.78 344 MET A O 1
ATOM 2554 N N . LYS A 1 345 ? -50.467 34.722 36.102 1.00 44.91 345 LYS A N 1
ATOM 2555 C CA . LYS A 1 345 ? -49.500 35.295 37.030 1.00 44.91 345 LYS A CA 1
ATOM 2556 C C . LYS A 1 345 ? -49.782 34.762 38.435 1.00 44.91 345 LYS A C 1
ATOM 2558 O O . LYS A 1 345 ? -50.889 34.902 38.949 1.00 44.91 345 LYS A O 1
ATOM 2563 N N . ALA A 1 346 ? -48.762 34.174 39.051 1.00 45.50 346 ALA A N 1
ATOM 2564 C CA . ALA A 1 346 ? -48.872 33.561 40.364 1.00 45.50 346 ALA A CA 1
ATOM 2565 C C . ALA A 1 346 ? -49.399 34.539 41.429 1.00 45.50 346 ALA A C 1
ATOM 2567 O O . ALA A 1 346 ? -48.790 35.580 41.685 1.00 45.50 346 ALA A O 1
ATOM 2568 N N . VAL A 1 347 ? -50.443 34.123 42.149 1.00 45.16 347 VAL A N 1
ATOM 2569 C CA . VAL A 1 347 ? -50.614 34.507 43.556 1.00 45.16 347 VAL A CA 1
ATOM 2570 C C . VAL A 1 347 ? -49.686 33.601 44.370 1.00 45.16 347 VAL A C 1
ATOM 2572 O O . VAL A 1 347 ? -50.109 32.622 44.976 1.00 45.16 347 VAL A O 1
ATOM 2575 N N . SER A 1 348 ? -48.387 33.902 44.317 1.00 48.81 348 SER A N 1
ATOM 2576 C CA . SER A 1 348 ? -47.385 33.357 45.235 1.00 48.81 348 SER A CA 1
ATOM 2577 C C . SER A 1 348 ? -47.002 34.460 46.224 1.00 48.81 348 SER A C 1
ATOM 2579 O O . SER A 1 348 ? -46.614 35.541 45.776 1.00 48.81 348 SER A O 1
ATOM 2581 N N . PRO A 1 349 ? -47.081 34.230 47.547 1.00 42.19 349 PRO A N 1
ATOM 2582 C CA . PRO A 1 349 ? -46.695 35.226 48.543 1.00 42.19 349 PRO A CA 1
ATOM 2583 C C . PRO A 1 349 ? -45.173 35.347 48.739 1.00 42.19 349 PRO A C 1
ATOM 2585 O O . PRO A 1 349 ? -44.739 36.177 49.533 1.00 42.19 349 PRO A O 1
ATOM 2588 N N . PHE A 1 350 ? -44.353 34.556 48.035 1.00 43.16 350 PHE A N 1
ATOM 2589 C CA . PHE A 1 350 ? -42.893 34.647 48.103 1.00 43.16 350 PHE A CA 1
ATOM 2590 C C . PHE A 1 350 ? -42.318 35.289 46.843 1.00 43.16 350 PHE A C 1
ATOM 2592 O O . PHE A 1 350 ? -42.426 34.756 45.737 1.00 43.16 350 PHE A O 1
ATOM 2599 N N . GLY A 1 351 ? -41.722 36.466 47.030 1.00 47.91 351 GLY A N 1
ATOM 2600 C CA . GLY A 1 351 ? -41.183 37.27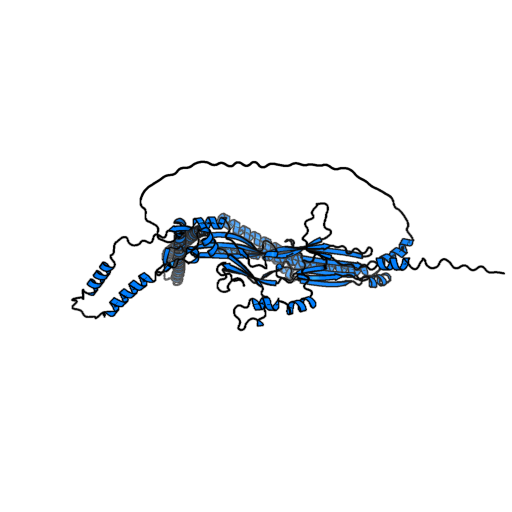4 45.950 1.00 47.91 351 GLY A CA 1
ATOM 2601 C C . GLY A 1 351 ? -39.856 36.747 45.413 1.00 47.91 351 GLY A C 1
ATOM 2602 O O . GLY A 1 351 ? -38.889 36.612 46.153 1.00 47.91 351 GLY A O 1
ATOM 2603 N N . ASN A 1 352 ? -39.806 36.552 44.098 1.00 44.59 352 ASN A N 1
ATOM 2604 C CA . ASN A 1 352 ? -38.680 36.968 43.265 1.00 44.59 352 ASN A CA 1
ATOM 2605 C C . ASN A 1 352 ? -39.194 37.213 41.841 1.00 44.59 352 ASN A C 1
ATOM 2607 O O . ASN A 1 352 ? -39.953 36.416 41.292 1.00 44.59 352 ASN A O 1
ATOM 2611 N N . SER A 1 353 ? -38.834 38.357 41.261 1.00 45.22 353 SER A N 1
ATOM 2612 C CA . SER A 1 353 ? -39.363 38.801 39.971 1.00 45.22 353 SER A CA 1
ATOM 2613 C C . SER A 1 353 ? -38.565 38.238 38.795 1.00 45.22 353 SER A C 1
ATOM 2615 O O . SER A 1 353 ? -37.550 38.817 38.408 1.00 45.22 353 SER A O 1
ATOM 2617 N N . THR A 1 354 ? -39.060 37.176 38.160 1.00 45.81 354 THR A N 1
ATOM 2618 C CA . THR A 1 354 ? -38.702 36.898 36.763 1.00 45.81 354 THR A CA 1
ATOM 2619 C C . THR A 1 354 ? -39.406 37.918 35.870 1.00 45.81 354 THR A C 1
ATOM 2621 O O . THR A 1 354 ? -40.612 38.163 35.983 1.00 45.81 354 THR A O 1
ATOM 2624 N N . THR A 1 355 ? -38.636 38.614 35.035 1.00 49.47 355 THR A N 1
ATOM 2625 C CA . THR A 1 355 ? -39.145 39.729 34.230 1.00 49.47 355 THR A CA 1
ATOM 2626 C C . THR A 1 355 ? -39.764 39.227 32.929 1.00 49.47 355 THR A C 1
ATOM 2628 O O . THR A 1 355 ? -39.341 38.232 32.346 1.00 49.47 355 THR A O 1
ATOM 2631 N N . LYS A 1 356 ? -40.773 39.959 32.441 1.00 46.88 356 LYS A N 1
ATOM 2632 C CA . LYS A 1 356 ? -41.593 39.603 31.266 1.00 46.88 356 LYS A CA 1
ATOM 2633 C C . LYS A 1 356 ? -40.773 39.326 29.988 1.00 46.88 356 LYS A C 1
ATOM 2635 O O . LYS A 1 356 ? -41.238 38.587 29.126 1.00 46.88 356 LYS A O 1
ATOM 2640 N N . ALA A 1 357 ? -39.560 39.881 29.900 1.00 49.44 357 ALA A N 1
ATOM 2641 C CA . ALA A 1 357 ? -38.611 39.666 28.808 1.00 49.44 357 ALA A CA 1
ATOM 2642 C C . ALA A 1 357 ? -38.168 38.194 28.672 1.00 49.44 357 ALA A C 1
ATOM 2644 O O . ALA A 1 357 ? -38.181 37.651 27.572 1.00 49.44 357 ALA A O 1
ATOM 2645 N N . GLN A 1 358 ? -37.894 37.503 29.787 1.00 52.56 358 GLN A N 1
ATOM 2646 C CA . GLN A 1 358 ? -37.388 36.123 29.749 1.00 52.56 358 GLN A CA 1
ATOM 2647 C C . GLN A 1 358 ? -38.404 35.135 29.148 1.00 52.56 358 GLN A C 1
ATOM 2649 O O . GLN A 1 358 ? -38.015 34.163 28.508 1.00 52.56 358 GLN A O 1
ATOM 2654 N N . SER A 1 359 ? -39.712 35.390 29.298 1.00 50.50 359 SER A N 1
ATOM 2655 C CA . SER A 1 359 ? -40.753 34.559 28.672 1.00 50.50 359 SER A CA 1
ATOM 2656 C C . SER A 1 359 ? -40.919 34.798 27.168 1.00 50.50 359 SER A C 1
ATOM 2658 O O . SER A 1 359 ? -41.314 33.883 26.450 1.00 50.50 359 SER A O 1
ATOM 2660 N N . THR A 1 360 ? -40.635 36.012 26.681 1.00 54.84 360 THR A N 1
ATOM 2661 C CA . THR A 1 360 ? -40.678 36.314 25.242 1.00 54.84 360 THR A CA 1
ATOM 2662 C C . THR A 1 360 ? -39.439 35.801 24.523 1.00 54.84 360 THR A C 1
ATOM 2664 O O . THR A 1 360 ? -39.579 35.277 23.421 1.00 54.84 360 THR A O 1
ATOM 2667 N N . ASP A 1 361 ? -38.269 35.863 25.163 1.00 55.59 361 ASP A N 1
ATOM 2668 C CA . ASP A 1 361 ? -37.031 35.319 24.601 1.00 55.59 361 ASP A CA 1
ATOM 2669 C C . ASP A 1 361 ? -37.113 33.793 24.473 1.00 55.59 361 ASP A C 1
ATOM 2671 O O . ASP A 1 361 ? -36.870 33.273 23.391 1.00 55.59 361 ASP A O 1
ATOM 2675 N N . LEU A 1 362 ? -37.592 33.075 25.500 1.00 54.19 362 LEU A N 1
ATOM 2676 C CA . LEU A 1 362 ? -37.747 31.613 25.437 1.00 54.19 362 LEU A CA 1
ATOM 2677 C C . LEU A 1 362 ? -38.725 31.163 24.330 1.00 54.19 362 LEU A C 1
ATOM 2679 O O . LEU A 1 362 ? -38.519 30.141 23.678 1.00 54.19 362 LEU A O 1
ATOM 2683 N N . ALA A 1 363 ? -39.793 31.933 24.090 1.00 52.50 363 ALA A N 1
ATOM 2684 C CA . ALA A 1 363 ? -40.736 31.663 23.005 1.00 52.50 363 ALA A CA 1
ATOM 2685 C C . ALA A 1 363 ? -40.132 31.962 21.620 1.00 52.50 363 ALA A C 1
ATOM 2687 O O . ALA A 1 363 ? -40.358 31.202 20.678 1.00 52.50 363 ALA A O 1
ATOM 2688 N N . ALA A 1 364 ? -39.344 33.034 21.492 1.00 57.19 364 ALA A N 1
ATOM 2689 C CA . ALA A 1 364 ? -38.610 33.348 20.268 1.00 57.19 364 ALA A CA 1
ATOM 2690 C C . ALA A 1 364 ? -37.504 32.316 19.982 1.00 57.19 364 ALA A C 1
ATOM 2692 O O . ALA A 1 364 ? -37.318 31.927 18.834 1.00 57.19 364 ALA A O 1
ATOM 2693 N N . GLU A 1 365 ? -36.829 31.817 21.016 1.00 55.81 365 GLU A N 1
ATOM 2694 C CA . GLU A 1 365 ? -35.798 30.780 20.943 1.00 55.81 365 GLU A CA 1
ATOM 2695 C C . GLU A 1 365 ? -36.394 29.424 20.524 1.00 55.81 365 GLU A C 1
ATOM 2697 O O . GLU A 1 365 ? -35.868 28.780 19.617 1.00 55.81 365 GLU A O 1
ATOM 2702 N N . LEU A 1 366 ? -37.560 29.043 21.064 1.00 49.56 366 LEU A N 1
ATOM 2703 C CA . LEU A 1 366 ? -38.321 27.862 20.625 1.00 49.56 366 LEU A CA 1
ATOM 2704 C C . LEU A 1 366 ? -38.809 27.968 19.168 1.00 49.56 366 LEU A C 1
ATOM 2706 O O . LEU A 1 366 ? -38.736 26.990 18.423 1.00 49.56 366 LEU A O 1
ATOM 2710 N N . VAL A 1 367 ? -39.277 29.143 18.730 1.00 52.41 367 VAL A N 1
ATOM 2711 C CA . VAL A 1 367 ? -39.685 29.370 17.329 1.00 52.41 367 VAL A CA 1
ATOM 2712 C C . VAL A 1 367 ? -38.469 29.410 16.393 1.00 52.41 367 VAL A C 1
ATOM 2714 O O . VAL A 1 367 ? -38.529 28.860 15.292 1.00 52.41 367 VAL A O 1
ATOM 2717 N N . SER A 1 368 ? -37.343 29.978 16.833 1.00 48.91 368 SER A N 1
ATOM 2718 C CA . SER A 1 368 ? -36.067 29.953 16.108 1.00 48.91 368 SER A CA 1
ATOM 2719 C C . SER A 1 368 ? -35.564 28.516 15.934 1.00 48.91 368 SER A C 1
ATOM 2721 O O . SER A 1 368 ? -35.303 28.083 14.814 1.00 48.91 368 SER A O 1
ATOM 2723 N N . ALA A 1 369 ? -35.550 27.713 17.002 1.00 48.47 369 ALA A N 1
ATOM 2724 C CA . ALA A 1 369 ? -35.195 26.294 16.946 1.00 48.47 369 ALA A CA 1
ATOM 2725 C C . ALA A 1 369 ? -36.119 25.478 16.014 1.00 48.47 369 ALA A C 1
ATOM 2727 O O . ALA A 1 369 ? -35.651 24.595 15.291 1.00 48.47 369 ALA A O 1
ATOM 2728 N N . ALA A 1 370 ? -37.417 25.800 15.971 1.00 44.69 370 ALA A N 1
ATOM 2729 C CA . ALA A 1 370 ? -38.390 25.161 15.078 1.00 44.69 370 ALA A CA 1
ATOM 2730 C C . ALA A 1 370 ? -38.273 25.588 13.597 1.00 44.69 370 ALA A C 1
ATOM 2732 O O . ALA A 1 370 ? -38.786 24.891 12.721 1.00 44.69 370 ALA A O 1
ATOM 2733 N N . THR A 1 371 ? -37.618 26.719 13.304 1.00 43.00 371 THR A N 1
ATOM 2734 C CA . THR A 1 371 ? -37.467 27.271 11.941 1.00 43.00 371 THR A CA 1
ATOM 2735 C C . THR A 1 371 ? -36.061 27.115 11.361 1.00 43.00 371 THR A C 1
ATOM 2737 O O . THR A 1 371 ? -35.923 27.039 10.144 1.00 43.00 371 THR A O 1
ATOM 2740 N N . GLN A 1 372 ? -35.028 26.987 12.199 1.00 42.19 372 GLN A N 1
ATOM 2741 C CA . GLN A 1 372 ? -33.636 26.764 11.777 1.00 42.19 372 GLN A CA 1
ATOM 2742 C C . GLN A 1 372 ? -33.275 25.282 11.557 1.00 42.19 372 GLN A C 1
ATOM 2744 O O . GLN A 1 372 ? -32.163 24.976 11.136 1.00 42.19 372 GLN A O 1
ATOM 2749 N N . SER A 1 373 ? -34.200 24.350 11.812 1.00 37.91 373 SER A N 1
ATOM 2750 C CA . SER A 1 373 ? -33.971 22.898 11.741 1.00 37.91 373 SER A CA 1
ATOM 2751 C C . SER A 1 373 ? -34.644 22.213 10.540 1.00 37.91 373 SER A C 1
ATOM 2753 O O . SER A 1 373 ? -35.157 21.098 10.645 1.00 37.91 373 SER A O 1
ATOM 2755 N N . THR A 1 374 ? -34.598 22.822 9.348 1.00 39.31 374 THR A N 1
ATOM 2756 C CA . THR A 1 374 ? -34.618 22.003 8.121 1.00 39.31 374 THR A CA 1
ATOM 2757 C C . THR A 1 374 ? -33.307 21.226 8.069 1.00 39.31 374 THR A C 1
ATOM 2759 O O . THR A 1 374 ? -32.261 21.864 7.933 1.00 39.31 374 THR A O 1
ATOM 2762 N N . PRO A 1 375 ? -33.313 19.886 8.189 1.00 39.75 375 PRO A N 1
ATOM 2763 C CA . PRO A 1 375 ? -32.072 19.140 8.195 1.00 39.75 375 PRO A CA 1
ATOM 2764 C C . PRO A 1 375 ? -31.395 19.283 6.833 1.00 39.75 375 PRO A C 1
ATOM 2766 O O . PRO A 1 375 ? -31.930 18.830 5.819 1.00 39.75 375 PRO A O 1
ATOM 2769 N N . THR A 1 376 ? -30.213 19.894 6.820 1.00 38.06 376 THR A N 1
ATOM 2770 C CA . THR A 1 376 ? -29.286 19.856 5.691 1.00 38.06 376 THR A CA 1
ATOM 2771 C C . THR A 1 376 ? -28.737 18.440 5.554 1.00 38.06 376 THR A C 1
ATOM 2773 O O . THR A 1 376 ? -27.604 18.133 5.914 1.00 38.06 376 THR A O 1
ATOM 2776 N N . VAL A 1 377 ? -29.565 17.561 4.983 1.00 41.88 377 VAL A N 1
ATOM 2777 C CA . VAL A 1 377 ? -29.051 16.460 4.167 1.00 41.88 377 VAL A CA 1
ATOM 2778 C C . VAL A 1 377 ? -28.069 17.093 3.174 1.00 41.88 377 VAL A C 1
ATOM 2780 O O . VAL A 1 377 ? -28.432 18.123 2.592 1.00 41.88 377 VAL A O 1
ATOM 2783 N N . PRO A 1 378 ? -26.860 16.536 2.975 1.00 49.62 378 PRO A N 1
ATOM 2784 C CA . PRO A 1 378 ? -25.937 17.040 1.966 1.00 49.62 378 PRO A CA 1
ATOM 2785 C C . PRO A 1 378 ? -26.678 17.199 0.637 1.00 49.62 378 PRO A C 1
ATOM 2787 O O . PRO A 1 378 ? -27.297 16.246 0.148 1.00 49.62 378 PRO A O 1
ATOM 2790 N N . ALA A 1 379 ? -26.676 18.419 0.090 1.00 56.56 379 ALA A N 1
ATOM 2791 C CA . ALA A 1 379 ? -27.460 18.753 -1.102 1.00 56.56 379 ALA A CA 1
ATOM 2792 C C . ALA A 1 379 ? -27.094 17.840 -2.288 1.00 56.56 379 ALA A C 1
ATOM 2794 O O . ALA A 1 379 ? -27.940 17.522 -3.123 1.00 56.56 379 ALA A O 1
ATOM 2795 N N . GLU A 1 380 ? -25.853 17.350 -2.277 1.00 59.75 380 GLU A N 1
ATOM 2796 C CA . GLU A 1 380 ? -25.255 16.392 -3.201 1.00 59.75 380 GLU A CA 1
ATOM 2797 C C . GLU A 1 380 ? -26.096 15.120 -3.430 1.00 59.75 380 GLU A C 1
ATOM 2799 O O . GLU A 1 380 ? -26.311 14.738 -4.580 1.00 59.75 380 GLU A O 1
ATOM 2804 N N . CYS A 1 381 ? -26.651 14.487 -2.385 1.00 64.25 381 CYS A N 1
ATOM 2805 C CA . CYS A 1 381 ? -27.493 13.292 -2.568 1.00 64.25 381 CYS A CA 1
ATOM 2806 C C . CYS A 1 381 ? -28.991 13.593 -2.717 1.00 64.25 381 CYS A C 1
ATOM 2808 O O . CYS A 1 381 ? -29.728 12.723 -3.177 1.00 64.25 381 CYS A O 1
ATOM 2810 N N . LEU A 1 382 ? -29.450 14.814 -2.408 1.00 57.78 382 LEU A N 1
ATOM 2811 C CA . LEU A 1 382 ? -30.842 15.228 -2.645 1.00 57.78 382 LEU A CA 1
ATOM 2812 C C . LEU A 1 382 ? -31.175 15.383 -4.142 1.00 57.78 382 LEU A C 1
ATOM 2814 O O . LEU A 1 382 ? -32.347 15.322 -4.509 1.00 57.78 382 LEU A O 1
ATOM 2818 N N . GLY A 1 383 ? -30.165 15.574 -5.000 1.00 58.31 383 GLY A N 1
ATOM 2819 C CA . GLY A 1 383 ? -30.319 15.630 -6.460 1.00 58.31 383 GLY A CA 1
ATOM 2820 C C . GLY A 1 383 ? -30.120 14.295 -7.190 1.00 58.31 383 GLY A C 1
ATOM 2821 O O . GLY A 1 383 ? -30.441 14.198 -8.375 1.00 58.31 383 GLY A O 1
ATOM 2822 N N . SER A 1 384 ? -29.598 13.258 -6.523 1.00 63.22 384 SER A N 1
ATOM 2823 C CA . SER A 1 384 ? -29.320 11.974 -7.173 1.00 63.22 384 SER A CA 1
ATOM 2824 C C . SER A 1 384 ? -30.590 11.142 -7.354 1.00 63.22 384 SER A C 1
ATOM 2826 O O . SER A 1 384 ? -31.253 10.764 -6.389 1.00 63.22 384 SER A O 1
ATOM 2828 N N . SER A 1 385 ? -30.888 10.755 -8.596 1.00 71.38 385 SER A N 1
ATOM 2829 C CA . SER A 1 385 ? -32.007 9.857 -8.910 1.00 71.38 385 SER A CA 1
ATOM 2830 C C . SER A 1 385 ? -31.779 8.401 -8.480 1.00 71.38 385 SER A C 1
ATOM 2832 O O . SER A 1 385 ? -32.718 7.607 -8.505 1.00 71.38 385 SER A O 1
ATOM 2834 N N . THR A 1 386 ? -30.552 8.025 -8.091 1.00 86.88 386 THR A N 1
ATOM 2835 C CA . THR A 1 386 ? -30.202 6.646 -7.711 1.00 86.88 386 THR A CA 1
ATOM 2836 C C . THR A 1 386 ? -29.256 6.582 -6.510 1.00 86.88 386 THR A C 1
ATOM 2838 O O . THR A 1 386 ? -28.397 7.444 -6.320 1.00 86.88 386 THR A O 1
ATOM 2841 N N . LEU A 1 387 ? -29.366 5.505 -5.725 1.00 87.75 387 LEU A N 1
ATOM 2842 C CA . LEU A 1 387 ? -28.423 5.193 -4.643 1.00 87.75 387 LEU A CA 1
ATOM 2843 C C . LEU A 1 387 ? -26.984 5.081 -5.164 1.00 87.75 387 LEU A C 1
ATOM 2845 O O . LEU A 1 387 ? -26.065 5.629 -4.562 1.00 87.75 387 LEU A O 1
ATOM 2849 N N . LYS A 1 388 ? -26.825 4.430 -6.326 1.00 90.56 388 LYS A N 1
ATOM 2850 C CA . LYS A 1 388 ? -25.561 4.269 -7.047 1.00 90.56 388 LYS A CA 1
ATOM 2851 C C . LYS A 1 388 ? -24.801 5.593 -7.175 1.00 90.56 388 LYS A C 1
ATOM 2853 O O . LYS A 1 388 ? -23.680 5.681 -6.692 1.00 90.56 388 LYS A O 1
ATOM 2858 N N . ALA A 1 389 ? -25.416 6.619 -7.767 1.00 87.12 389 ALA A N 1
ATOM 2859 C CA . ALA A 1 389 ? -24.727 7.886 -8.021 1.00 87.12 389 ALA A CA 1
ATOM 2860 C C . ALA A 1 389 ? -24.431 8.685 -6.731 1.00 87.12 389 ALA A C 1
ATOM 2862 O O . ALA A 1 389 ? -23.435 9.399 -6.679 1.00 87.12 389 ALA A O 1
ATOM 2863 N N . CYS A 1 390 ? -25.224 8.512 -5.664 1.00 87.06 390 CYS A N 1
ATOM 2864 C CA . CYS A 1 390 ? -24.910 9.069 -4.340 1.00 87.06 390 CYS A CA 1
ATOM 2865 C C . CYS A 1 390 ? -23.683 8.377 -3.705 1.00 87.06 390 CYS A C 1
ATOM 2867 O O . CYS A 1 390 ? -22.797 9.044 -3.172 1.00 87.06 390 CYS A O 1
ATOM 2869 N N . LEU A 1 391 ? -23.590 7.044 -3.806 1.00 89.69 391 LEU A N 1
ATOM 2870 C CA . LEU A 1 391 ? -22.420 6.289 -3.343 1.00 89.69 391 LEU A CA 1
ATOM 2871 C C . LEU A 1 391 ? -21.170 6.599 -4.176 1.00 89.69 391 LEU A C 1
ATOM 2873 O O . LEU A 1 391 ? -20.108 6.809 -3.602 1.00 89.69 391 LEU A O 1
ATOM 2877 N N . GLU A 1 392 ? -21.284 6.669 -5.504 1.00 88.50 392 GLU A N 1
ATOM 2878 C CA . GLU A 1 392 ? -20.176 7.053 -6.388 1.00 88.50 392 GLU A CA 1
ATOM 2879 C C . GLU A 1 392 ? -19.673 8.464 -6.044 1.00 88.50 392 GLU A C 1
ATOM 2881 O O . GLU A 1 392 ? -18.485 8.632 -5.784 1.00 88.50 392 GLU A O 1
ATOM 2886 N N . HIS A 1 393 ? -20.557 9.454 -5.889 1.00 84.81 393 HIS A N 1
ATOM 2887 C CA . HIS A 1 393 ? -20.152 10.819 -5.538 1.00 84.81 393 HIS A CA 1
ATOM 2888 C C . HIS A 1 393 ? -19.345 10.917 -4.226 1.00 84.81 393 HIS A C 1
ATOM 2890 O O . HIS A 1 393 ? -18.347 11.636 -4.166 1.00 84.81 393 HIS A O 1
ATOM 2896 N N . HIS A 1 394 ? -19.736 10.179 -3.181 1.00 83.50 394 HIS A N 1
ATOM 2897 C CA . HIS A 1 394 ? -19.047 10.228 -1.886 1.00 83.50 394 HIS A CA 1
ATOM 2898 C C . HIS A 1 394 ? -17.821 9.307 -1.767 1.00 83.50 394 HIS A C 1
ATOM 2900 O O . HIS A 1 394 ? -17.005 9.519 -0.865 1.00 83.50 394 HIS A O 1
ATOM 2906 N N . LEU A 1 395 ? -17.701 8.276 -2.614 1.00 91.00 395 LEU A N 1
ATOM 2907 C CA . LEU A 1 395 ? -16.730 7.182 -2.449 1.00 91.00 395 LEU A CA 1
ATOM 2908 C C . LEU A 1 395 ? -15.780 6.985 -3.635 1.00 91.00 395 LEU A C 1
ATOM 2910 O O . LEU A 1 395 ? -14.834 6.195 -3.513 1.00 91.00 395 LEU A O 1
ATOM 2914 N N . GLU A 1 396 ? -15.999 7.674 -4.756 1.00 91.94 396 GLU A N 1
ATOM 2915 C CA . GLU A 1 396 ? -14.993 7.805 -5.807 1.00 91.94 396 GLU A CA 1
ATOM 2916 C C . GLU A 1 396 ? -13.755 8.501 -5.245 1.00 91.94 396 GLU A C 1
ATOM 2918 O O . GLU A 1 396 ? -13.813 9.579 -4.643 1.00 91.94 396 GLU A O 1
ATOM 2923 N N . LEU A 1 397 ? -12.618 7.840 -5.437 1.00 93.19 397 LEU A N 1
ATOM 2924 C CA . LEU A 1 397 ? -11.320 8.376 -5.070 1.00 93.19 397 LEU A CA 1
ATOM 2925 C C . LEU A 1 397 ? -10.662 8.956 -6.309 1.00 93.19 397 LEU A C 1
ATOM 2927 O O . LEU A 1 397 ? -10.916 8.515 -7.427 1.00 93.19 397 LEU A O 1
ATOM 2931 N N . HIS A 1 398 ? -9.785 9.917 -6.097 1.00 93.06 398 HIS A N 1
ATOM 2932 C CA . HIS A 1 398 ? -8.983 10.523 -7.137 1.00 93.06 398 HIS A CA 1
ATOM 2933 C C . HIS A 1 398 ? -7.517 10.368 -6.746 1.00 93.06 398 HIS A C 1
ATOM 2935 O O . HIS A 1 398 ? -7.169 10.630 -5.592 1.00 93.06 398 HIS A O 1
ATOM 2941 N N . LEU A 1 399 ? -6.668 9.922 -7.678 1.00 91.88 399 LEU A N 1
ATOM 2942 C CA . LEU A 1 399 ? -5.222 9.974 -7.478 1.00 91.88 399 LEU A CA 1
ATOM 2943 C C . LEU A 1 399 ? -4.590 11.078 -8.311 1.00 91.88 399 LEU A C 1
ATOM 2945 O O . LEU A 1 399 ? -4.873 11.222 -9.504 1.00 91.88 399 LEU A O 1
ATOM 2949 N N . ALA A 1 400 ? -3.627 11.748 -7.693 1.00 90.38 400 ALA A N 1
ATOM 2950 C CA . ALA A 1 400 ? -2.675 12.616 -8.359 1.00 90.38 400 ALA A CA 1
ATOM 2951 C C . ALA A 1 400 ? -1.255 12.249 -7.910 1.00 90.38 400 ALA A C 1
ATOM 2953 O O . ALA A 1 400 ? -1.023 11.961 -6.736 1.00 90.38 400 ALA A O 1
ATOM 2954 N N . VAL A 1 401 ? -0.280 12.295 -8.822 1.00 89.25 401 VAL A N 1
ATOM 2955 C CA . VAL A 1 401 ? 1.135 12.306 -8.426 1.00 89.25 401 VAL A CA 1
ATOM 2956 C C . VAL A 1 401 ? 1.636 13.734 -8.452 1.00 89.25 401 VAL A C 1
ATOM 2958 O O . VAL A 1 401 ? 1.695 14.369 -9.504 1.00 89.25 401 VAL A O 1
ATOM 2961 N N . ARG A 1 402 ? 2.039 14.225 -7.282 1.00 87.75 402 ARG A N 1
ATOM 2962 C CA . ARG A 1 402 ? 2.683 15.524 -7.137 1.00 87.75 402 ARG A CA 1
ATOM 2963 C C . ARG A 1 402 ? 4.191 15.324 -7.190 1.00 87.75 402 ARG A C 1
ATOM 2965 O O . ARG A 1 402 ? 4.786 14.847 -6.228 1.00 87.75 402 ARG A O 1
ATOM 2972 N N . THR A 1 403 ? 4.819 15.674 -8.307 1.00 85.88 403 THR A N 1
ATOM 2973 C CA . THR A 1 403 ? 6.285 15.683 -8.408 1.00 85.88 403 THR A CA 1
ATOM 2974 C C . THR A 1 403 ? 6.877 16.783 -7.529 1.00 85.88 403 THR A C 1
ATOM 2976 O O . THR A 1 403 ? 6.386 17.909 -7.554 1.00 85.88 403 THR A O 1
ATOM 2979 N N . GLU A 1 404 ? 7.979 16.500 -6.835 1.00 79.38 404 GLU A N 1
ATOM 2980 C CA . GLU A 1 404 ? 8.737 17.466 -6.017 1.00 79.38 404 GLU A CA 1
ATOM 2981 C C . GLU A 1 404 ? 9.580 18.438 -6.861 1.00 79.38 404 GLU A C 1
ATOM 2983 O O . GLU A 1 404 ? 10.437 19.154 -6.342 1.00 79.38 404 GLU A O 1
ATOM 2988 N N . TRP A 1 405 ? 9.338 18.489 -8.176 1.00 61.72 405 TRP A N 1
ATOM 2989 C CA . TRP A 1 405 ? 9.917 19.512 -9.034 1.00 61.72 405 TRP A CA 1
ATOM 2990 C C . TRP A 1 405 ? 9.622 20.895 -8.449 1.00 61.72 405 TRP A C 1
ATOM 2992 O O . TRP A 1 405 ? 8.457 21.196 -8.164 1.00 61.72 405 TRP A O 1
ATOM 3002 N N . PRO A 1 406 ? 10.637 21.767 -8.315 1.00 49.69 406 PRO A N 1
ATOM 3003 C CA . PRO A 1 406 ? 10.401 23.162 -8.020 1.00 49.69 406 PRO A CA 1
ATOM 3004 C C . PRO A 1 406 ? 9.744 23.798 -9.249 1.00 49.69 406 PRO A C 1
ATOM 3006 O O . PRO A 1 406 ? 10.410 24.398 -10.093 1.00 49.69 406 PRO A O 1
ATOM 3009 N N . LEU A 1 407 ? 8.412 23.698 -9.325 1.00 46.41 407 LEU A N 1
ATOM 3010 C CA . LEU A 1 407 ? 7.592 24.753 -9.909 1.00 46.41 407 LEU A CA 1
ATOM 3011 C C . LEU A 1 407 ? 8.111 26.043 -9.286 1.00 46.41 407 LEU A C 1
ATOM 3013 O O . LEU A 1 407 ? 8.043 26.210 -8.066 1.00 46.41 407 LEU A O 1
ATOM 3017 N N . ALA A 1 408 ? 8.786 26.846 -10.110 1.00 42.75 408 ALA A N 1
ATOM 3018 C CA . ALA A 1 408 ? 9.690 27.875 -9.621 1.00 42.75 408 ALA A CA 1
ATOM 3019 C C . ALA A 1 408 ? 8.970 28.755 -8.593 1.00 42.75 408 ALA A C 1
ATOM 3021 O O . ALA A 1 408 ? 7.864 29.228 -8.866 1.00 42.75 408 ALA A O 1
ATOM 3022 N N . LYS A 1 409 ? 9.599 28.973 -7.427 1.00 45.34 409 LYS A N 1
ATOM 3023 C CA . LYS A 1 409 ? 9.047 29.807 -6.339 1.00 45.34 409 LYS A CA 1
ATOM 3024 C C . LYS A 1 409 ? 8.586 31.185 -6.832 1.00 45.34 409 LYS A C 1
ATOM 3026 O O . LYS A 1 409 ? 7.687 31.765 -6.241 1.00 45.34 409 LYS A O 1
ATOM 3031 N N . ASP A 1 410 ? 9.146 31.644 -7.944 1.00 48.94 410 ASP A N 1
ATOM 3032 C CA . ASP A 1 410 ? 8.784 32.838 -8.710 1.00 48.94 410 ASP A CA 1
ATOM 3033 C C . ASP A 1 410 ? 7.301 32.906 -9.144 1.00 48.94 410 ASP A C 1
ATOM 3035 O O . ASP A 1 410 ? 6.830 33.977 -9.509 1.00 48.94 410 ASP A O 1
ATOM 3039 N N . CYS A 1 411 ? 6.544 31.802 -9.090 1.00 51.78 411 CYS A N 1
ATOM 3040 C CA . CYS A 1 411 ? 5.092 31.799 -9.330 1.00 51.78 411 CYS A CA 1
ATOM 3041 C C . CYS A 1 411 ? 4.272 32.179 -8.076 1.00 51.78 411 CYS A C 1
ATOM 3043 O O . CYS A 1 411 ? 3.057 32.333 -8.154 1.00 51.78 411 CYS A O 1
ATOM 3045 N N . ALA A 1 412 ? 4.907 32.305 -6.904 1.00 43.44 412 ALA A N 1
ATOM 3046 C CA . ALA A 1 412 ? 4.238 32.447 -5.611 1.00 43.44 412 ALA A CA 1
ATOM 3047 C C . ALA A 1 412 ? 4.368 33.861 -5.013 1.00 43.44 412 ALA A C 1
ATOM 3049 O O . ALA A 1 412 ? 4.977 34.037 -3.958 1.00 43.44 412 ALA A O 1
ATOM 3050 N N . ALA A 1 413 ? 3.751 34.860 -5.658 1.00 40.06 413 ALA A N 1
ATOM 3051 C CA . ALA A 1 413 ? 3.412 36.145 -5.028 1.00 40.06 413 ALA A CA 1
ATOM 3052 C C . ALA A 1 413 ? 2.327 36.936 -5.802 1.00 40.06 413 ALA A C 1
ATOM 3054 O O . ALA A 1 413 ? 2.635 37.910 -6.483 1.00 40.06 413 ALA A O 1
ATOM 3055 N N . GLY A 1 414 ? 1.045 36.574 -5.645 1.00 45.94 414 GLY A N 1
ATOM 3056 C CA . GLY A 1 414 ? -0.057 37.547 -5.794 1.00 45.94 414 GLY A CA 1
ATOM 3057 C C . GLY A 1 414 ? -1.142 37.313 -6.854 1.00 45.94 414 GLY A C 1
ATOM 3058 O O . GLY A 1 414 ? -2.114 38.062 -6.839 1.00 45.94 414 GLY A O 1
ATOM 3059 N N . ALA A 1 415 ? -1.044 36.301 -7.722 1.00 41.78 415 ALA A N 1
ATOM 3060 C CA . ALA A 1 415 ? -2.079 35.997 -8.721 1.00 41.78 415 ALA A CA 1
ATOM 3061 C C . ALA A 1 415 ? -2.841 34.697 -8.376 1.00 41.78 415 ALA A C 1
ATOM 3063 O O . ALA A 1 415 ? -2.298 33.607 -8.570 1.00 41.78 415 ALA A O 1
ATOM 3064 N N . PRO A 1 416 ? -4.080 34.764 -7.854 1.00 44.66 416 PRO A N 1
ATOM 3065 C CA . PRO A 1 416 ? -4.928 33.585 -7.739 1.00 44.66 416 PRO A CA 1
ATOM 3066 C C . PRO A 1 416 ? -5.493 33.204 -9.119 1.00 44.66 416 PRO A C 1
ATOM 3068 O O . PRO A 1 416 ? -6.119 34.030 -9.777 1.00 44.66 416 PRO A O 1
ATOM 3071 N N . ASN A 1 417 ? -5.347 31.925 -9.485 1.00 50.06 417 ASN A N 1
ATOM 3072 C CA . ASN A 1 417 ? -6.004 31.226 -10.609 1.00 50.06 417 ASN A CA 1
ATOM 3073 C C . ASN A 1 417 ? -5.337 31.253 -12.001 1.00 50.06 417 ASN A C 1
ATOM 3075 O O . ASN A 1 417 ? -5.957 30.797 -12.964 1.00 50.06 417 ASN A O 1
ATOM 3079 N N . ASP A 1 418 ? -4.071 31.655 -12.134 1.00 46.66 418 ASP A N 1
ATOM 3080 C CA . ASP A 1 418 ? -3.374 31.564 -13.426 1.00 46.66 418 ASP A CA 1
ATOM 3081 C C . ASP A 1 418 ? -2.885 30.139 -13.750 1.00 46.66 418 ASP A C 1
ATOM 3083 O O . ASP A 1 418 ? -1.692 29.825 -13.703 1.00 46.66 418 ASP A O 1
ATOM 3087 N N . ALA A 1 419 ? -3.806 29.307 -14.252 1.00 49.72 419 ALA A N 1
ATOM 3088 C CA . ALA A 1 419 ? -3.462 28.257 -15.222 1.00 49.72 419 ALA A CA 1
ATOM 3089 C C . ALA A 1 419 ? -2.661 28.847 -16.406 1.00 49.72 419 ALA A C 1
ATOM 3091 O O . ALA A 1 419 ? -1.799 28.184 -16.988 1.00 49.72 419 ALA A O 1
ATOM 3092 N N . GLU A 1 420 ? -2.875 30.140 -16.685 1.00 46.81 420 GLU A N 1
ATOM 3093 C CA . GLU A 1 420 ? -2.065 30.954 -17.581 1.00 46.81 420 GLU A CA 1
ATOM 3094 C C . GLU A 1 420 ? -0.571 30.961 -17.212 1.00 46.81 420 GLU A C 1
ATOM 3096 O O . GLU A 1 420 ? 0.243 31.007 -18.115 1.00 46.81 420 GLU A O 1
ATOM 3101 N N . CYS A 1 421 ? -0.140 30.830 -15.952 1.00 50.72 421 CYS A N 1
ATOM 3102 C CA . CYS A 1 421 ? 1.294 30.849 -15.622 1.00 50.72 421 CYS A CA 1
ATOM 3103 C C . CYS A 1 421 ? 2.019 29.576 -16.102 1.00 50.72 421 CYS A C 1
ATOM 3105 O O . CYS A 1 421 ? 3.140 29.636 -16.618 1.00 50.72 421 CYS A O 1
ATOM 3107 N N . LEU A 1 422 ? 1.349 28.421 -16.002 1.00 48.44 422 LEU A N 1
ATOM 3108 C CA . LEU A 1 422 ? 1.849 27.162 -16.557 1.00 48.44 422 LEU A CA 1
ATOM 3109 C C . LEU A 1 422 ? 1.776 27.177 -18.091 1.00 48.44 422 LEU A C 1
ATOM 3111 O O . LEU A 1 422 ? 2.703 26.720 -18.757 1.00 48.44 422 LEU A O 1
ATOM 3115 N N . HIS A 1 423 ? 0.695 27.734 -18.651 1.00 47.62 423 HIS A N 1
ATOM 3116 C CA . HIS A 1 423 ? 0.499 27.796 -20.096 1.00 47.62 423 HIS A CA 1
ATOM 3117 C C . HIS A 1 423 ? 1.462 28.791 -20.761 1.00 47.62 423 HIS A C 1
ATOM 3119 O O . HIS A 1 423 ? 2.138 28.418 -21.701 1.00 47.62 423 HIS A O 1
ATOM 3125 N N . LYS A 1 424 ? 1.655 29.992 -20.212 1.00 45.66 424 LYS A N 1
ATOM 3126 C CA . LYS A 1 424 ? 2.469 31.102 -20.753 1.00 45.66 424 LYS A CA 1
ATOM 3127 C C . LYS A 1 424 ? 3.985 30.873 -20.685 1.00 45.66 424 LYS A C 1
ATOM 3129 O O . LYS A 1 424 ? 4.736 31.550 -21.377 1.00 45.66 424 LYS A O 1
ATOM 3134 N N . ARG A 1 425 ? 4.449 29.887 -19.902 1.00 50.19 425 ARG A N 1
ATOM 3135 C CA . ARG A 1 425 ? 5.814 29.319 -20.010 1.00 50.19 425 ARG A CA 1
ATOM 3136 C C . ARG A 1 425 ? 5.937 28.211 -21.069 1.00 50.19 425 ARG A C 1
ATOM 3138 O O . ARG A 1 425 ? 7.056 27.866 -21.437 1.00 50.19 425 ARG A O 1
ATOM 3145 N N . LEU A 1 426 ? 4.816 27.658 -21.534 1.00 46.84 426 LEU A N 1
ATOM 3146 C CA . LEU A 1 426 ? 4.715 26.610 -22.557 1.00 46.84 426 LEU A CA 1
ATOM 3147 C C . LEU A 1 426 ? 4.173 27.115 -23.910 1.00 46.84 426 LEU A C 1
ATOM 3149 O O . LEU A 1 426 ? 4.268 26.386 -24.892 1.00 46.84 426 LEU A O 1
ATOM 3153 N N . THR A 1 427 ? 3.619 28.326 -23.987 1.00 48.81 427 THR A N 1
ATOM 3154 C CA . THR A 1 427 ? 3.098 28.912 -25.225 1.00 48.81 427 THR A CA 1
ATOM 3155 C C . THR A 1 427 ? 4.106 29.883 -25.837 1.00 48.81 427 THR A C 1
ATOM 3157 O O . THR A 1 427 ? 4.373 30.968 -25.318 1.00 48.81 427 THR A O 1
ATOM 3160 N N . ASP A 1 428 ? 4.589 29.460 -26.998 1.00 48.12 428 ASP A N 1
ATOM 3161 C CA . ASP A 1 428 ? 4.921 30.270 -28.170 1.00 48.12 428 ASP A CA 1
ATOM 3162 C C . ASP A 1 428 ? 6.304 30.944 -28.223 1.00 48.12 428 ASP A C 1
ATOM 3164 O O . ASP A 1 428 ? 7.054 30.613 -29.135 1.00 48.12 428 ASP A O 1
ATOM 3168 N N . GLU A 1 429 ? 6.727 31.802 -27.288 1.00 47.31 429 GLU A N 1
ATOM 3169 C CA . GLU A 1 429 ? 8.073 32.422 -27.398 1.00 47.31 429 GLU A CA 1
ATOM 3170 C C . GLU A 1 429 ? 9.172 31.586 -26.728 1.00 47.31 429 GLU A C 1
ATOM 3172 O O . GLU A 1 429 ? 10.192 31.266 -27.341 1.00 47.31 429 GLU A O 1
ATOM 3177 N N . ALA A 1 430 ? 8.956 31.162 -25.479 1.00 51.41 430 ALA A N 1
ATOM 3178 C CA . ALA A 1 430 ? 9.943 30.357 -24.761 1.00 51.41 430 ALA A CA 1
ATOM 3179 C C . ALA A 1 430 ? 10.115 28.961 -25.377 1.00 51.41 430 ALA A C 1
ATOM 3181 O O . ALA A 1 430 ? 11.225 28.439 -25.371 1.00 51.41 430 ALA A O 1
ATOM 3182 N N . VAL A 1 431 ? 9.045 28.362 -25.915 1.00 49.69 431 VAL A N 1
ATOM 3183 C CA . VAL A 1 431 ? 9.104 27.028 -26.534 1.00 49.69 431 VAL A CA 1
ATOM 3184 C C . VAL A 1 431 ? 9.754 27.062 -27.911 1.00 49.69 431 VAL A C 1
ATOM 3186 O O . VAL A 1 431 ? 10.540 26.166 -28.189 1.00 49.69 431 VAL A O 1
ATOM 3189 N N . ASP A 1 432 ? 9.528 28.083 -28.740 1.00 51.00 432 ASP A N 1
ATOM 3190 C CA . ASP A 1 432 ? 10.154 28.133 -30.068 1.00 51.00 432 ASP A CA 1
ATOM 3191 C C . ASP A 1 432 ? 11.678 28.366 -29.974 1.00 51.00 432 ASP A C 1
ATOM 3193 O O . ASP A 1 432 ? 12.446 27.806 -30.755 1.00 51.00 432 ASP A O 1
ATOM 3197 N N . ASP A 1 433 ? 12.161 29.100 -28.964 1.00 50.16 433 ASP A N 1
ATOM 3198 C CA . ASP A 1 433 ? 13.603 29.237 -28.704 1.00 50.16 433 ASP A CA 1
ATOM 3199 C C . ASP A 1 433 ? 14.199 28.080 -27.877 1.00 50.16 433 ASP A C 1
ATOM 3201 O O . ASP A 1 433 ? 15.342 27.678 -28.130 1.00 50.16 433 ASP A O 1
ATOM 3205 N N . LEU A 1 434 ? 13.442 27.465 -26.956 1.00 44.97 434 LEU A N 1
ATOM 3206 C CA . LEU A 1 434 ? 13.875 26.227 -26.296 1.00 44.97 434 LEU A CA 1
ATOM 3207 C C . LEU A 1 434 ? 13.923 25.044 -27.260 1.00 44.97 434 LEU A C 1
ATOM 3209 O O . LEU A 1 434 ? 14.855 24.267 -27.130 1.00 44.97 434 LEU A O 1
ATOM 3213 N N . ASP A 1 435 ? 13.023 24.904 -28.234 1.00 42.00 435 ASP A N 1
ATOM 3214 C CA . ASP A 1 435 ? 13.056 23.786 -29.191 1.00 42.00 435 ASP A CA 1
ATOM 3215 C C . ASP A 1 435 ? 14.159 23.970 -30.257 1.00 42.00 435 ASP A C 1
ATOM 3217 O O . ASP A 1 435 ? 14.770 23.003 -30.728 1.00 42.00 435 ASP A O 1
ATOM 3221 N N . LYS A 1 436 ? 14.543 25.225 -30.551 1.00 46.81 436 LYS A N 1
ATOM 3222 C CA . LYS A 1 436 ? 15.769 25.544 -31.310 1.00 46.81 436 LYS A CA 1
ATOM 3223 C C . LYS A 1 436 ? 17.051 25.220 -30.528 1.00 46.81 436 LYS A C 1
ATOM 3225 O O . LYS A 1 436 ? 18.000 24.707 -31.127 1.00 46.81 436 LYS A O 1
ATOM 3230 N N . ALA A 1 437 ? 17.108 25.508 -29.223 1.00 42.66 437 ALA A N 1
ATOM 3231 C CA . ALA A 1 437 ? 18.304 25.310 -28.387 1.00 42.66 437 ALA A CA 1
ATOM 3232 C C . ALA A 1 437 ? 18.453 23.873 -27.840 1.00 42.66 437 ALA A C 1
ATOM 3234 O O . ALA A 1 437 ? 19.547 23.307 -27.812 1.00 42.66 437 ALA A O 1
ATOM 3235 N N . TYR A 1 438 ? 17.337 23.270 -27.447 1.00 38.94 438 TYR A N 1
ATOM 3236 C CA . TYR A 1 438 ? 17.148 21.894 -27.009 1.00 38.94 438 TYR A CA 1
ATOM 3237 C C . TYR A 1 438 ? 16.073 21.268 -27.893 1.00 38.94 438 TYR A C 1
ATOM 3239 O O . TYR A 1 438 ? 14.902 21.316 -27.541 1.00 38.94 438 TYR A O 1
ATOM 3247 N N . ARG A 1 439 ? 16.455 20.612 -28.996 1.00 43.44 439 ARG A N 1
ATOM 3248 C CA . ARG A 1 439 ? 15.488 19.818 -29.775 1.00 43.44 439 ARG A CA 1
ATOM 3249 C C . ARG A 1 439 ? 14.809 18.812 -28.853 1.00 43.44 439 ARG A C 1
ATOM 3251 O O . ARG A 1 439 ? 15.439 17.805 -28.496 1.00 43.44 439 ARG A O 1
ATOM 3258 N N . ILE A 1 440 ? 13.549 19.049 -28.494 1.00 42.81 440 ILE A N 1
ATOM 3259 C CA . ILE A 1 440 ? 12.771 18.130 -27.669 1.00 42.81 440 ILE A CA 1
ATOM 3260 C C . ILE A 1 440 ? 12.319 17.010 -28.598 1.00 42.81 440 ILE A C 1
ATOM 3262 O O . ILE A 1 440 ? 11.172 16.940 -29.030 1.00 42.81 440 ILE A O 1
ATOM 3266 N N . ARG A 1 441 ? 13.244 16.096 -28.921 1.00 47.06 441 ARG A N 1
ATOM 3267 C CA . ARG A 1 441 ? 12.880 14.864 -29.613 1.00 47.06 441 ARG A CA 1
ATOM 3268 C C . ARG A 1 441 ? 11.956 14.080 -28.708 1.00 47.06 441 ARG A C 1
ATOM 3270 O O . ARG A 1 441 ? 12.388 13.408 -27.768 1.00 47.06 441 ARG A O 1
ATOM 3277 N N . HIS A 1 442 ? 10.672 14.134 -29.014 1.00 50.50 442 HIS A N 1
ATOM 3278 C CA . HIS A 1 442 ? 9.759 13.129 -28.535 1.00 50.50 442 HIS A CA 1
ATOM 3279 C C . HIS A 1 442 ? 10.265 11.776 -29.047 1.00 50.50 442 HIS A C 1
ATOM 3281 O O . HIS A 1 442 ? 10.391 11.580 -30.252 1.00 50.50 442 HIS A O 1
ATOM 3287 N N . ALA A 1 443 ? 10.455 10.794 -28.159 1.00 51.47 443 ALA A N 1
ATOM 3288 C CA . ALA A 1 443 ? 10.657 9.386 -28.540 1.00 51.47 443 ALA A CA 1
ATOM 3289 C C . ALA A 1 443 ? 9.366 8.757 -29.124 1.00 51.47 443 ALA A C 1
ATOM 3291 O O . ALA A 1 443 ? 8.985 7.621 -28.836 1.00 51.47 443 ALA A O 1
ATOM 3292 N N . ARG A 1 444 ? 8.614 9.556 -29.886 1.00 49.94 444 ARG A N 1
ATOM 3293 C CA . ARG A 1 444 ? 7.431 9.199 -30.655 1.00 49.94 444 ARG A CA 1
ATOM 3294 C C . ARG A 1 444 ? 7.662 9.301 -32.152 1.00 49.94 444 ARG A C 1
ATOM 3296 O O . ARG A 1 444 ? 6.877 8.677 -32.863 1.00 49.94 444 ARG A O 1
ATOM 3303 N N . ASP A 1 445 ? 8.705 10.004 -32.585 1.00 55.69 445 ASP A N 1
ATOM 3304 C CA . ASP A 1 445 ? 9.150 10.002 -33.971 1.00 55.69 445 ASP A CA 1
ATOM 3305 C C . ASP A 1 445 ? 9.528 8.571 -34.373 1.00 55.69 445 ASP A C 1
ATOM 3307 O O . ASP A 1 445 ? 10.173 7.845 -33.618 1.00 55.69 445 ASP A O 1
ATOM 3311 N N . THR A 1 446 ? 9.123 8.150 -35.570 1.00 58.28 446 THR A N 1
ATOM 3312 C CA . THR A 1 446 ? 9.406 6.807 -36.111 1.00 58.28 446 THR A CA 1
ATOM 3313 C C . THR A 1 446 ? 10.855 6.641 -36.589 1.00 58.28 446 THR A C 1
ATOM 3315 O O . THR A 1 446 ? 11.226 5.595 -37.119 1.00 58.28 446 THR A O 1
ATOM 3318 N N . ALA A 1 447 ? 11.689 7.667 -36.409 1.00 68.75 447 ALA A N 1
ATOM 3319 C CA . ALA A 1 447 ? 13.113 7.617 -36.694 1.00 68.75 447 ALA A CA 1
ATOM 3320 C C . ALA A 1 447 ? 13.867 6.848 -35.597 1.00 68.75 447 ALA A C 1
ATOM 3322 O O . ALA A 1 447 ? 13.600 6.995 -34.407 1.00 68.75 447 ALA A O 1
ATOM 3323 N N . TYR A 1 448 ? 14.856 6.053 -36.003 1.00 77.12 448 TYR A N 1
ATOM 3324 C CA . TYR A 1 448 ? 15.786 5.421 -35.072 1.00 77.12 448 TYR A CA 1
ATOM 3325 C C . TYR A 1 448 ? 16.785 6.443 -34.511 1.00 77.12 448 TYR A C 1
ATOM 3327 O O . TYR A 1 448 ? 17.259 7.326 -35.230 1.00 77.12 448 TYR A O 1
ATOM 3335 N N . ASP A 1 449 ? 17.191 6.260 -33.257 1.00 83.94 449 ASP A N 1
ATOM 3336 C CA . ASP A 1 449 ? 18.198 7.098 -32.604 1.00 83.94 449 ASP A CA 1
ATOM 3337 C C . ASP A 1 449 ? 19.505 6.318 -32.325 1.00 83.94 449 ASP A C 1
ATOM 3339 O O . ASP A 1 449 ? 19.484 5.179 -31.858 1.00 83.94 449 ASP A O 1
ATOM 3343 N N . GLU A 1 450 ? 20.662 6.929 -32.638 1.00 87.12 450 GLU A N 1
ATOM 3344 C CA . GLU A 1 450 ? 22.023 6.337 -32.571 1.00 87.12 450 GLU A CA 1
ATOM 3345 C C . GLU A 1 450 ? 22.577 6.133 -31.128 1.00 87.12 450 GLU A C 1
ATOM 3347 O O . GLU A 1 450 ? 23.530 6.807 -30.721 1.00 87.12 450 GLU A O 1
ATOM 3352 N N . GLY A 1 451 ? 21.956 5.305 -30.287 1.00 88.94 451 GLY A N 1
ATOM 3353 C CA . GLY A 1 451 ? 22.310 5.185 -28.865 1.00 88.94 451 GLY A CA 1
ATOM 3354 C C . GLY A 1 451 ? 21.305 4.382 -28.046 1.00 88.94 451 GLY A C 1
ATOM 3355 O O . GLY A 1 451 ? 20.602 3.549 -28.608 1.00 88.94 451 GLY A O 1
ATOM 3356 N N . VAL A 1 452 ? 21.244 4.640 -26.736 1.00 91.31 452 VAL A N 1
ATOM 3357 C CA . VAL A 1 452 ? 20.388 3.951 -25.747 1.00 91.31 452 VAL A CA 1
ATOM 3358 C C . VAL A 1 452 ? 19.506 4.964 -25.007 1.00 91.31 452 VAL A C 1
ATOM 3360 O O . VAL A 1 452 ? 20.013 5.975 -24.521 1.00 91.31 452 VAL A O 1
ATOM 3363 N N . PHE A 1 453 ? 18.207 4.691 -24.860 1.00 93.12 453 PHE A N 1
ATOM 3364 C CA . PHE A 1 453 ? 17.326 5.480 -23.988 1.00 93.12 453 PHE A CA 1
ATOM 3365 C C . PHE A 1 453 ? 17.384 5.008 -22.530 1.00 93.12 453 PHE A C 1
ATOM 3367 O O . PHE A 1 453 ? 17.275 3.810 -22.260 1.00 93.12 453 PHE A O 1
ATOM 3374 N N . ILE A 1 454 ? 17.477 5.961 -21.603 1.00 93.94 454 ILE A N 1
ATOM 3375 C CA . ILE A 1 454 ? 17.299 5.780 -20.154 1.00 93.94 454 ILE A CA 1
ATOM 3376 C C . ILE A 1 454 ? 16.329 6.844 -19.627 1.00 93.94 454 ILE A C 1
ATOM 3378 O O . ILE A 1 454 ? 16.123 7.866 -20.279 1.00 93.94 454 ILE A O 1
ATOM 3382 N N . ARG A 1 455 ? 15.749 6.656 -18.441 1.00 92.25 455 ARG A N 1
ATOM 3383 C CA . ARG A 1 455 ? 14.847 7.644 -17.832 1.00 92.25 455 ARG A CA 1
ATOM 3384 C C . ARG A 1 455 ? 15.154 7.766 -16.345 1.00 92.25 455 ARG A C 1
ATOM 3386 O O . ARG A 1 455 ? 14.861 6.852 -15.583 1.00 92.25 455 ARG A O 1
ATOM 3393 N N . GLU A 1 456 ? 15.776 8.876 -15.955 1.00 92.00 456 GLU A N 1
ATOM 3394 C CA . GLU A 1 456 ? 16.047 9.168 -14.543 1.00 92.00 456 GLU A CA 1
ATOM 3395 C C . GLU A 1 456 ? 14.726 9.491 -13.839 1.00 92.00 456 GLU A C 1
ATOM 3397 O O . GLU A 1 456 ? 14.014 10.370 -14.325 1.00 92.00 456 GLU A O 1
ATOM 3402 N N . PRO A 1 457 ? 14.377 8.819 -12.729 1.00 94.81 457 PRO A N 1
ATOM 3403 C CA . PRO A 1 457 ? 13.075 8.979 -12.098 1.00 94.81 457 PRO A CA 1
ATOM 3404 C C . PRO A 1 457 ? 12.867 10.391 -11.552 1.00 94.81 457 PRO A C 1
ATOM 3406 O O . PRO A 1 457 ? 13.765 10.977 -10.948 1.00 94.81 457 PRO A O 1
ATOM 3409 N N . ALA A 1 458 ? 11.648 10.910 -11.698 1.00 92.38 458 ALA A N 1
ATOM 3410 C CA . ALA A 1 458 ? 11.236 12.107 -10.975 1.00 92.38 458 ALA A CA 1
ATOM 3411 C C . ALA A 1 458 ? 10.894 11.738 -9.525 1.00 92.38 458 ALA A C 1
ATOM 3413 O O . ALA A 1 458 ? 10.236 10.726 -9.284 1.00 92.38 458 ALA A O 1
ATOM 3414 N N . GLN A 1 459 ? 11.301 12.567 -8.567 1.00 93.00 459 GLN A N 1
ATOM 3415 C CA . GLN A 1 459 ? 10.813 12.473 -7.191 1.00 93.00 459 GLN A CA 1
ATOM 3416 C C . GLN A 1 459 ? 9.404 13.063 -7.102 1.00 93.00 459 GLN A C 1
ATOM 3418 O O . GLN A 1 459 ? 9.088 14.056 -7.764 1.00 93.00 459 GLN A O 1
ATOM 3423 N N . GLY A 1 460 ? 8.543 12.441 -6.305 1.00 91.69 460 GLY A N 1
ATOM 3424 C CA . GLY A 1 460 ? 7.164 12.869 -6.111 1.00 91.69 460 GLY A CA 1
ATOM 3425 C C . GLY A 1 460 ? 6.466 12.103 -5.000 1.00 91.69 460 GLY A C 1
ATOM 3426 O O . GLY A 1 460 ? 7.040 11.193 -4.407 1.00 91.69 460 GLY A O 1
ATOM 3427 N N . LYS A 1 461 ? 5.203 12.439 -4.760 1.00 92.50 461 LYS A N 1
ATOM 3428 C CA . LYS A 1 461 ? 4.314 11.764 -3.811 1.00 92.50 461 LYS A CA 1
ATOM 3429 C C . LYS A 1 461 ? 3.029 11.349 -4.514 1.00 92.50 461 LYS A C 1
ATOM 3431 O O . LYS A 1 461 ? 2.545 12.082 -5.378 1.00 92.50 461 LYS A O 1
ATOM 3436 N N . LEU A 1 462 ? 2.489 10.186 -4.154 1.00 92.81 462 LEU A N 1
ATOM 3437 C CA . LEU A 1 462 ? 1.155 9.772 -4.592 1.00 92.81 462 LEU A CA 1
ATOM 3438 C C . LEU A 1 462 ? 0.146 10.283 -3.562 1.00 92.81 462 LEU A C 1
ATOM 3440 O O . LEU A 1 462 ? 0.212 9.892 -2.398 1.00 92.81 462 LEU A O 1
ATOM 3444 N N . LEU A 1 463 ? -0.757 11.151 -4.004 1.00 92.81 463 LEU A N 1
ATOM 3445 C CA . LEU A 1 463 ? -1.864 11.675 -3.213 1.00 92.81 463 LEU A CA 1
ATOM 3446 C C . LEU A 1 463 ? -3.132 10.918 -3.598 1.00 92.81 463 LEU A C 1
ATOM 3448 O O . LEU A 1 463 ? -3.395 10.715 -4.788 1.00 92.81 463 LEU A O 1
ATOM 3452 N N . VAL A 1 464 ? -3.909 10.507 -2.598 1.00 93.12 464 VAL A N 1
ATOM 3453 C CA . VAL A 1 464 ? -5.238 9.921 -2.784 1.00 93.12 464 VAL A CA 1
ATOM 3454 C C . VAL A 1 464 ? -6.238 10.721 -1.961 1.00 93.12 464 VAL A C 1
ATOM 3456 O O . VAL A 1 464 ? -6.160 10.752 -0.734 1.00 93.12 464 VAL A O 1
ATOM 3459 N N . CYS A 1 465 ? -7.207 11.328 -2.637 1.00 92.81 465 CYS A N 1
ATOM 3460 C CA . CYS A 1 465 ? -8.261 12.140 -2.034 1.00 92.81 465 CYS A CA 1
ATOM 3461 C C . CYS A 1 465 ? -9.651 11.682 -2.497 1.00 92.81 465 CYS A C 1
ATOM 3463 O O . CYS A 1 465 ? -9.793 10.821 -3.371 1.00 92.81 465 CYS A O 1
ATOM 3465 N N . ARG A 1 466 ? -10.706 12.254 -1.907 1.00 90.19 466 ARG A N 1
ATOM 3466 C CA . ARG A 1 466 ? -12.079 12.089 -2.413 1.00 90.19 466 ARG A CA 1
ATOM 3467 C C . ARG A 1 466 ? -12.237 12.909 -3.687 1.00 90.19 466 ARG A C 1
ATOM 3469 O O . ARG A 1 466 ? -11.823 14.062 -3.716 1.00 90.19 466 ARG A O 1
ATOM 3476 N N . LYS A 1 467 ? -12.904 12.367 -4.706 1.00 87.44 467 LYS A N 1
ATOM 3477 C CA . LYS A 1 467 ? -13.105 13.069 -5.984 1.00 87.44 467 LYS A CA 1
ATOM 3478 C C . LYS A 1 467 ? -13.845 14.405 -5.841 1.00 87.44 467 LYS A C 1
ATOM 3480 O O . LYS A 1 467 ? -13.517 15.350 -6.544 1.00 87.44 467 LYS A O 1
ATOM 3485 N N . ALA A 1 468 ? -14.777 14.516 -4.893 1.00 81.38 468 ALA A N 1
ATOM 3486 C CA . ALA A 1 468 ? -15.459 15.776 -4.574 1.00 81.38 468 ALA A CA 1
ATOM 3487 C C . ALA A 1 468 ? -14.519 16.896 -4.062 1.00 81.38 468 ALA A C 1
ATOM 3489 O O . ALA A 1 468 ? -14.921 18.054 -4.030 1.00 81.38 468 ALA A O 1
ATOM 3490 N N . LEU A 1 469 ? -13.287 16.551 -3.667 1.00 82.06 469 LEU A N 1
ATOM 3491 C CA . LEU A 1 469 ? -12.238 17.454 -3.173 1.00 82.06 469 LEU A CA 1
ATOM 3492 C C . LEU A 1 469 ? -11.045 17.542 -4.148 1.00 82.06 469 LEU A C 1
ATOM 3494 O O . LEU A 1 469 ? -10.036 18.181 -3.848 1.00 82.06 469 LEU A O 1
ATOM 3498 N N . ALA A 1 470 ? -11.144 16.891 -5.311 1.00 82.44 470 ALA A N 1
ATOM 3499 C CA . ALA A 1 470 ? -10.170 17.025 -6.381 1.00 82.44 470 ALA A CA 1
ATOM 3500 C C . ALA A 1 470 ? -10.408 18.338 -7.141 1.00 82.44 470 ALA A C 1
ATOM 3502 O O . ALA A 1 470 ? -11.535 18.692 -7.484 1.00 82.44 470 ALA A O 1
ATOM 3503 N N . THR A 1 471 ? -9.321 19.046 -7.420 1.00 82.62 471 THR A N 1
ATOM 3504 C CA . THR A 1 471 ? -9.285 20.240 -8.270 1.00 82.62 471 THR A CA 1
ATOM 3505 C C . THR A 1 471 ? -8.596 19.908 -9.592 1.00 82.62 471 THR A C 1
ATOM 3507 O O . THR A 1 471 ? -7.886 18.906 -9.678 1.00 82.62 471 THR A O 1
ATOM 3510 N N . ASP A 1 472 ? -8.684 20.790 -10.590 1.00 76.62 472 ASP A N 1
ATOM 3511 C CA . ASP A 1 472 ? -7.929 20.651 -11.849 1.00 76.62 472 ASP A CA 1
ATOM 3512 C C . ASP A 1 472 ? -6.401 20.549 -11.634 1.00 76.62 472 ASP A C 1
ATOM 3514 O O . ASP A 1 472 ? -5.672 20.060 -12.497 1.00 76.62 472 ASP A O 1
ATOM 3518 N N . VAL A 1 473 ? -5.895 20.974 -10.469 1.00 74.12 473 VAL A N 1
ATOM 3519 C CA . VAL A 1 473 ? -4.473 20.921 -10.080 1.00 74.12 473 VAL A CA 1
ATOM 3520 C C . VAL A 1 473 ? -4.136 19.651 -9.271 1.00 74.12 473 VAL A C 1
ATOM 3522 O O . VAL A 1 473 ? -2.964 19.319 -9.095 1.00 74.12 473 VAL A O 1
ATOM 3525 N N . GLY A 1 474 ? -5.142 18.889 -8.831 1.00 81.00 474 GLY A N 1
ATOM 3526 C CA . GLY A 1 474 ? -5.016 17.661 -8.044 1.00 81.00 474 GLY A CA 1
ATOM 3527 C C . GLY A 1 474 ? -5.741 17.742 -6.698 1.00 81.00 474 GLY A C 1
ATOM 3528 O O . GLY A 1 474 ? -6.666 18.536 -6.520 1.00 81.00 474 GLY A O 1
ATOM 3529 N N . CYS A 1 475 ? -5.328 16.907 -5.746 1.00 84.31 475 CYS A N 1
ATOM 3530 C CA . CYS A 1 475 ? -5.914 16.855 -4.406 1.00 84.31 475 CYS A CA 1
ATOM 3531 C C . CYS A 1 475 ? -5.616 18.112 -3.567 1.00 84.31 475 CYS A C 1
ATOM 3533 O O . CYS A 1 475 ? -4.519 18.675 -3.639 1.00 84.31 475 CYS A O 1
ATOM 3535 N N . ALA A 1 476 ? -6.596 18.542 -2.766 1.00 80.81 476 ALA A N 1
ATOM 3536 C CA . ALA A 1 476 ? -6.445 19.632 -1.807 1.00 80.81 476 ALA A CA 1
ATOM 3537 C C . ALA A 1 476 ? -5.704 19.161 -0.539 1.00 80.81 476 ALA A C 1
ATOM 3539 O O . ALA A 1 476 ? -6.104 18.192 0.099 1.00 80.81 476 ALA A O 1
ATOM 3540 N N . LEU A 1 477 ? -4.649 19.890 -0.157 1.00 67.50 477 LEU A N 1
ATOM 3541 C CA . LEU A 1 477 ? -3.646 19.459 0.834 1.00 67.50 477 LEU A CA 1
ATOM 3542 C C . LEU A 1 477 ? -4.150 19.235 2.266 1.00 67.50 477 LEU A C 1
ATOM 3544 O O . LEU A 1 477 ? -3.431 18.640 3.063 1.00 67.50 477 LEU A O 1
ATOM 3548 N N . GLU A 1 478 ? -5.325 19.751 2.620 1.00 71.44 478 GLU A N 1
ATOM 3549 C CA . GLU A 1 478 ? -5.875 19.628 3.978 1.00 71.44 478 GLU A CA 1
ATOM 3550 C C . GLU A 1 478 ? -6.798 18.402 4.139 1.00 71.44 478 GLU A C 1
ATOM 3552 O O . GLU A 1 478 ? -7.084 18.012 5.268 1.00 71.44 478 GLU A O 1
ATOM 3557 N N . ASP A 1 479 ? -7.197 17.752 3.033 1.00 66.81 479 ASP A N 1
ATOM 3558 C CA . ASP A 1 479 ? -8.185 16.658 2.998 1.00 66.81 479 ASP A CA 1
ATOM 3559 C C . ASP A 1 479 ? -7.678 15.374 2.290 1.00 66.81 479 ASP A C 1
ATOM 3561 O O . ASP A 1 479 ? -8.467 14.538 1.824 1.00 66.81 479 ASP A O 1
ATOM 3565 N N . ASP A 1 480 ? -6.359 15.189 2.187 1.00 71.69 480 ASP A N 1
ATOM 3566 C CA . ASP A 1 480 ? -5.770 13.965 1.632 1.00 71.69 480 ASP A CA 1
ATOM 3567 C C . ASP A 1 480 ? -6.109 12.743 2.515 1.00 71.69 480 ASP A C 1
ATOM 3569 O O . ASP A 1 480 ? -5.805 12.701 3.707 1.00 71.69 480 ASP A O 1
ATOM 3573 N N . LEU A 1 481 ? -6.729 11.710 1.926 1.00 80.81 481 LEU A N 1
ATOM 3574 C CA . LEU A 1 481 ? -7.056 10.455 2.627 1.00 80.81 481 LEU A CA 1
ATOM 3575 C C . LEU A 1 481 ? -5.815 9.586 2.845 1.00 80.81 481 LEU A C 1
ATOM 3577 O O . LEU A 1 481 ? -5.743 8.835 3.816 1.00 80.81 481 LEU A O 1
ATOM 3581 N N . ALA A 1 482 ? -4.860 9.666 1.918 1.00 84.69 482 ALA A N 1
ATOM 3582 C CA . ALA A 1 482 ? -3.526 9.118 2.083 1.00 84.69 482 ALA A CA 1
ATOM 3583 C C . ALA A 1 482 ? -2.510 9.922 1.264 1.00 84.69 482 ALA A C 1
ATOM 3585 O O . ALA A 1 482 ? -2.627 10.042 0.042 1.00 84.69 482 ALA A O 1
ATOM 3586 N N . GLU A 1 483 ? -1.471 10.395 1.946 1.00 88.44 483 GLU A N 1
ATOM 3587 C CA . GLU A 1 483 ? -0.220 10.840 1.341 1.00 88.44 483 GLU A CA 1
ATOM 3588 C C . GLU A 1 483 ? 0.773 9.673 1.410 1.00 88.44 483 GLU A C 1
ATOM 3590 O O . GLU A 1 483 ? 1.180 9.248 2.492 1.00 88.44 483 GLU A O 1
ATOM 3595 N N . VAL A 1 484 ? 1.155 9.117 0.260 1.00 85.81 484 VAL A N 1
ATOM 3596 C CA . VAL A 1 484 ? 2.186 8.073 0.203 1.00 85.81 484 VAL A CA 1
ATOM 3597 C C . VAL A 1 484 ? 3.560 8.734 0.157 1.00 85.81 484 VAL A C 1
ATOM 3599 O O . VAL A 1 484 ? 3.774 9.662 -0.626 1.00 85.81 484 VAL A O 1
ATOM 3602 N N . GLU A 1 485 ? 4.493 8.226 0.969 1.00 85.88 485 GLU A N 1
ATOM 3603 C CA . GLU A 1 485 ? 5.856 8.756 1.103 1.00 85.88 485 GLU A CA 1
ATOM 3604 C C . GLU A 1 485 ? 6.560 9.023 -0.236 1.00 85.88 485 GLU A C 1
ATOM 3606 O O . GLU A 1 485 ? 6.345 8.331 -1.241 1.00 85.88 485 GLU A O 1
ATOM 3611 N N . ALA A 1 486 ? 7.465 10.009 -0.205 1.00 82.50 486 ALA A N 1
ATOM 3612 C CA . ALA A 1 486 ? 8.252 10.438 -1.351 1.00 82.50 486 ALA A CA 1
ATOM 3613 C C . ALA A 1 486 ? 8.917 9.247 -2.060 1.00 82.50 486 ALA A C 1
ATOM 3615 O O . ALA A 1 486 ? 9.656 8.446 -1.480 1.00 82.50 486 ALA A O 1
ATOM 3616 N N . ALA A 1 487 ? 8.627 9.121 -3.349 1.00 88.62 487 ALA A N 1
ATOM 3617 C CA . ALA A 1 487 ? 9.011 7.996 -4.171 1.00 88.62 487 ALA A CA 1
ATOM 3618 C C . ALA A 1 487 ? 9.605 8.457 -5.500 1.00 88.62 487 ALA A C 1
ATOM 3620 O O . ALA A 1 487 ? 9.303 9.527 -6.025 1.00 88.62 487 ALA A O 1
ATOM 3621 N N . ASN A 1 488 ? 10.435 7.584 -6.060 1.00 94.00 488 ASN A N 1
ATOM 3622 C CA . ASN A 1 488 ? 10.941 7.712 -7.410 1.00 94.00 488 ASN A CA 1
ATOM 3623 C C . ASN A 1 488 ? 9.871 7.189 -8.379 1.00 94.00 488 ASN A C 1
ATOM 3625 O O . ASN A 1 488 ? 9.454 6.034 -8.292 1.00 94.00 488 ASN A O 1
ATOM 3629 N N . PHE A 1 489 ? 9.440 8.045 -9.304 1.00 94.06 489 PHE A N 1
ATOM 3630 C CA . PHE A 1 489 ? 8.522 7.742 -10.397 1.00 94.06 489 PHE A CA 1
ATOM 3631 C C . PHE A 1 489 ? 9.316 7.720 -11.712 1.00 94.06 489 PHE A C 1
ATOM 3633 O O . PHE A 1 489 ? 9.429 8.760 -12.372 1.00 94.06 489 PHE A O 1
ATOM 3640 N N . PRO A 1 490 ? 9.871 6.557 -12.118 1.00 94.06 490 PRO A N 1
ATOM 3641 C CA . PRO A 1 490 ? 10.605 6.409 -13.373 1.00 94.06 490 PRO A CA 1
ATOM 3642 C C . PRO A 1 490 ? 9.859 7.030 -14.551 1.00 94.06 490 PRO A C 1
ATOM 3644 O O . PRO A 1 490 ? 10.416 7.832 -15.286 1.00 94.06 490 PRO A O 1
ATOM 3647 N N . GLN A 1 491 ? 8.566 6.731 -14.674 1.00 92.56 491 GLN A N 1
ATOM 3648 C CA . GLN A 1 491 ? 7.712 7.112 -15.796 1.00 92.56 491 GLN A CA 1
ATOM 3649 C C . GLN A 1 491 ? 7.389 8.611 -15.901 1.00 92.56 491 GLN A C 1
ATOM 3651 O O . GLN A 1 491 ? 6.986 9.071 -16.967 1.00 92.56 491 GLN A O 1
ATOM 3656 N N . LEU A 1 492 ? 7.590 9.377 -14.825 1.00 91.25 492 LEU A N 1
ATOM 3657 C CA . LEU A 1 492 ? 7.488 10.844 -14.828 1.00 91.25 492 LEU A CA 1
ATOM 3658 C C . LEU A 1 492 ? 8.853 11.519 -15.026 1.00 91.25 492 LEU A C 1
ATOM 3660 O O . LEU A 1 492 ? 8.943 12.733 -15.184 1.00 91.25 492 LEU A O 1
ATOM 3664 N N . GLY A 1 493 ? 9.920 10.722 -15.023 1.00 89.81 493 GLY A N 1
ATOM 3665 C CA . GLY A 1 493 ? 11.289 11.144 -15.242 1.00 89.81 493 GLY A CA 1
ATOM 3666 C C . GLY A 1 493 ? 11.567 11.666 -16.649 1.00 89.81 493 GLY A C 1
ATOM 3667 O O . GLY A 1 493 ? 10.902 11.284 -17.619 1.00 89.81 493 GLY A O 1
ATOM 3668 N N . GLN A 1 494 ? 12.606 12.492 -16.791 1.00 88.19 494 GLN A N 1
ATOM 3669 C CA . GLN A 1 494 ? 13.057 12.951 -18.104 1.00 88.19 494 GLN A CA 1
ATOM 3670 C C . GLN A 1 494 ? 13.691 11.783 -18.872 1.00 88.19 494 GLN A C 1
ATOM 3672 O O . GLN A 1 494 ? 14.626 11.137 -18.392 1.00 88.19 494 GLN A O 1
ATOM 3677 N N . LEU A 1 495 ? 13.201 11.522 -20.088 1.00 88.50 495 LEU A N 1
ATOM 3678 C CA . LEU A 1 495 ? 13.847 10.573 -20.991 1.00 88.50 495 LEU A CA 1
ATOM 3679 C C . LEU A 1 495 ? 15.170 11.183 -21.467 1.00 88.50 495 LEU A C 1
ATOM 3681 O O . LEU A 1 495 ? 15.181 12.251 -22.080 1.00 88.50 495 LEU A O 1
ATOM 3685 N N . ARG A 1 496 ? 16.282 10.507 -21.186 1.00 89.75 496 ARG A N 1
ATOM 3686 C CA . ARG A 1 496 ? 17.615 10.872 -21.664 1.00 89.75 496 ARG A CA 1
ATOM 3687 C C . ARG A 1 496 ? 18.085 9.868 -22.703 1.00 89.75 496 ARG A C 1
ATOM 3689 O O . ARG A 1 496 ? 17.735 8.689 -22.678 1.00 89.75 496 ARG A O 1
ATOM 3696 N N . PHE A 1 497 ? 18.930 10.349 -23.600 1.00 88.88 497 PHE A N 1
ATOM 3697 C CA . PHE A 1 497 ? 19.456 9.565 -24.700 1.00 88.88 497 PHE A CA 1
ATOM 3698 C C . PHE A 1 497 ? 20.986 9.531 -24.658 1.00 88.88 497 PHE A C 1
ATOM 3700 O O . PHE A 1 497 ? 21.657 10.553 -24.815 1.00 88.88 497 PHE A O 1
ATOM 3707 N N . LEU A 1 498 ? 21.538 8.340 -24.437 1.00 90.19 498 LEU A N 1
ATOM 3708 C CA . LEU A 1 498 ? 22.971 8.083 -24.367 1.00 90.19 498 LEU A CA 1
ATOM 3709 C C . LEU A 1 498 ? 23.481 7.698 -25.758 1.00 90.19 498 LEU A C 1
ATOM 3711 O O . LEU A 1 498 ? 23.423 6.536 -26.165 1.00 90.19 498 LEU A O 1
ATOM 3715 N N . LYS A 1 499 ? 23.961 8.696 -26.505 1.00 90.56 499 LYS A N 1
ATOM 3716 C CA . LYS A 1 499 ? 24.455 8.513 -27.875 1.00 90.56 499 LYS A CA 1
ATOM 3717 C C . LYS A 1 499 ? 25.673 7.582 -27.917 1.00 90.56 499 LYS A C 1
ATOM 3719 O O . LYS A 1 499 ? 26.688 7.862 -27.281 1.00 90.56 499 LYS A O 1
ATOM 3724 N N . PHE A 1 500 ? 25.626 6.551 -28.762 1.00 88.81 500 PHE A N 1
ATOM 3725 C CA . PHE A 1 500 ? 26.749 5.643 -28.999 1.00 88.81 500 PHE A CA 1
ATOM 3726 C C . PHE A 1 500 ? 27.152 5.618 -30.474 1.00 88.81 500 PHE A C 1
ATOM 3728 O O . PHE A 1 500 ? 26.431 5.116 -31.338 1.00 88.81 500 PHE A O 1
ATOM 3735 N N . LYS A 1 501 ? 28.345 6.152 -30.757 1.00 88.44 501 LYS A N 1
ATOM 3736 C CA . LYS A 1 501 ? 28.937 6.170 -32.098 1.00 88.44 501 LYS A CA 1
ATOM 3737 C C . LYS A 1 501 ? 30.426 5.864 -32.052 1.00 88.44 501 LYS A C 1
ATOM 3739 O O . LYS A 1 501 ? 31.212 6.603 -31.440 1.00 88.44 501 LYS A O 1
ATOM 3744 N N . VAL A 1 502 ? 30.803 4.802 -32.757 1.00 86.31 502 VAL A N 1
ATOM 3745 C CA . VAL A 1 502 ? 32.190 4.373 -32.935 1.00 86.31 502 VAL A CA 1
ATOM 3746 C C . VAL A 1 502 ? 32.641 4.760 -34.348 1.00 86.31 502 VAL A C 1
ATOM 3748 O O . VAL A 1 502 ? 32.191 4.146 -35.328 1.00 86.31 502 VAL A O 1
ATOM 3751 N N . PRO A 1 503 ? 33.471 5.815 -34.486 1.00 82.94 503 PRO A N 1
ATOM 3752 C CA . PRO A 1 503 ? 34.060 6.178 -35.770 1.00 82.94 503 PRO A CA 1
ATOM 3753 C C . PRO A 1 503 ? 35.060 5.098 -36.217 1.00 82.94 503 PRO A C 1
ATOM 3755 O O . PRO A 1 503 ? 35.304 4.124 -35.506 1.00 82.94 503 PRO A O 1
ATOM 3758 N N . MET A 1 504 ? 35.622 5.241 -37.414 1.00 79.38 504 MET A N 1
ATOM 3759 C CA . MET A 1 504 ? 36.660 4.321 -37.891 1.00 79.38 504 MET A CA 1
ATOM 3760 C C . MET A 1 504 ? 37.906 4.343 -36.991 1.00 79.38 504 MET A C 1
ATOM 3762 O O . MET A 1 504 ? 38.252 5.386 -36.432 1.00 79.38 504 MET A O 1
ATOM 3766 N N . PHE A 1 505 ? 38.574 3.193 -36.884 1.00 79.94 505 PHE A N 1
ATOM 3767 C CA . PHE A 1 505 ? 39.842 2.978 -36.167 1.00 79.94 505 PHE A CA 1
ATOM 3768 C C . PHE A 1 505 ? 39.826 3.292 -34.660 1.00 79.94 505 PHE A C 1
ATOM 3770 O O . PHE A 1 505 ? 40.878 3.378 -34.028 1.00 79.94 505 PHE A O 1
ATOM 3777 N N . GLN A 1 506 ? 38.644 3.439 -34.064 1.00 82.75 506 GLN A N 1
ATOM 3778 C CA . GLN A 1 506 ? 38.470 3.517 -32.616 1.00 82.75 506 GLN A CA 1
ATOM 3779 C C . GLN A 1 506 ? 37.732 2.270 -32.145 1.00 82.75 506 GLN A C 1
ATOM 3781 O O . GLN A 1 506 ? 36.801 1.821 -32.811 1.00 82.75 506 GLN A O 1
ATOM 3786 N N . ALA A 1 507 ? 38.113 1.749 -30.982 1.00 85.88 507 ALA A N 1
ATOM 3787 C CA . ALA A 1 507 ? 37.234 0.889 -30.209 1.00 85.88 507 ALA A CA 1
ATOM 3788 C C . ALA A 1 507 ? 36.597 1.722 -29.090 1.00 85.88 507 ALA A C 1
ATOM 3790 O O . ALA A 1 507 ? 37.198 2.686 -28.596 1.00 85.88 507 ALA A O 1
ATOM 3791 N N . LYS A 1 508 ? 35.347 1.413 -28.743 1.00 90.19 508 LYS A N 1
ATOM 3792 C CA . LYS A 1 508 ? 34.647 2.069 -27.635 1.00 90.19 508 LYS A CA 1
ATOM 3793 C C . LYS A 1 508 ? 33.792 1.088 -26.862 1.00 90.19 508 LYS A C 1
ATOM 3795 O O . LYS A 1 508 ? 33.045 0.312 -27.460 1.00 90.19 508 LYS A O 1
ATOM 3800 N N . ASP A 1 509 ? 33.818 1.272 -25.550 1.00 89.50 509 ASP A N 1
ATOM 3801 C CA . ASP A 1 509 ? 33.026 0.526 -24.591 1.00 89.50 509 ASP A CA 1
ATOM 3802 C C . ASP A 1 509 ? 32.062 1.490 -23.888 1.00 89.50 509 ASP A C 1
ATOM 3804 O O . ASP A 1 509 ? 32.485 2.456 -23.244 1.00 89.50 509 ASP A O 1
ATOM 3808 N N . LEU A 1 510 ? 30.765 1.225 -24.000 1.00 92.00 510 LEU A N 1
ATOM 3809 C CA . LEU A 1 510 ? 29.695 1.864 -23.244 1.00 92.00 510 LEU A CA 1
ATOM 3810 C C . LEU A 1 510 ? 29.253 0.920 -22.124 1.00 92.00 510 LEU A C 1
ATOM 3812 O O . LEU A 1 510 ? 28.928 -0.236 -22.381 1.00 92.00 510 LEU A O 1
ATOM 3816 N N . GLY A 1 511 ? 29.206 1.423 -20.895 1.00 93.25 511 GLY A N 1
ATOM 3817 C CA . GLY A 1 511 ? 28.584 0.739 -19.765 1.00 93.25 511 GLY A CA 1
ATOM 3818 C C . GLY A 1 511 ? 27.531 1.632 -19.126 1.00 93.25 511 GLY A C 1
ATOM 3819 O O . GLY A 1 511 ? 27.848 2.739 -18.690 1.00 93.25 511 GLY A O 1
ATOM 3820 N N . VAL A 1 512 ? 26.294 1.146 -19.064 1.00 95.19 512 VAL A N 1
ATOM 3821 C CA . VAL A 1 512 ? 25.153 1.795 -18.405 1.00 95.19 512 VAL A CA 1
ATOM 3822 C C . VAL A 1 512 ? 24.647 0.858 -17.317 1.00 95.19 512 VAL A C 1
ATOM 3824 O O . VAL A 1 512 ? 24.329 -0.289 -17.614 1.00 95.19 512 VAL A O 1
ATOM 3827 N N . PHE A 1 513 ? 24.559 1.335 -16.078 1.00 95.94 513 PHE A N 1
ATOM 3828 C CA . PHE A 1 513 ? 24.071 0.577 -14.925 1.00 95.94 513 PHE A CA 1
ATOM 3829 C C . PHE A 1 513 ? 22.962 1.381 -14.252 1.00 95.94 513 PHE A C 1
ATOM 3831 O O . PHE A 1 513 ? 23.161 2.550 -13.910 1.00 95.94 513 PHE A O 1
ATOM 3838 N N . LEU A 1 514 ? 21.797 0.759 -14.105 1.00 96.38 514 LEU A N 1
ATOM 3839 C CA . LEU A 1 514 ? 20.583 1.348 -13.559 1.00 96.38 514 LEU A CA 1
ATOM 3840 C C . LEU A 1 514 ? 20.175 0.582 -12.302 1.00 96.38 514 LEU A C 1
ATOM 3842 O O . LEU A 1 514 ? 20.240 -0.647 -12.284 1.00 96.38 514 LEU A O 1
ATOM 3846 N N . SER A 1 515 ? 19.684 1.302 -11.298 1.00 97.19 515 SER A N 1
ATOM 3847 C CA . SER A 1 515 ? 18.979 0.710 -10.162 1.00 97.19 515 SER A CA 1
ATOM 3848 C C . SER A 1 515 ? 17.596 0.184 -10.581 1.00 97.19 515 SER A C 1
ATOM 3850 O O . SER A 1 515 ? 17.093 0.480 -11.667 1.00 97.19 515 SER A O 1
ATOM 3852 N N . ALA A 1 516 ? 16.926 -0.575 -9.707 1.00 95.88 516 ALA A N 1
ATOM 3853 C CA . ALA A 1 516 ? 15.601 -1.149 -9.989 1.00 95.88 516 ALA A CA 1
ATOM 3854 C C . ALA A 1 516 ? 14.505 -0.095 -10.289 1.00 95.88 516 ALA A C 1
ATOM 3856 O O . ALA A 1 516 ? 13.514 -0.406 -10.951 1.00 95.88 516 ALA A O 1
ATOM 3857 N N . ASP A 1 517 ? 14.707 1.147 -9.839 1.00 95.12 517 ASP A N 1
ATOM 3858 C CA . ASP A 1 517 ? 13.882 2.334 -10.098 1.00 95.12 517 ASP A CA 1
ATOM 3859 C C . ASP A 1 517 ? 14.405 3.215 -11.256 1.00 95.12 517 ASP A C 1
ATOM 3861 O O . ASP A 1 517 ? 13.946 4.338 -11.451 1.00 95.12 517 ASP A O 1
ATOM 3865 N N . GLY A 1 518 ? 15.366 2.728 -12.044 1.00 94.50 518 GLY A N 1
ATOM 3866 C CA . GLY A 1 518 ? 15.821 3.364 -13.285 1.00 94.50 518 GLY A CA 1
ATOM 3867 C C . GLY A 1 518 ? 16.773 4.543 -13.108 1.00 94.50 518 GLY A C 1
ATOM 3868 O O . GLY A 1 518 ? 17.223 5.106 -14.108 1.00 94.50 518 GLY A O 1
ATOM 3869 N N . ARG A 1 519 ? 17.120 4.915 -11.871 1.00 95.88 519 ARG A N 1
ATOM 3870 C CA . ARG A 1 519 ? 18.168 5.907 -11.619 1.00 95.88 519 ARG A CA 1
ATOM 3871 C C . ARG A 1 519 ? 19.511 5.371 -12.126 1.00 95.88 519 ARG A C 1
ATOM 3873 O O . ARG A 1 519 ? 19.854 4.206 -11.944 1.00 95.88 519 ARG A O 1
ATOM 3880 N N . LEU A 1 520 ? 20.273 6.245 -12.775 1.00 95.50 520 LEU A N 1
ATOM 3881 C CA . LEU A 1 520 ? 21.593 5.926 -13.303 1.00 95.50 520 LEU A CA 1
ATOM 3882 C C . LEU A 1 520 ? 22.599 5.803 -12.148 1.00 95.50 520 LEU A C 1
ATOM 3884 O O . LEU A 1 520 ? 22.960 6.804 -11.535 1.00 95.50 520 LEU A O 1
ATOM 3888 N N . GLU A 1 521 ? 23.046 4.584 -11.846 1.00 93.88 521 GLU A N 1
ATOM 3889 C CA . GLU A 1 521 ? 24.067 4.330 -10.817 1.00 93.88 521 GLU A CA 1
ATOM 3890 C C . GLU A 1 521 ? 25.477 4.557 -11.364 1.00 93.88 521 GLU A C 1
ATOM 3892 O O . GLU A 1 521 ? 26.338 5.129 -10.696 1.00 93.88 521 GLU A O 1
ATOM 3897 N N . ARG A 1 522 ? 25.726 4.102 -12.598 1.00 94.12 522 ARG A N 1
ATOM 3898 C CA . ARG A 1 522 ? 27.031 4.226 -13.248 1.00 94.12 522 ARG A CA 1
ATOM 3899 C C . ARG A 1 522 ? 26.878 4.363 -14.755 1.00 94.12 522 ARG A C 1
ATOM 3901 O O . ARG A 1 522 ? 26.171 3.595 -15.400 1.00 94.12 522 ARG A O 1
ATOM 3908 N N . TYR A 1 523 ? 27.626 5.303 -15.315 1.00 94.56 523 TYR A N 1
ATOM 3909 C CA . TYR A 1 523 ? 27.811 5.471 -16.750 1.00 94.56 523 TYR A CA 1
ATOM 3910 C C . TYR A 1 523 ? 29.302 5.579 -17.055 1.00 94.56 523 TYR A C 1
ATOM 3912 O O . TYR A 1 523 ? 30.029 6.300 -16.368 1.00 94.56 523 TYR A O 1
ATOM 3920 N N . TYR A 1 524 ? 29.765 4.886 -18.090 1.00 90.94 524 TYR A N 1
ATOM 3921 C CA . TYR A 1 524 ? 31.056 5.172 -18.704 1.00 90.94 524 TYR A CA 1
ATOM 3922 C C . TYR A 1 524 ? 30.993 5.017 -20.219 1.00 90.94 524 TYR A C 1
ATOM 3924 O O . TYR A 1 524 ? 30.325 4.129 -20.744 1.00 90.94 524 TYR A O 1
ATOM 3932 N N . LEU A 1 525 ? 31.770 5.851 -20.907 1.00 91.50 525 LEU A N 1
ATOM 3933 C CA . LEU A 1 525 ? 32.118 5.683 -22.311 1.00 91.50 525 LEU A CA 1
ATOM 3934 C C . LEU A 1 525 ? 33.646 5.717 -22.404 1.00 91.50 525 LEU A C 1
ATOM 3936 O O . LEU A 1 525 ? 34.255 6.779 -22.291 1.00 91.50 525 LEU A O 1
ATOM 3940 N N . LYS A 1 526 ? 34.271 4.548 -22.546 1.00 88.75 526 LYS A N 1
ATOM 3941 C CA . LYS A 1 526 ? 35.728 4.402 -22.639 1.00 88.75 526 LYS A CA 1
ATOM 3942 C C . LYS A 1 526 ? 36.118 4.228 -24.098 1.00 88.75 526 LYS A C 1
ATOM 3944 O O . LYS A 1 526 ? 35.584 3.353 -24.767 1.00 88.75 526 LYS A O 1
ATOM 3949 N N . SER A 1 527 ? 37.074 5.013 -24.583 1.00 84.88 527 SER A N 1
ATOM 3950 C CA . SER A 1 527 ? 37.759 4.701 -25.841 1.00 84.88 527 SER A CA 1
ATOM 3951 C C . SER A 1 527 ? 38.842 3.665 -25.557 1.00 84.88 527 SER A C 1
ATOM 3953 O O . SER A 1 527 ? 39.840 3.978 -24.907 1.00 84.88 527 SER A O 1
ATOM 3955 N N . THR A 1 528 ? 38.650 2.435 -26.020 1.00 75.19 528 THR A N 1
ATOM 3956 C CA . THR A 1 528 ? 39.647 1.366 -25.936 1.00 75.19 528 THR A CA 1
ATOM 3957 C C . THR A 1 528 ? 40.682 1.549 -27.053 1.00 75.19 528 THR A C 1
ATOM 3959 O O . THR A 1 528 ? 40.347 1.779 -28.217 1.00 75.19 528 THR A O 1
ATOM 3962 N N . LYS A 1 529 ? 41.978 1.497 -26.717 1.00 64.44 529 LYS A N 1
ATOM 3963 C CA . LYS A 1 529 ? 43.096 1.796 -27.640 1.00 64.44 529 LYS A CA 1
ATOM 3964 C C . LYS A 1 529 ? 43.425 0.649 -28.620 1.00 64.44 529 LYS A C 1
ATOM 3966 O O . LYS A 1 529 ? 44.589 0.421 -28.949 1.00 64.44 529 LYS A O 1
ATOM 3971 N N . ALA A 1 530 ? 42.414 -0.060 -29.120 1.00 56.41 530 ALA A N 1
ATOM 3972 C CA . ALA A 1 530 ? 42.603 -1.295 -29.887 1.00 56.41 530 ALA A CA 1
ATOM 3973 C C . ALA A 1 530 ? 43.542 -1.142 -31.103 1.00 56.41 530 ALA A C 1
ATOM 3975 O O . ALA A 1 530 ? 44.378 -2.006 -31.346 1.00 56.41 530 ALA A O 1
ATOM 3976 N N . ALA A 1 531 ? 43.464 -0.028 -31.842 1.00 49.84 531 ALA A N 1
ATOM 3977 C CA . ALA A 1 531 ? 44.190 0.124 -33.107 1.00 49.84 531 ALA A CA 1
ATOM 3978 C C . ALA A 1 531 ? 45.695 0.445 -32.970 1.00 49.84 531 ALA A C 1
ATOM 3980 O O . ALA A 1 531 ? 46.480 -0.003 -33.802 1.00 49.84 531 ALA A O 1
ATOM 3981 N N . LEU A 1 532 ? 46.114 1.217 -31.956 1.00 43.81 532 LEU A N 1
ATOM 3982 C CA . LEU A 1 532 ? 47.513 1.667 -31.832 1.00 43.81 532 LEU A CA 1
ATOM 3983 C C . LEU A 1 532 ? 48.352 0.745 -30.935 1.00 43.81 532 LEU A C 1
ATOM 3985 O O . LEU A 1 532 ? 49.537 0.541 -31.197 1.00 43.81 532 LEU A O 1
ATOM 3989 N N . GLU A 1 533 ? 47.741 0.157 -29.902 1.00 46.47 533 GLU A N 1
ATOM 3990 C CA . GLU A 1 533 ? 48.433 -0.789 -29.021 1.00 46.47 533 GLU A CA 1
ATOM 3991 C C . GLU A 1 533 ? 48.564 -2.175 -29.674 1.00 46.47 533 GLU A C 1
ATOM 3993 O O . GLU A 1 533 ? 49.626 -2.773 -29.560 1.00 46.47 533 GLU A O 1
ATOM 3998 N N . ALA A 1 534 ? 47.607 -2.653 -30.484 1.00 50.47 534 ALA A N 1
ATOM 3999 C CA . ALA A 1 534 ? 47.799 -3.894 -31.254 1.00 50.47 534 ALA A CA 1
ATOM 4000 C C . ALA A 1 534 ? 48.938 -3.794 -32.294 1.00 50.47 534 ALA A C 1
ATOM 4002 O O . ALA A 1 534 ? 49.672 -4.757 -32.505 1.00 50.47 534 ALA A O 1
ATOM 4003 N N . ALA A 1 535 ? 49.129 -2.614 -32.896 1.00 43.00 535 ALA A N 1
ATOM 4004 C CA . ALA A 1 535 ? 50.198 -2.348 -33.862 1.00 43.00 535 ALA A CA 1
ATOM 4005 C C . ALA A 1 535 ? 51.600 -2.199 -33.229 1.00 43.00 535 ALA A C 1
ATOM 4007 O O . ALA A 1 535 ? 52.592 -2.175 -33.953 1.00 43.00 535 ALA A O 1
ATOM 4008 N N . THR A 1 536 ? 51.693 -2.082 -31.898 1.00 42.97 536 THR A N 1
ATOM 4009 C CA . THR A 1 536 ? 52.962 -1.886 -31.165 1.00 42.97 536 THR A CA 1
ATOM 4010 C C . THR A 1 536 ? 53.272 -3.020 -30.182 1.00 42.97 536 THR A C 1
ATOM 4012 O O . THR A 1 536 ? 54.434 -3.376 -30.001 1.00 42.97 536 THR A O 1
ATOM 4015 N N . ALA A 1 537 ? 52.255 -3.665 -29.607 1.00 44.25 537 ALA A N 1
ATOM 4016 C CA . ALA A 1 537 ? 52.391 -4.806 -28.699 1.00 44.25 537 ALA A CA 1
ATOM 4017 C C . ALA A 1 537 ? 52.834 -6.102 -29.399 1.00 44.25 537 ALA A C 1
ATOM 4019 O O . ALA A 1 537 ? 53.418 -6.973 -28.748 1.00 44.25 537 ALA A O 1
ATOM 4020 N N . SER A 1 538 ? 52.619 -6.218 -30.715 1.00 47.59 538 SER A N 1
ATOM 4021 C CA . SER A 1 538 ? 53.125 -7.322 -31.546 1.00 47.59 538 SER A CA 1
ATOM 4022 C C . SER A 1 538 ? 54.658 -7.420 -31.564 1.00 47.59 538 SER A C 1
ATOM 4024 O O . SER A 1 538 ? 55.192 -8.477 -31.889 1.00 47.59 538 SER A O 1
ATOM 4026 N N . ALA A 1 539 ? 55.364 -6.360 -31.154 1.00 40.59 539 ALA A N 1
ATOM 4027 C CA . ALA A 1 539 ? 56.816 -6.342 -30.989 1.00 40.59 539 ALA A CA 1
ATOM 4028 C C . ALA A 1 539 ? 57.307 -6.667 -29.558 1.00 40.59 539 ALA A C 1
ATOM 4030 O O . ALA A 1 539 ? 58.517 -6.773 -29.368 1.00 40.59 539 ALA A O 1
ATOM 4031 N N . ALA A 1 540 ? 56.423 -6.806 -28.553 1.00 43.44 540 ALA A N 1
ATOM 4032 C CA . ALA A 1 540 ? 56.834 -6.832 -27.137 1.00 43.44 540 ALA A CA 1
ATOM 4033 C C . ALA A 1 540 ? 56.165 -7.892 -26.228 1.00 43.44 540 ALA A C 1
ATOM 4035 O O . ALA A 1 540 ? 56.814 -8.401 -25.316 1.00 43.44 540 ALA A O 1
ATOM 4036 N N . ASN A 1 541 ? 54.892 -8.252 -26.432 1.00 45.53 541 ASN A N 1
ATOM 4037 C CA . ASN A 1 541 ? 54.069 -8.824 -25.343 1.00 45.53 541 ASN A CA 1
ATOM 4038 C C . ASN A 1 541 ? 53.981 -10.365 -25.252 1.00 45.53 541 ASN A C 1
ATOM 4040 O O . ASN A 1 541 ? 53.089 -10.893 -24.585 1.00 45.53 541 ASN A O 1
ATOM 4044 N N . ALA A 1 542 ? 54.909 -11.101 -25.871 1.00 41.94 542 ALA A N 1
ATOM 4045 C CA . ALA A 1 542 ? 54.887 -12.571 -25.888 1.00 41.94 542 ALA A CA 1
ATOM 4046 C C . ALA A 1 542 ? 55.367 -13.256 -24.585 1.00 41.94 542 ALA A C 1
ATOM 4048 O O . ALA A 1 542 ? 55.182 -14.463 -24.450 1.00 41.94 542 ALA A O 1
ATOM 4049 N N . ALA A 1 543 ? 55.988 -12.527 -23.646 1.00 38.91 543 ALA A N 1
ATOM 4050 C CA . ALA A 1 543 ? 56.653 -13.119 -22.472 1.00 38.91 543 ALA A CA 1
ATOM 4051 C C . ALA A 1 543 ? 56.049 -12.747 -21.101 1.00 38.91 543 ALA A C 1
ATOM 4053 O O . ALA A 1 543 ? 56.180 -13.518 -20.156 1.00 38.91 543 ALA A O 1
ATOM 4054 N N . THR A 1 544 ? 55.396 -11.590 -20.966 1.00 49.38 544 THR A N 1
ATOM 4055 C CA . THR A 1 544 ? 54.919 -11.056 -19.669 1.00 49.38 544 THR A CA 1
ATOM 4056 C C . THR A 1 544 ? 53.436 -11.310 -19.396 1.00 49.38 544 THR A C 1
ATOM 4058 O O . THR A 1 544 ? 53.024 -11.462 -18.250 1.00 49.38 544 THR A O 1
ATOM 4061 N N . THR A 1 545 ? 52.618 -11.421 -20.443 1.00 49.16 545 THR A N 1
ATOM 4062 C CA . THR A 1 545 ? 51.147 -11.388 -20.344 1.00 49.16 545 THR A CA 1
ATOM 4063 C C . THR A 1 545 ? 50.497 -12.599 -19.663 1.00 49.16 545 THR A C 1
ATOM 4065 O O . THR A 1 545 ? 49.335 -12.508 -19.274 1.00 49.16 545 THR A O 1
ATOM 4068 N N . MET A 1 546 ? 51.209 -13.718 -19.479 1.00 44.50 546 MET A N 1
ATOM 4069 C CA . MET A 1 546 ? 50.683 -14.885 -18.754 1.00 44.50 546 MET A CA 1
ATOM 4070 C C . MET A 1 546 ? 50.863 -14.818 -17.231 1.00 44.50 546 MET A C 1
ATOM 4072 O O . MET A 1 546 ? 50.095 -15.475 -16.534 1.00 44.50 546 MET A O 1
ATOM 4076 N N . ALA A 1 547 ? 51.818 -14.041 -16.708 1.00 48.81 547 ALA A N 1
ATOM 4077 C CA . ALA A 1 547 ? 52.020 -13.908 -15.262 1.00 48.81 547 ALA A CA 1
ATOM 4078 C C . ALA A 1 547 ? 50.944 -12.993 -14.649 1.00 48.81 547 ALA A C 1
ATOM 4080 O O . ALA A 1 547 ? 50.107 -13.446 -13.864 1.00 48.81 547 ALA A O 1
ATOM 4081 N N . ASP A 1 548 ? 50.877 -11.745 -15.122 1.00 51.47 548 ASP A N 1
ATOM 4082 C CA . ASP A 1 548 ? 49.950 -10.714 -14.632 1.00 51.47 548 ASP A CA 1
ATOM 4083 C C . ASP A 1 548 ? 48.469 -11.132 -14.768 1.00 51.47 548 ASP A C 1
ATOM 4085 O O . ASP A 1 548 ? 47.614 -10.761 -13.961 1.00 51.47 548 ASP A O 1
ATOM 4089 N N . ALA A 1 549 ? 48.143 -11.938 -15.787 1.00 49.25 549 ALA A N 1
ATOM 4090 C CA . ALA A 1 549 ? 46.786 -12.429 -16.028 1.00 49.25 549 ALA A CA 1
ATOM 4091 C C . ALA A 1 549 ? 46.342 -13.549 -15.067 1.00 49.25 549 ALA A C 1
ATOM 4093 O O . ALA A 1 549 ? 45.135 -13.766 -14.923 1.00 49.25 549 ALA A O 1
ATOM 4094 N N . MET A 1 550 ? 47.269 -14.262 -14.414 1.00 55.47 550 MET A N 1
ATOM 4095 C CA . MET A 1 550 ? 46.926 -15.228 -13.363 1.00 55.47 550 MET A CA 1
ATOM 4096 C C . MET A 1 550 ? 46.745 -14.527 -12.015 1.00 55.47 550 MET A C 1
ATOM 4098 O O . MET A 1 550 ? 45.710 -14.712 -11.377 1.00 55.47 550 MET A O 1
ATOM 4102 N N . GLU A 1 551 ? 47.675 -13.647 -11.635 1.00 61.06 551 GLU A N 1
ATOM 4103 C CA . GLU A 1 551 ? 47.625 -12.903 -10.366 1.00 61.06 551 GLU A CA 1
ATOM 4104 C C . GLU A 1 551 ? 46.362 -12.026 -10.254 1.00 61.06 551 GLU A C 1
ATOM 4106 O O . GLU A 1 551 ? 45.692 -11.983 -9.215 1.00 61.06 551 GLU A O 1
ATOM 4111 N N . LYS A 1 552 ? 45.943 -11.407 -11.366 1.00 64.44 552 LYS A N 1
ATOM 4112 C CA . LYS A 1 552 ? 44.698 -10.633 -11.413 1.00 64.44 552 LYS A CA 1
ATOM 4113 C C . LYS A 1 552 ? 43.430 -11.492 -11.271 1.00 64.44 552 LYS A C 1
ATOM 4115 O O . LYS A 1 552 ? 42.473 -11.077 -10.627 1.00 64.44 552 LYS A O 1
ATOM 4120 N N . ARG A 1 553 ? 43.415 -12.709 -11.825 1.00 60.66 553 ARG A N 1
ATOM 4121 C CA . ARG A 1 553 ? 42.273 -13.635 -11.680 1.00 60.66 553 ARG A CA 1
ATOM 4122 C C . ARG A 1 553 ? 42.165 -14.213 -10.274 1.00 60.66 553 ARG A C 1
ATOM 4124 O O . ARG A 1 553 ? 41.063 -14.518 -9.820 1.00 60.66 553 ARG A O 1
ATOM 4131 N N . GLU A 1 554 ? 43.292 -14.387 -9.592 1.00 58.25 554 GLU A N 1
ATOM 4132 C CA . GLU A 1 554 ? 43.305 -14.901 -8.225 1.00 58.25 554 GLU A CA 1
ATOM 4133 C C . GLU A 1 554 ? 42.863 -13.837 -7.208 1.00 58.25 554 GLU A C 1
ATOM 4135 O O . GLU A 1 554 ? 42.124 -14.153 -6.277 1.00 58.25 554 GLU A O 1
ATOM 4140 N N . THR A 1 555 ? 43.218 -12.569 -7.432 1.00 62.69 555 THR A N 1
ATOM 4141 C CA . THR A 1 555 ? 42.722 -11.438 -6.627 1.00 62.69 555 THR A CA 1
ATOM 4142 C C . THR A 1 555 ? 41.225 -11.180 -6.834 1.00 62.69 555 THR A C 1
ATOM 4144 O O . THR A 1 555 ? 40.507 -11.055 -5.844 1.00 62.69 555 THR A O 1
ATOM 4147 N N . GLU A 1 556 ? 40.720 -11.217 -8.075 1.00 67.44 556 GLU A N 1
ATOM 4148 C CA . GLU A 1 556 ? 39.275 -11.118 -8.363 1.00 67.44 556 GLU A CA 1
ATOM 4149 C C . GLU A 1 556 ? 38.475 -12.275 -7.715 1.00 67.44 556 GLU A C 1
ATOM 4151 O O . GLU A 1 556 ? 37.449 -12.041 -7.072 1.00 67.44 556 GLU A O 1
ATOM 4156 N N . ARG A 1 557 ? 38.986 -13.520 -7.750 1.00 65.69 557 ARG A N 1
ATOM 4157 C CA . ARG A 1 557 ? 38.353 -14.653 -7.039 1.00 65.69 557 ARG A CA 1
ATOM 4158 C C . ARG A 1 557 ? 38.319 -14.494 -5.519 1.00 65.69 557 ARG A C 1
ATOM 4160 O O . ARG A 1 557 ? 37.377 -14.992 -4.903 1.00 65.69 557 ARG A O 1
ATOM 4167 N N . ARG A 1 558 ? 39.329 -13.866 -4.905 1.00 65.12 558 ARG A N 1
ATOM 4168 C CA . ARG A 1 558 ? 39.340 -13.622 -3.451 1.00 65.12 558 ARG A CA 1
ATOM 4169 C C . ARG A 1 558 ? 38.282 -12.588 -3.065 1.00 65.12 558 ARG A C 1
ATOM 4171 O O . ARG A 1 558 ? 37.497 -12.872 -2.166 1.00 65.12 558 ARG A O 1
ATOM 4178 N N . SER A 1 559 ? 38.160 -11.483 -3.808 1.00 69.62 559 SER A N 1
ATOM 4179 C CA . SER A 1 559 ? 37.107 -10.488 -3.550 1.00 69.62 559 SER A CA 1
ATOM 4180 C C . SER A 1 559 ? 35.690 -11.042 -3.739 1.00 69.62 559 SER A C 1
ATOM 4182 O O . SER A 1 559 ? 34.803 -10.718 -2.951 1.00 69.62 559 SER A O 1
ATOM 4184 N N . ASP A 1 560 ? 35.469 -11.913 -4.729 1.00 67.00 560 ASP A N 1
ATOM 4185 C CA . ASP A 1 560 ? 34.154 -12.533 -4.952 1.00 67.00 560 ASP A CA 1
ATOM 4186 C C . ASP A 1 560 ? 33.780 -13.523 -3.831 1.00 67.00 560 ASP A C 1
ATOM 4188 O O . ASP A 1 560 ? 32.620 -13.588 -3.416 1.00 67.00 560 ASP A O 1
ATOM 4192 N N . LEU A 1 561 ? 34.760 -14.270 -3.303 1.00 67.88 561 LEU A N 1
ATOM 4193 C CA . LEU A 1 561 ? 34.571 -15.171 -2.160 1.00 67.88 561 LEU A CA 1
ATOM 4194 C C . LEU A 1 561 ? 34.300 -14.404 -0.858 1.00 67.88 561 LEU A C 1
ATOM 4196 O O . LEU A 1 561 ? 33.363 -14.751 -0.140 1.00 67.88 561 LEU A O 1
ATOM 4200 N N . GLU A 1 562 ? 35.061 -13.343 -0.580 1.00 71.00 562 GLU A N 1
ATOM 4201 C CA . GLU A 1 562 ? 34.841 -12.463 0.576 1.00 71.00 562 GLU A CA 1
ATOM 4202 C C . GLU A 1 562 ? 33.463 -11.787 0.510 1.00 71.00 562 GLU A C 1
ATOM 4204 O O . GLU A 1 562 ? 32.725 -11.769 1.500 1.00 71.00 562 GLU A O 1
ATOM 4209 N N . TYR A 1 563 ? 33.056 -11.302 -0.669 1.00 69.50 563 TYR A N 1
ATOM 4210 C CA . TYR A 1 563 ? 31.726 -10.728 -0.870 1.00 69.50 563 TYR A CA 1
ATOM 4211 C C . TYR A 1 563 ? 30.617 -11.762 -0.616 1.00 69.50 563 TYR A C 1
ATOM 4213 O O . TYR A 1 563 ? 29.690 -11.481 0.150 1.00 69.50 563 TYR A O 1
ATOM 4221 N N . ALA A 1 564 ? 30.741 -12.974 -1.169 1.00 70.38 564 ALA A N 1
ATOM 4222 C CA . ALA A 1 564 ? 29.778 -14.059 -0.969 1.00 70.38 564 ALA A CA 1
ATOM 4223 C C . ALA A 1 564 ? 29.666 -14.504 0.505 1.00 70.38 564 ALA A C 1
ATOM 4225 O O . ALA A 1 564 ? 28.557 -14.724 0.996 1.00 70.38 564 ALA A O 1
ATOM 4226 N N . GLN A 1 565 ? 30.784 -14.581 1.237 1.00 73.88 565 GLN A N 1
ATOM 4227 C CA . GLN A 1 565 ? 30.789 -14.850 2.682 1.00 73.88 565 GLN A CA 1
ATOM 4228 C C . GLN A 1 565 ? 30.153 -13.695 3.483 1.00 73.88 565 GLN A C 1
ATOM 4230 O O . GLN A 1 565 ? 29.412 -13.932 4.445 1.00 73.88 565 GLN A O 1
ATOM 4235 N N . SER A 1 566 ? 30.359 -12.442 3.061 1.00 74.75 566 SER A N 1
ATOM 4236 C CA . SER A 1 566 ? 29.737 -11.274 3.702 1.00 74.75 566 SER A CA 1
ATOM 4237 C C . SER A 1 566 ? 28.212 -11.238 3.526 1.00 74.75 566 SER A C 1
ATOM 4239 O O . SER A 1 566 ? 27.496 -10.876 4.456 1.00 74.75 566 SER A O 1
ATOM 4241 N N . GLU A 1 567 ? 27.685 -11.650 2.369 1.00 78.44 567 GLU A N 1
ATOM 4242 C CA . GLU A 1 567 ? 26.235 -11.726 2.143 1.00 78.44 567 GLU A CA 1
ATOM 4243 C C . GLU A 1 567 ? 25.606 -12.894 2.915 1.00 78.44 567 GLU A C 1
ATOM 4245 O O . GLU A 1 567 ? 24.547 -12.736 3.526 1.00 78.44 567 GLU A O 1
ATOM 4250 N N . LYS A 1 568 ? 26.283 -14.048 2.976 1.00 78.81 568 LYS A N 1
ATOM 4251 C CA . LYS A 1 568 ? 25.802 -15.224 3.717 1.00 78.81 568 LYS A CA 1
ATOM 4252 C C . LYS A 1 568 ? 25.683 -14.964 5.224 1.00 78.81 568 LYS A C 1
ATOM 4254 O O . LYS A 1 568 ? 24.653 -15.273 5.824 1.00 78.81 568 LYS A O 1
ATOM 4259 N N . SER A 1 569 ? 26.686 -14.317 5.818 1.00 71.38 569 SER A N 1
ATOM 4260 C CA . SER A 1 569 ? 26.668 -13.944 7.241 1.00 71.38 569 SER A CA 1
ATOM 4261 C C . SER A 1 569 ? 25.602 -12.883 7.567 1.00 71.38 569 SER A C 1
ATOM 4263 O O . SER A 1 569 ? 24.931 -12.994 8.598 1.00 71.38 569 SER A O 1
ATOM 4265 N N . LYS A 1 570 ? 25.353 -11.908 6.676 1.00 80.56 570 LYS A N 1
ATOM 4266 C CA . LYS A 1 570 ? 24.218 -10.966 6.804 1.00 80.56 570 LYS A CA 1
ATOM 4267 C C . LYS A 1 570 ? 22.868 -11.684 6.762 1.00 80.56 570 LYS A C 1
ATOM 4269 O O . LYS A 1 570 ? 22.012 -11.391 7.592 1.00 80.56 570 LYS A O 1
ATOM 4274 N N . ALA A 1 571 ? 22.683 -12.630 5.839 1.00 78.81 571 ALA A N 1
ATOM 4275 C CA . ALA A 1 571 ? 21.440 -13.393 5.711 1.00 78.81 571 ALA A CA 1
ATOM 4276 C C . ALA A 1 571 ? 21.143 -14.239 6.964 1.00 78.81 571 ALA A C 1
ATOM 4278 O O . ALA A 1 571 ? 20.023 -14.203 7.474 1.00 78.81 571 ALA A O 1
ATOM 4279 N N . LEU A 1 572 ? 22.154 -14.923 7.516 1.00 77.00 572 LEU A N 1
ATOM 4280 C CA . LEU A 1 572 ? 22.045 -15.642 8.794 1.00 77.00 572 LEU A CA 1
ATOM 4281 C C . LEU A 1 572 ? 21.691 -14.698 9.956 1.00 77.00 572 LEU A C 1
ATOM 4283 O O . LEU A 1 572 ? 20.807 -14.997 10.757 1.00 77.00 572 LEU A O 1
ATOM 4287 N N . THR A 1 573 ? 22.332 -13.528 10.023 1.00 77.38 573 THR A N 1
ATOM 4288 C CA . THR A 1 573 ? 22.059 -12.520 11.065 1.00 77.38 573 THR A CA 1
ATOM 4289 C C . THR A 1 573 ? 20.627 -11.976 10.974 1.00 77.38 573 THR A C 1
ATOM 4291 O O . THR A 1 573 ? 19.969 -11.799 11.999 1.00 77.38 573 THR A O 1
ATOM 4294 N N . ALA A 1 574 ? 20.113 -11.759 9.758 1.00 82.81 574 ALA A N 1
ATOM 4295 C CA . ALA A 1 574 ? 18.738 -11.314 9.534 1.00 82.81 574 ALA A CA 1
ATOM 4296 C C . ALA A 1 574 ? 17.704 -12.365 9.980 1.00 82.81 574 ALA A C 1
ATOM 4298 O O . ALA A 1 574 ? 16.739 -12.007 10.653 1.00 82.81 574 ALA A O 1
ATOM 4299 N N . GLN A 1 575 ? 17.931 -13.654 9.689 1.00 82.12 575 GLN A N 1
ATOM 4300 C CA . GLN A 1 575 ? 17.051 -14.739 10.151 1.00 82.12 575 GLN A CA 1
ATOM 4301 C C . GLN A 1 575 ? 17.009 -14.854 11.681 1.00 82.12 575 GLN A C 1
ATOM 4303 O O . GLN A 1 575 ? 15.933 -15.029 12.250 1.00 82.12 575 GLN A O 1
ATOM 4308 N N . ILE A 1 576 ? 18.151 -14.710 12.364 1.00 76.75 576 ILE A N 1
ATOM 4309 C CA . ILE A 1 576 ? 18.193 -14.706 13.837 1.00 76.75 576 ILE A CA 1
ATOM 4310 C C . ILE A 1 576 ? 17.352 -13.543 14.390 1.00 76.75 576 ILE A C 1
ATOM 4312 O O . ILE A 1 576 ? 16.527 -13.751 15.280 1.00 76.75 576 ILE A O 1
ATOM 4316 N N . ALA A 1 577 ? 17.492 -12.339 13.826 1.00 81.12 577 ALA A N 1
ATOM 4317 C CA . ALA A 1 577 ? 16.714 -11.173 14.244 1.00 81.12 577 ALA A CA 1
ATOM 4318 C C . ALA A 1 577 ? 15.200 -11.332 13.985 1.00 81.12 577 ALA A C 1
ATOM 4320 O O . ALA A 1 577 ? 14.387 -10.889 14.799 1.00 81.12 577 ALA A O 1
ATOM 4321 N N . GLU A 1 578 ? 14.805 -11.980 12.885 1.00 83.88 578 GLU A N 1
ATOM 4322 C CA . GLU A 1 578 ? 13.404 -12.296 12.585 1.00 83.88 578 GLU A CA 1
ATOM 4323 C C . GLU A 1 578 ? 12.815 -13.281 13.608 1.00 83.88 578 GLU A C 1
ATOM 4325 O O . GLU A 1 578 ? 11.754 -13.011 14.176 1.00 83.88 578 GLU A O 1
ATOM 4330 N N . LEU A 1 579 ? 13.532 -14.368 13.922 1.00 74.69 579 LEU A N 1
ATOM 4331 C CA . LEU A 1 579 ? 13.113 -15.360 14.919 1.00 74.69 579 LEU A CA 1
ATOM 4332 C C . LEU A 1 579 ? 13.014 -14.760 16.330 1.00 74.69 579 LEU A C 1
ATOM 4334 O O . LEU A 1 579 ? 12.019 -14.981 17.022 1.00 74.69 579 LEU A O 1
ATOM 4338 N N . GLU A 1 580 ? 13.981 -13.937 16.747 1.00 76.81 580 GLU A N 1
ATOM 4339 C CA . GLU A 1 580 ? 13.900 -13.209 18.018 1.00 76.81 580 GLU A CA 1
ATOM 4340 C C . GLU A 1 580 ? 12.695 -12.260 18.077 1.00 76.81 580 GLU A C 1
ATOM 4342 O O . GLU A 1 580 ? 12.053 -12.124 19.121 1.00 76.81 580 GLU A O 1
ATOM 4347 N N . ASN A 1 581 ? 12.385 -11.569 16.979 1.00 76.44 581 ASN A N 1
ATOM 4348 C CA . ASN A 1 581 ? 11.249 -10.653 16.924 1.00 76.44 581 ASN A CA 1
ATOM 4349 C C . ASN A 1 581 ? 9.913 -11.408 16.917 1.00 76.44 581 ASN A C 1
ATOM 4351 O O . ASN A 1 581 ? 8.979 -10.979 17.596 1.00 76.44 581 ASN A O 1
ATOM 4355 N N . ALA A 1 582 ? 9.834 -12.564 16.253 1.00 72.50 582 ALA A N 1
ATOM 4356 C CA . ALA A 1 582 ? 8.692 -13.471 16.341 1.00 72.50 582 ALA A CA 1
ATOM 4357 C C . ALA A 1 582 ? 8.496 -14.010 17.772 1.00 72.50 582 ALA A C 1
ATOM 4359 O O . ALA A 1 582 ? 7.365 -14.084 18.261 1.00 72.50 582 ALA A O 1
ATOM 4360 N N . GLU A 1 583 ? 9.582 -14.318 18.487 1.00 75.69 583 GLU A N 1
ATOM 4361 C CA . GLU A 1 583 ? 9.528 -14.732 19.892 1.00 75.69 583 GLU A CA 1
ATOM 4362 C C . GLU A 1 583 ? 9.071 -13.583 20.813 1.00 75.69 583 GLU A C 1
ATOM 4364 O O . GLU A 1 583 ? 8.202 -13.780 21.665 1.00 75.69 583 GLU A O 1
ATOM 4369 N N . LYS A 1 584 ? 9.582 -12.358 20.608 1.00 73.50 584 LYS A N 1
ATOM 4370 C CA . LYS A 1 584 ? 9.147 -11.140 21.323 1.00 73.50 584 LYS A CA 1
ATOM 4371 C C . LYS A 1 584 ? 7.662 -10.846 21.070 1.00 73.50 584 LYS A C 1
ATOM 4373 O O . LYS A 1 584 ? 6.925 -10.605 22.024 1.00 73.50 584 LYS A O 1
ATOM 4378 N N . LEU A 1 585 ? 7.190 -10.953 19.825 1.00 71.19 585 LEU A N 1
ATOM 4379 C CA . LEU A 1 585 ? 5.769 -10.830 19.475 1.00 71.19 585 LEU A CA 1
ATOM 4380 C C . LEU A 1 585 ? 4.918 -11.912 20.160 1.00 71.19 585 LEU A C 1
ATOM 4382 O O . LEU A 1 585 ? 3.910 -11.578 20.781 1.00 71.19 585 LEU A O 1
ATOM 4386 N N . ARG A 1 586 ? 5.352 -13.183 20.167 1.00 63.31 586 ARG A N 1
ATOM 4387 C CA . ARG A 1 586 ? 4.674 -14.258 20.922 1.00 63.31 586 ARG A CA 1
ATOM 4388 C C . ARG A 1 586 ? 4.681 -14.036 22.435 1.00 63.31 586 ARG A C 1
ATOM 4390 O O . ARG A 1 586 ? 3.732 -14.459 23.091 1.00 63.31 586 ARG A O 1
ATOM 4397 N N . LYS A 1 587 ? 5.714 -13.412 23.009 1.00 67.75 587 LYS A N 1
ATOM 4398 C CA . LYS A 1 587 ? 5.767 -13.038 24.438 1.00 67.75 587 LYS A CA 1
ATOM 4399 C C . LYS A 1 587 ? 4.797 -11.893 24.761 1.00 67.75 587 LYS A C 1
ATOM 4401 O O . LYS A 1 587 ? 4.175 -11.917 25.817 1.00 67.75 587 LYS A O 1
ATOM 4406 N N . LEU A 1 588 ? 4.616 -10.941 23.843 1.00 65.88 588 LEU A N 1
ATOM 4407 C CA . LEU A 1 588 ? 3.670 -9.823 23.980 1.00 65.88 588 LEU A CA 1
ATOM 4408 C C . LEU A 1 588 ? 2.202 -10.220 23.728 1.00 65.88 588 LEU A C 1
ATOM 4410 O O . LEU A 1 588 ? 1.301 -9.575 24.253 1.00 65.88 588 LEU A O 1
ATOM 4414 N N . GLN A 1 589 ? 1.948 -11.284 22.960 1.00 69.31 589 GLN A N 1
ATOM 4415 C CA . GLN A 1 589 ? 0.600 -11.769 22.619 1.00 69.31 589 GLN A CA 1
ATOM 4416 C C . GLN A 1 589 ? 0.025 -12.823 23.595 1.00 69.31 589 GLN A C 1
ATOM 4418 O O . GLN A 1 589 ? -0.980 -13.458 23.283 1.00 69.31 589 GLN A O 1
ATOM 4423 N N . GLN A 1 590 ? 0.630 -13.044 24.770 1.00 53.94 590 GLN A N 1
ATOM 4424 C CA . GLN A 1 590 ? 0.194 -14.081 25.722 1.00 53.94 590 GLN A CA 1
ATOM 4425 C C . GLN A 1 590 ? -0.710 -13.557 26.861 1.00 53.94 590 GLN A C 1
ATOM 4427 O O . GLN A 1 590 ? -0.218 -12.880 27.765 1.00 53.94 590 GLN A O 1
ATOM 4432 N N . PRO A 1 591 ? -2.001 -13.947 26.914 1.00 46.25 591 PRO A N 1
ATOM 4433 C CA . PRO A 1 591 ? -2.824 -13.834 28.119 1.00 46.25 591 PRO A CA 1
ATOM 4434 C C . PRO A 1 591 ? -2.577 -15.011 29.100 1.00 46.25 591 PRO A C 1
ATOM 4436 O O . PRO A 1 591 ? -2.313 -16.136 28.671 1.00 46.25 591 PRO A O 1
ATOM 4439 N N . PRO A 1 592 ? -2.709 -14.816 30.430 1.00 50.78 592 PRO A N 1
ATOM 4440 C CA . PRO A 1 592 ? -2.302 -15.819 31.422 1.00 50.78 592 PRO A CA 1
ATOM 4441 C C . PRO A 1 592 ? -3.427 -16.788 31.856 1.00 50.78 592 PRO A C 1
ATOM 4443 O O . PRO A 1 592 ? -4.085 -16.579 32.886 1.00 50.78 592 PRO A O 1
ATOM 4446 N N . SER A 1 593 ? -3.610 -17.920 31.160 1.00 45.16 593 SER A N 1
ATOM 4447 C CA . SER A 1 593 ? -4.323 -19.079 31.743 1.00 45.16 593 SER A CA 1
ATOM 4448 C C . SER A 1 593 ? -3.891 -20.459 31.200 1.00 45.16 593 SER A C 1
ATOM 4450 O O . SER A 1 593 ? -2.906 -20.573 30.479 1.00 45.16 593 SER A O 1
ATOM 4452 N N . SER A 1 594 ? -4.520 -21.525 31.704 1.00 52.31 594 SER A N 1
ATOM 4453 C CA . SER A 1 594 ? -3.871 -22.801 32.030 1.00 52.31 594 SER A CA 1
ATOM 4454 C C . SER A 1 594 ? -3.914 -23.899 30.961 1.00 52.31 594 SER A C 1
ATOM 4456 O O . SER A 1 594 ? -4.973 -24.430 30.644 1.00 52.31 594 SER A O 1
ATOM 4458 N N . ASP A 1 595 ? -2.710 -24.314 30.569 1.00 62.16 595 ASP A N 1
ATOM 4459 C CA . ASP A 1 595 ? -2.292 -25.645 30.101 1.00 62.16 595 ASP A CA 1
ATOM 4460 C C . ASP A 1 595 ? -3.001 -26.332 28.910 1.00 62.16 595 ASP A C 1
ATOM 4462 O O . ASP A 1 595 ? -3.490 -27.457 29.012 1.00 62.16 595 ASP A O 1
ATOM 4466 N N . PRO A 1 596 ? -2.895 -25.729 27.717 1.00 49.84 596 PRO A N 1
ATOM 4467 C CA . PRO A 1 596 ? -2.668 -26.434 26.458 1.00 49.84 596 PRO A CA 1
ATOM 4468 C C . PRO A 1 596 ? -1.171 -26.372 26.064 1.00 49.84 596 PRO A C 1
ATOM 4470 O O . PRO A 1 596 ? -0.826 -26.270 24.887 1.00 49.84 596 PRO A O 1
ATOM 4473 N N . LEU A 1 597 ? -0.251 -26.331 27.041 1.00 55.72 597 LEU A N 1
ATOM 4474 C CA . LEU A 1 597 ? 1.104 -25.792 26.839 1.00 55.72 597 LEU A CA 1
ATOM 4475 C C . LEU A 1 597 ? 2.105 -26.771 26.219 1.00 55.72 597 LEU A C 1
ATOM 4477 O O . LEU A 1 597 ? 3.200 -26.345 25.863 1.00 55.72 597 LEU A O 1
ATOM 4481 N N . LYS A 1 598 ? 1.768 -28.057 26.075 1.00 61.31 598 LYS A N 1
ATOM 4482 C CA . LYS A 1 598 ? 2.697 -29.071 25.553 1.00 61.31 598 LYS A CA 1
ATOM 4483 C C . LYS A 1 598 ? 3.187 -28.779 24.116 1.00 61.31 598 LYS A C 1
ATOM 4485 O O . LYS A 1 598 ? 4.381 -28.510 23.990 1.00 61.31 598 LYS A O 1
ATOM 4490 N N . PRO A 1 599 ? 2.327 -28.691 23.077 1.00 56.53 599 PRO A N 1
ATOM 4491 C CA . PRO A 1 599 ? 2.781 -28.386 21.712 1.00 56.53 599 PRO A CA 1
ATOM 4492 C C . PRO A 1 599 ? 3.421 -26.994 21.588 1.00 56.53 599 PRO A C 1
ATOM 4494 O O . PRO A 1 599 ? 4.268 -26.765 20.733 1.00 56.53 599 PRO A O 1
ATOM 4497 N N . LEU A 1 600 ? 3.053 -26.048 22.461 1.00 57.28 600 LEU A N 1
ATOM 4498 C CA . LEU A 1 600 ? 3.596 -24.686 22.453 1.00 57.28 600 LEU A CA 1
ATOM 4499 C C . LEU A 1 600 ? 4.979 -24.578 23.110 1.00 57.28 600 LEU A C 1
ATOM 4501 O O . LEU A 1 600 ? 5.758 -23.718 22.700 1.00 57.28 600 LEU A O 1
ATOM 4505 N N . ARG A 1 601 ? 5.282 -25.436 24.097 1.00 70.19 601 ARG A N 1
ATOM 4506 C CA . ARG A 1 601 ? 6.624 -25.622 24.674 1.00 70.19 601 ARG A CA 1
ATOM 4507 C C . ARG A 1 601 ? 7.515 -26.450 23.759 1.00 70.19 601 ARG A C 1
ATOM 4509 O O . ARG A 1 601 ? 8.679 -26.108 23.622 1.00 70.19 601 ARG A O 1
ATOM 4516 N N . GLU A 1 602 ? 6.967 -27.473 23.105 1.00 71.25 602 GLU A N 1
ATOM 4517 C CA . GLU A 1 602 ? 7.665 -28.238 22.065 1.00 71.25 602 GLU A CA 1
ATOM 4518 C C . GLU A 1 602 ? 8.076 -27.304 20.915 1.00 71.25 602 GLU A C 1
ATOM 4520 O O . GLU A 1 602 ? 9.261 -27.205 20.621 1.00 71.25 602 GLU A O 1
ATOM 4525 N N . ALA A 1 603 ? 7.158 -26.480 20.395 1.00 71.12 603 ALA A N 1
ATOM 4526 C CA . ALA A 1 603 ? 7.484 -25.463 19.391 1.00 71.12 603 ALA A CA 1
ATOM 4527 C C . ALA A 1 603 ? 8.421 -24.346 19.901 1.00 71.12 603 ALA A C 1
ATOM 4529 O O . ALA A 1 603 ? 9.105 -23.713 19.102 1.00 71.12 603 ALA A O 1
ATOM 4530 N N . ALA A 1 604 ? 8.454 -24.041 21.204 1.00 72.81 604 ALA A N 1
ATOM 4531 C CA . ALA A 1 604 ? 9.418 -23.080 21.752 1.00 72.81 604 ALA A CA 1
ATOM 4532 C C . ALA A 1 604 ? 10.829 -23.687 21.817 1.00 72.81 604 ALA A C 1
ATOM 4534 O O . ALA A 1 604 ? 11.772 -23.068 21.335 1.00 72.81 604 ALA A O 1
ATOM 4535 N N . ALA A 1 605 ? 10.949 -24.920 22.319 1.00 77.00 605 ALA A N 1
ATOM 4536 C CA . ALA A 1 605 ? 12.202 -25.669 22.366 1.00 77.00 605 ALA A CA 1
ATOM 4537 C C . ALA A 1 605 ? 12.745 -25.995 20.962 1.00 77.00 605 ALA A C 1
ATOM 4539 O O . ALA A 1 605 ? 13.953 -25.982 20.755 1.00 77.00 605 ALA A O 1
ATOM 4540 N N . GLU A 1 606 ? 11.870 -26.237 19.981 1.00 78.56 606 GLU A N 1
ATOM 4541 C CA . GLU A 1 606 ? 12.247 -26.420 18.574 1.00 78.56 606 GLU A CA 1
ATOM 4542 C C . GLU A 1 606 ? 12.840 -25.135 17.973 1.00 78.56 606 GLU A C 1
ATOM 4544 O O . GLU A 1 606 ? 13.885 -25.185 17.327 1.00 78.56 606 GLU A O 1
ATOM 4549 N N . ASN A 1 607 ? 12.243 -23.968 18.247 1.00 73.25 607 ASN A N 1
ATOM 4550 C CA . ASN A 1 607 ? 12.811 -22.683 17.825 1.00 73.25 607 ASN A CA 1
ATOM 4551 C C . ASN A 1 607 ? 14.124 -22.356 18.559 1.00 73.25 607 ASN A C 1
ATOM 4553 O O . ASN A 1 607 ? 15.059 -21.871 17.931 1.00 73.25 607 ASN A O 1
ATOM 4557 N N . GLU A 1 608 ? 14.231 -22.656 19.855 1.00 82.62 608 GLU A N 1
ATOM 4558 C CA . GLU A 1 608 ? 15.464 -22.480 20.637 1.00 82.62 608 GLU A CA 1
ATOM 4559 C C . GLU A 1 608 ? 16.600 -23.380 20.110 1.00 82.62 608 GLU A C 1
ATOM 4561 O O . GLU A 1 608 ? 17.717 -22.909 19.892 1.00 82.62 608 GLU A O 1
ATOM 4566 N N . ALA A 1 609 ? 16.299 -24.642 19.785 1.00 78.44 609 ALA A N 1
ATOM 4567 C CA . ALA A 1 609 ? 17.231 -25.560 19.132 1.00 78.44 609 ALA A CA 1
ATOM 4568 C C . ALA A 1 609 ? 17.635 -25.087 17.724 1.00 78.44 609 ALA A C 1
ATOM 4570 O O . ALA A 1 609 ? 18.805 -25.189 17.352 1.00 78.44 609 ALA A O 1
ATOM 4571 N N . HIS A 1 610 ? 16.702 -24.527 16.948 1.00 77.94 610 HIS A N 1
ATOM 4572 C CA . HIS A 1 610 ? 16.990 -23.999 15.614 1.00 77.94 610 HIS A CA 1
ATOM 4573 C C . HIS A 1 610 ? 17.860 -22.729 15.672 1.00 77.94 610 HIS A C 1
ATOM 4575 O O . HIS A 1 610 ? 18.811 -22.602 14.901 1.00 77.94 610 HIS A O 1
ATOM 4581 N N . ILE A 1 611 ? 17.621 -21.835 16.640 1.00 77.44 611 ILE A N 1
ATOM 4582 C CA . ILE A 1 611 ? 18.488 -20.677 16.917 1.00 77.44 611 ILE A CA 1
ATOM 4583 C C . ILE A 1 611 ? 19.894 -21.145 17.316 1.00 77.44 611 ILE A C 1
ATOM 4585 O O . ILE A 1 611 ? 20.873 -20.653 16.755 1.00 77.44 611 ILE A O 1
ATOM 4589 N N . ALA A 1 612 ? 20.017 -22.133 18.210 1.00 80.62 612 ALA A N 1
ATOM 4590 C CA . ALA A 1 612 ? 21.312 -22.704 18.587 1.00 80.62 612 ALA A CA 1
ATOM 4591 C C . ALA A 1 612 ? 22.044 -23.332 17.382 1.00 80.62 612 ALA A C 1
ATOM 4593 O O . ALA A 1 612 ? 23.246 -23.122 17.201 1.00 80.62 612 ALA A O 1
ATOM 4594 N N . GLN A 1 613 ? 21.322 -24.033 16.501 1.00 85.88 613 GLN A N 1
ATOM 4595 C CA . GLN A 1 613 ? 21.875 -24.584 15.263 1.00 85.88 613 GLN A CA 1
ATOM 4596 C C . GLN A 1 613 ? 22.399 -23.480 14.330 1.00 85.88 613 GLN A C 1
ATOM 4598 O O . GLN A 1 613 ? 23.531 -23.588 13.853 1.00 85.88 613 GLN A O 1
ATOM 4603 N N . LEU A 1 614 ? 21.630 -22.410 14.100 1.00 81.38 614 LEU A N 1
ATOM 4604 C CA . LEU A 1 614 ? 22.042 -21.273 13.265 1.00 81.38 614 LEU A CA 1
ATOM 4605 C C . LEU A 1 614 ? 23.238 -20.517 13.869 1.00 81.38 614 LEU A C 1
ATOM 4607 O O . LEU A 1 614 ? 24.170 -20.168 13.146 1.00 81.38 614 LEU A O 1
ATOM 4611 N N . GLN A 1 615 ? 23.277 -20.344 15.193 1.00 82.00 615 GLN A N 1
ATOM 4612 C CA . GLN A 1 615 ? 24.438 -19.794 15.902 1.00 82.00 615 GLN A CA 1
ATOM 4613 C C . GLN A 1 615 ? 25.686 -20.673 15.724 1.00 82.00 615 GLN A C 1
ATOM 4615 O O . GLN A 1 615 ? 26.766 -20.145 15.463 1.00 82.00 615 GLN A O 1
ATOM 4620 N N . SER A 1 616 ? 25.548 -22.004 15.778 1.00 81.19 616 SER A N 1
ATOM 4621 C CA . SER A 1 616 ? 26.668 -22.925 15.533 1.00 81.19 616 SER A CA 1
ATOM 4622 C C . SER A 1 616 ? 27.181 -22.858 14.085 1.00 81.19 616 SER A C 1
ATOM 4624 O O . SER A 1 616 ? 28.380 -22.998 13.845 1.00 81.19 616 SER A O 1
ATOM 4626 N N . GLN A 1 617 ? 26.300 -22.602 13.108 1.00 86.75 617 GLN A N 1
ATOM 4627 C CA . GLN A 1 617 ? 26.682 -22.398 11.706 1.00 86.75 617 GLN A CA 1
ATOM 4628 C C . GLN A 1 617 ? 27.419 -21.070 11.523 1.00 86.75 617 GLN A C 1
ATOM 4630 O O . GLN A 1 617 ? 28.513 -21.060 10.961 1.00 86.75 617 GLN A O 1
ATOM 4635 N N . LEU A 1 618 ? 26.884 -19.976 12.072 1.00 83.69 618 LEU A N 1
ATOM 4636 C CA . LEU A 1 618 ? 27.527 -18.662 12.035 1.00 83.69 618 LEU A CA 1
ATOM 4637 C C . LEU A 1 618 ? 28.914 -18.692 12.697 1.00 83.69 618 LEU A C 1
ATOM 4639 O O . LEU A 1 618 ? 29.872 -18.175 12.129 1.00 83.69 618 LEU A O 1
ATOM 4643 N N . ALA A 1 619 ? 29.054 -19.359 13.847 1.00 83.00 619 ALA A N 1
ATOM 4644 C CA . ALA A 1 619 ? 30.339 -19.508 14.529 1.00 83.00 619 ALA A CA 1
ATOM 4645 C C . ALA A 1 619 ? 31.350 -20.359 13.732 1.00 83.00 619 ALA A C 1
ATOM 4647 O O . ALA A 1 619 ? 32.548 -20.082 13.785 1.00 83.00 619 ALA A O 1
ATOM 4648 N N . ARG A 1 620 ? 30.898 -21.358 12.954 1.00 88.00 620 ARG A N 1
ATOM 4649 C CA . ARG A 1 620 ? 31.761 -22.113 12.022 1.00 88.00 620 ARG A CA 1
ATOM 4650 C C . ARG A 1 620 ? 32.231 -21.256 10.849 1.00 88.00 620 ARG A C 1
ATOM 4652 O O . ARG A 1 620 ? 33.413 -21.298 10.528 1.00 88.00 620 ARG A O 1
ATOM 4659 N N . GLU A 1 621 ? 31.347 -20.463 10.247 1.00 83.75 621 GLU A N 1
ATOM 4660 C CA . GLU A 1 621 ? 31.707 -19.569 9.134 1.00 83.75 621 GLU A CA 1
ATOM 4661 C C . GLU A 1 621 ? 32.644 -18.443 9.582 1.00 83.75 621 GLU A C 1
ATOM 4663 O O . GLU A 1 621 ? 33.626 -18.144 8.908 1.00 83.75 621 GLU A O 1
ATOM 4668 N N . GLN A 1 622 ? 32.403 -17.868 10.763 1.00 83.38 622 GLN A N 1
ATOM 4669 C CA . GLN A 1 622 ? 33.310 -16.896 11.373 1.00 83.38 622 GLN A CA 1
ATOM 4670 C C . GLN A 1 622 ? 34.668 -17.522 11.724 1.00 83.38 622 GLN A C 1
ATOM 4672 O O . GLN A 1 622 ? 35.694 -16.861 11.579 1.00 83.38 622 GLN A O 1
ATOM 4677 N N . LEU A 1 623 ? 34.702 -18.790 12.156 1.00 87.00 623 LEU A N 1
ATOM 4678 C CA . LEU A 1 623 ? 35.951 -19.510 12.424 1.00 87.00 623 LEU A CA 1
ATOM 4679 C C . LEU A 1 623 ? 36.731 -19.767 11.128 1.00 87.00 623 LEU A C 1
ATOM 4681 O O . LEU A 1 623 ? 37.942 -19.574 11.104 1.00 87.00 623 LEU A O 1
ATOM 4685 N N . GLU A 1 624 ? 36.054 -20.157 10.048 1.00 86.62 624 GLU A N 1
ATOM 4686 C CA . GLU A 1 624 ? 36.666 -20.321 8.725 1.00 86.62 624 GLU A CA 1
ATOM 4687 C C . GLU A 1 624 ? 37.228 -18.988 8.203 1.00 86.62 624 GLU A C 1
ATOM 4689 O O . GLU A 1 624 ? 38.372 -18.936 7.753 1.00 86.62 624 GLU A O 1
ATOM 4694 N N . ALA A 1 625 ? 36.486 -17.886 8.355 1.00 79.00 625 ALA A N 1
ATOM 4695 C CA . ALA A 1 625 ? 36.969 -16.545 8.029 1.00 79.00 625 ALA A CA 1
ATOM 4696 C C . ALA A 1 625 ? 38.196 -16.136 8.872 1.00 79.00 625 ALA A C 1
ATOM 4698 O O . ALA A 1 625 ? 39.166 -15.627 8.315 1.00 79.00 625 ALA A O 1
ATOM 4699 N N . ALA A 1 626 ? 38.194 -16.403 10.184 1.00 79.62 626 ALA A N 1
ATOM 4700 C CA . ALA A 1 626 ? 39.316 -16.099 11.079 1.00 79.62 626 ALA A CA 1
ATOM 4701 C C . ALA A 1 626 ? 40.575 -16.934 10.774 1.00 79.62 626 ALA A C 1
ATOM 4703 O O . ALA A 1 626 ? 41.692 -16.425 10.844 1.00 79.62 626 ALA A O 1
ATOM 4704 N N . LEU A 1 627 ? 40.409 -18.205 10.393 1.00 85.44 627 LEU A N 1
ATOM 4705 C CA . LEU A 1 627 ? 41.514 -19.061 9.950 1.00 85.44 627 LEU A CA 1
ATOM 4706 C C . LEU A 1 627 ? 42.097 -18.587 8.610 1.00 85.44 627 LEU A C 1
ATOM 4708 O O . LEU A 1 627 ? 43.314 -18.598 8.440 1.00 85.44 627 LEU A O 1
ATOM 4712 N N . ASN A 1 628 ? 41.250 -18.127 7.685 1.00 82.69 628 ASN A N 1
ATOM 4713 C CA . ASN A 1 628 ? 41.682 -17.593 6.392 1.00 82.69 628 ASN A CA 1
ATOM 4714 C C . ASN A 1 628 ? 42.344 -16.204 6.503 1.00 82.69 628 ASN A C 1
ATOM 4716 O O . ASN A 1 628 ? 43.222 -15.891 5.701 1.00 82.69 628 ASN A O 1
ATOM 4720 N N . SER A 1 629 ? 41.961 -15.382 7.488 1.00 80.44 629 SER A N 1
ATOM 4721 C CA . SER A 1 629 ? 42.587 -14.076 7.754 1.00 80.44 629 SER A CA 1
ATOM 4722 C C . SER A 1 629 ? 43.850 -14.153 8.622 1.00 80.44 629 SER A C 1
ATOM 4724 O O . SER A 1 629 ? 44.600 -13.178 8.690 1.00 80.44 629 SER A O 1
ATOM 4726 N N . GLY A 1 630 ? 44.099 -15.290 9.281 1.00 89.44 630 GLY A N 1
ATOM 4727 C CA . GLY A 1 630 ? 45.209 -15.472 10.220 1.00 89.44 630 GLY A CA 1
ATOM 4728 C C . GLY A 1 630 ? 44.964 -14.883 11.616 1.00 89.44 630 GLY A C 1
ATOM 4729 O O . GLY A 1 630 ? 45.920 -14.711 12.375 1.00 89.44 630 GLY A O 1
ATOM 4730 N N . ASP A 1 631 ? 43.713 -14.574 11.980 1.00 90.00 631 ASP A N 1
ATOM 4731 C CA . ASP A 1 631 ? 43.359 -14.105 13.326 1.00 90.00 631 ASP A CA 1
ATOM 4732 C C . ASP A 1 631 ? 43.234 -15.279 14.310 1.00 90.00 631 ASP A C 1
ATOM 4734 O O . ASP A 1 631 ? 42.163 -15.784 14.661 1.00 90.00 631 ASP A O 1
ATOM 4738 N N . ASP A 1 632 ? 44.404 -15.683 14.784 1.00 89.12 632 ASP A N 1
ATOM 4739 C CA . ASP A 1 632 ? 44.647 -16.725 15.771 1.00 89.12 632 ASP A CA 1
ATOM 4740 C C . ASP A 1 632 ? 43.902 -16.516 17.109 1.00 89.12 632 ASP A C 1
ATOM 4742 O O . ASP A 1 632 ? 43.705 -17.474 17.866 1.00 89.12 632 ASP A O 1
ATOM 4746 N N . ALA A 1 633 ? 43.509 -15.277 17.434 1.00 88.75 633 ALA A N 1
ATOM 4747 C CA . ALA A 1 633 ? 42.782 -14.938 18.655 1.00 88.75 633 ALA A CA 1
ATOM 4748 C C . ALA A 1 633 ? 41.266 -15.090 18.457 1.00 88.75 633 ALA A C 1
ATOM 4750 O O . ALA A 1 633 ? 40.611 -15.760 19.263 1.00 88.75 633 ALA A O 1
ATOM 4751 N N . ALA A 1 634 ? 40.724 -14.554 17.359 1.00 83.81 634 ALA A N 1
ATOM 4752 C CA . ALA A 1 634 ? 39.328 -14.747 16.972 1.00 83.81 634 ALA A CA 1
ATOM 4753 C C . ALA A 1 634 ? 39.012 -16.234 16.745 1.00 83.81 634 ALA A C 1
ATOM 4755 O O . ALA A 1 634 ? 38.026 -16.747 17.282 1.00 83.81 634 ALA A O 1
ATOM 4756 N N . ALA A 1 635 ? 39.896 -16.961 16.050 1.00 87.25 635 ALA A N 1
ATOM 4757 C CA . ALA A 1 635 ? 39.754 -18.397 15.830 1.00 87.25 635 ALA A CA 1
ATOM 4758 C C . ALA A 1 635 ? 39.693 -19.181 17.155 1.00 87.25 635 ALA A C 1
ATOM 4760 O O . ALA A 1 635 ? 38.828 -20.040 17.336 1.00 87.25 635 ALA A O 1
ATOM 4761 N N . ARG A 1 636 ? 40.549 -18.851 18.134 1.00 90.88 636 ARG A N 1
ATOM 4762 C CA . ARG A 1 636 ? 40.520 -19.480 19.469 1.00 90.88 636 ARG A CA 1
ATOM 4763 C C . ARG A 1 636 ? 39.242 -19.172 20.253 1.00 90.88 636 ARG A C 1
ATOM 4765 O O . ARG A 1 636 ? 38.733 -20.070 20.922 1.00 90.88 636 ARG A O 1
ATOM 4772 N N . ALA A 1 637 ? 38.707 -17.954 20.161 1.00 87.56 637 ALA A N 1
ATOM 4773 C CA . ALA A 1 637 ? 37.456 -17.578 20.821 1.00 87.56 637 ALA A CA 1
ATOM 4774 C C . ALA A 1 637 ? 36.240 -18.315 20.226 1.00 87.56 637 ALA A C 1
ATOM 4776 O O . ALA A 1 637 ? 35.449 -18.910 20.959 1.00 87.56 637 ALA A O 1
ATOM 4777 N N . LEU A 1 638 ? 36.128 -18.357 18.897 1.00 86.62 638 LEU A N 1
ATOM 4778 C CA . LEU A 1 638 ? 35.042 -19.045 18.189 1.00 86.62 638 LEU A CA 1
ATOM 4779 C C . LEU A 1 638 ? 35.091 -20.565 18.396 1.00 86.62 638 LEU A C 1
ATOM 4781 O O . LEU A 1 638 ? 34.063 -21.206 18.611 1.00 86.62 638 LEU A O 1
ATOM 4785 N N . LEU A 1 639 ? 36.294 -21.141 18.432 1.00 89.44 639 LEU A N 1
ATOM 4786 C CA . LEU A 1 639 ? 36.505 -22.559 18.721 1.00 89.44 639 LEU A CA 1
ATOM 4787 C C . LEU A 1 639 ? 36.218 -22.919 20.194 1.00 89.44 639 LEU A C 1
ATOM 4789 O O . LEU A 1 639 ? 35.942 -24.081 20.486 1.00 89.44 639 LEU A O 1
ATOM 4793 N N . ALA A 1 640 ? 36.236 -21.950 21.118 1.00 86.75 640 ALA A N 1
ATOM 4794 C CA . ALA A 1 640 ? 35.738 -22.13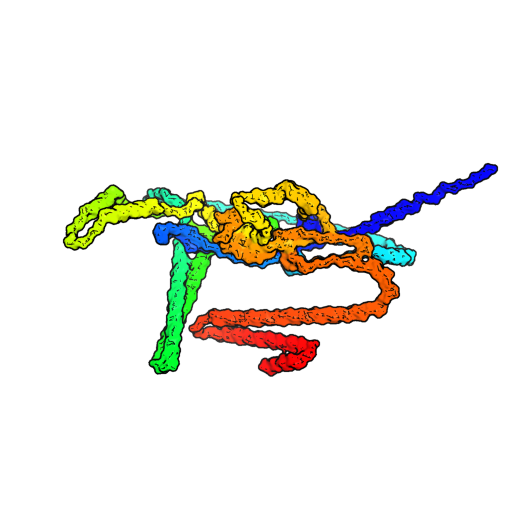4 22.482 1.00 86.75 640 ALA A CA 1
ATOM 4795 C C . ALA A 1 640 ? 34.199 -22.099 22.542 1.00 86.75 640 ALA A C 1
ATOM 4797 O O . ALA A 1 640 ? 33.609 -22.937 23.220 1.00 86.75 640 ALA A O 1
ATOM 4798 N N . ILE A 1 641 ? 33.548 -21.207 21.783 1.00 81.75 641 ILE A N 1
ATOM 4799 C CA . ILE A 1 641 ? 32.078 -21.157 21.665 1.00 81.75 641 ILE A CA 1
ATOM 4800 C C . ILE A 1 641 ? 31.541 -22.474 21.080 1.00 81.75 641 ILE A C 1
ATOM 4802 O O . ILE A 1 641 ? 30.665 -23.095 21.674 1.00 81.75 641 ILE A O 1
ATOM 4806 N N . LEU A 1 642 ? 32.150 -22.973 19.998 1.00 85.38 642 LEU A N 1
ATOM 4807 C CA . LEU A 1 642 ? 31.816 -24.261 19.367 1.00 85.38 642 LEU A CA 1
ATOM 4808 C C . LEU A 1 642 ? 32.129 -25.508 20.221 1.00 85.38 642 LEU A C 1
ATOM 4810 O O . LEU A 1 642 ? 31.811 -26.618 19.801 1.00 85.38 642 LEU A O 1
ATOM 4814 N N . LYS A 1 643 ? 32.783 -25.349 21.379 1.00 87.94 643 LYS A N 1
ATOM 4815 C CA . LYS A 1 643 ? 33.035 -26.413 22.371 1.00 87.94 643 LYS A CA 1
ATOM 4816 C C . LYS A 1 643 ? 32.177 -26.283 23.635 1.00 87.94 643 LYS A C 1
ATOM 4818 O O . LYS A 1 643 ? 32.224 -27.179 24.474 1.00 87.94 643 LYS A O 1
ATOM 4823 N N . GLY A 1 644 ? 31.488 -25.154 23.808 1.00 78.75 644 GLY A N 1
ATOM 4824 C CA . GLY A 1 644 ? 30.591 -24.882 24.935 1.00 78.75 644 GLY A CA 1
ATOM 4825 C C . GLY A 1 644 ? 29.108 -25.095 24.614 1.00 78.75 644 GLY A C 1
ATOM 4826 O O . GLY A 1 644 ? 28.292 -25.029 25.532 1.00 78.75 644 GLY A O 1
ATOM 4827 N N . GLN A 1 645 ? 28.785 -25.331 23.337 1.00 60.03 645 GLN A N 1
ATOM 4828 C CA . GLN A 1 645 ? 27.507 -25.852 22.838 1.00 60.03 645 GLN A CA 1
ATOM 4829 C C . GLN A 1 645 ? 27.592 -27.375 22.666 1.00 60.03 645 GLN A C 1
ATOM 4831 O O . GLN A 1 645 ? 26.567 -28.035 22.934 1.00 60.03 645 GLN A O 1
#

Foldseek 3Di:
DDDDDDDDDDPPPPVVVVVVVVLQFDWQFKWKAFPDDDDPDPVPPDAFDKAFAKFKKKWKKKKKFFQDWFDDQDVNATDARDIAIFIDIDIDIAGATMMTIRNPSDDVQKDKDWDWDADPRRHTFKIKIWMAGRPVVVVVVVVVCVPDDDDDDYDDDDDDDDDDDDDDDDDDDDDDDDDDDDDDDDDDPPLPFFWDKGFDVLLVVLSVLLVVLVVLLVVLVVQLVVLVVLVVVLVVCVVVVVDDPVVSVVSNVVSLVSNQVSVVSNVVSVVSNVVSRVLRMDIDIDMPPPHLVPQQDKDKDFQDPVRLVSNCNGIDTDRPPPCPPPDPPVVVVVVVVLVVVVVCDDPDPDDDDDDPVVSVVVVVVVVCSVPVPPHCHPVLVSPDPDPSSSCRQFPIKIKDKFFPPCPDCVVPDDDPPPPVVVVVCVDDDVVVVCCVVPVPPDSPPRDIARFDKAFAFTKTWMFMFRPNQADPVGHDPVGTSDIHDIDTGRSVGDIDTDHDIGGHQWMWMWMFGADSSRHTPDTDIDTDNNRPCVVVCVVPPPPPVVPVVVVVVVVVVVVVVVVVLVVVLVVLVVVLVVLVVVVVVVVVPDDDDDDPCVVVVVVVVVSVVVSVVSVLVSLVSQLVVCVVVVVPPSNVVSVVVNVVD

Secondary structure (DSSP, 8-state):
----------SSSHHHHHHHHHTT---EE-EEEE--PPPSSTT----SEEEEEEEEEEEEEEEEEEEE-TT-EETTEEPP-EEEEEEEEEEEEEEEEEEEEE-----TTEEEEEEEEE-TTS-EEEEEEEEEETHHHHHHHHHHHTT---------------------------------------------SPEEEEE-HHHHHHHHHHHHHHHHHHHHHHHHHHHHHHHHHHHHHHHTT-S-HHHHHHHHHHHHHHHHHHHHHHHHHHHHHHHHHHHHEEEEEEEE-SSGGGTTS-EEEPPPHHHHHHHTTTEEEEE-------S---HHHHHHHHHHHHH-----SS-----HHHHHHHHHHHHHHHHS------HHHHS-SSHHHHHHHHH-EEEEEEE-----GGG-SS-TT-HHHHHHTTSSHHHHHHHHHS----TTSSS-BSEEEEEEEEEEEEEEEEGGGEETTEE-TTS-SEEEEEEEEEEEEEEEEEE-EE-TT-EEEEEEEE-TT--EEEEEEEEE-HHHHHHHHTTTTTTTHHHHHHHHHHHHHHHHHHHHHHHHHHHHHHHHHHHHHHHHHHHHT-------HHHHHHHHHHHHHHHHHHHHHHHHHHHHHHHHHT-HHHHHHHHHHHHH-

Radius of gyration: 42.11 Å; chains: 1; bounding box: 114×70×151 Å

Sequence (645 aa):
MAAFGGRHSMTRFSASLLIASSLLAGCATIRTTPYREQTVEAGDALPGLTYRLPMARYELTIVRTLAECPGGMIEGKPTSLKFSTDVAAEKSYVPGEAYMLDPRLTGFLKTSSLEMNYYPNGTLKSIGVAAEDRTGQVVENAAKIAAAGVMLAAGVPPVAVVAGAGAAAIPPTSGDANVLSNKSSNFKLQPIGPTQVICTDEAKQNLKTLTDADKAIKEETKALIGANKAMEELTEELRLKLKTPRQAKGRWQAILLEQRRANAAIEGAKDSKAKALEALSVKEIARWPKHYGEAGRQQDLPLGNSAREKLEKLVTMGTAQRVVPVGGVDMSALSSEIRALAGMKAVSPFGNSTTKAQSTDLAAELVSAATQSTPTVPAECLGSSTLKACLEHHLELHLAVRTEWPLAKDCAAGAPNDAECLHKRLTDEAVDDLDKAYRIRHARDTAYDEGVFIREPAQGKLLVCRKALATDVGCALEDDLAEVEAANFPQLGQLRFLKFKVPMFQAKDLGVFLSADGRLERYYLKSTKAALEAATASAANAATTMADAMEKRETERRSDLEYAQSEKSKALTAQIAELENAEKLRKLQQPPSSDPLKPLREAAAENEAHIAQLQSQLAREQLEAALNSGDDAAARALLAILKGQ